Protein AF-A0A0N4XJP0-F1 (afdb_monomer_lite)

Foldseek 3Di:
DDPDQDDDLDPVVLVVVLVCCQVVVDPLVNLLVNLVPDPHPCNVVSLVSSCNSCVVPDDDPPPDPDPVPQDALVNVVVVVDDPPDPPDDDDDDDDDDDDDDDDDDPPVVPPCVVLLCQCQPPDPSSVLSSLVNLLNLCVDPPRLVVSVVSLRRNLSVLLRGDLVRNVSSLVSLLSSCLPDQVSLVVCVVSPVLVVLLVSLLVLLVVLLVCVVVVHDDDPCPCSSSVSSLVSSCSSCPPYPCVVPPLVVCLQNRLLSLLSSLLSCPPDPVCVVSSVSSVVSNCSSCVVPLVSNLVSLVVNLVVDDDPVSNVVSVVVNCCSVCVDPPPPPWDWAADDDDPVCVVVQQFDPPCPRPTCPPPQNDDDVLSVVLSSCVRSVVNVCNPPPPSDDDDDDDDD

Structure (mmCIF, N/CA/C/O backbone):
data_AF-A0A0N4XJP0-F1
#
_entry.id   AF-A0A0N4XJP0-F1
#
loop_
_atom_site.group_PDB
_atom_site.id
_atom_site.type_symbol
_atom_site.label_atom_id
_atom_site.label_alt_id
_atom_site.label_comp_id
_atom_site.label_asym_id
_atom_site.label_entity_id
_atom_site.label_seq_id
_atom_site.pdbx_PDB_ins_code
_atom_site.Cartn_x
_atom_site.Cartn_y
_atom_site.Cartn_z
_atom_site.occupancy
_atom_site.B_iso_or_equiv
_atom_si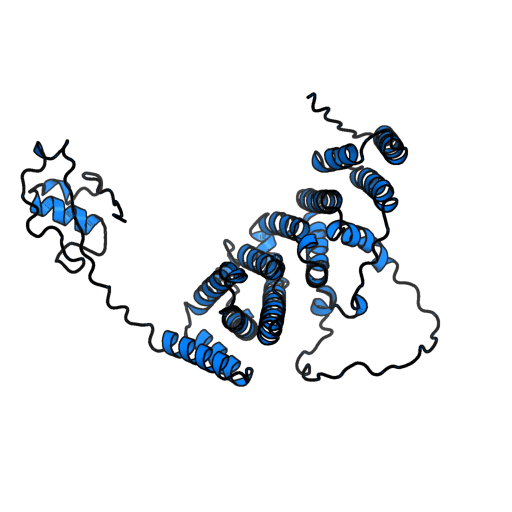te.auth_seq_id
_atom_site.auth_comp_id
_atom_site.auth_asym_id
_atom_site.auth_atom_id
_atom_site.pdbx_PDB_model_num
ATOM 1 N N . MET A 1 1 ? 35.821 16.065 -14.934 1.00 32.31 1 MET A N 1
ATOM 2 C CA . MET A 1 1 ? 35.272 14.860 -15.596 1.00 32.31 1 MET A CA 1
ATOM 3 C C . MET A 1 1 ? 34.193 15.321 -16.576 1.00 32.31 1 MET A C 1
ATOM 5 O O . MET A 1 1 ? 33.153 15.790 -16.135 1.00 32.31 1 MET A O 1
ATOM 9 N N . LEU A 1 2 ? 34.477 15.320 -17.883 1.00 25.28 2 LEU A N 1
ATOM 10 C CA . LEU A 1 2 ? 33.555 15.799 -18.925 1.00 25.28 2 LEU A CA 1
ATOM 11 C C . LEU A 1 2 ? 32.367 14.831 -19.064 1.00 25.28 2 LEU A C 1
ATOM 13 O O . LEU A 1 2 ? 32.528 13.695 -19.505 1.00 25.28 2 LEU A O 1
ATOM 17 N N . LEU A 1 3 ? 31.170 15.272 -18.673 1.00 30.55 3 LEU A N 1
ATOM 18 C CA . LEU A 1 3 ? 29.914 14.556 -18.907 1.00 30.55 3 LEU A CA 1
ATOM 19 C C . LEU A 1 3 ? 29.526 14.717 -20.382 1.00 30.55 3 LEU A C 1
ATOM 21 O O . LEU A 1 3 ? 28.837 15.660 -20.762 1.00 30.55 3 LEU A O 1
ATOM 25 N N . CYS A 1 4 ? 29.994 13.801 -21.227 1.00 38.56 4 CYS A N 1
ATOM 26 C CA . CYS A 1 4 ? 29.589 13.755 -22.627 1.00 38.56 4 CYS A CA 1
ATOM 27 C C . CYS A 1 4 ? 28.118 13.299 -22.708 1.00 38.56 4 CYS A C 1
ATOM 29 O O . CYS A 1 4 ? 27.797 12.142 -22.420 1.00 38.56 4 CYS A O 1
ATOM 31 N N . ARG A 1 5 ? 27.208 14.228 -23.029 1.00 44.69 5 ARG A N 1
ATOM 32 C CA . ARG A 1 5 ? 25.783 13.954 -23.271 1.00 44.69 5 ARG A CA 1
ATOM 33 C C . ARG A 1 5 ? 25.615 13.478 -24.714 1.00 44.69 5 ARG A C 1
ATOM 35 O O . ARG A 1 5 ? 25.768 14.264 -25.640 1.00 44.69 5 ARG A O 1
ATOM 42 N N . LEU A 1 6 ? 25.299 12.199 -24.902 1.00 54.41 6 LEU A N 1
ATOM 43 C CA . LEU A 1 6 ? 24.997 11.624 -26.215 1.00 54.41 6 LEU A CA 1
ATOM 44 C C . LEU A 1 6 ? 23.476 11.599 -26.417 1.00 54.41 6 LEU A C 1
ATOM 46 O O . LEU A 1 6 ? 22.815 10.651 -25.989 1.00 54.41 6 LEU A O 1
ATOM 50 N N . SER A 1 7 ? 22.926 12.636 -27.057 1.00 52.09 7 SER A N 1
ATOM 51 C CA . SER A 1 7 ? 21.592 12.552 -27.664 1.00 52.09 7 SER A CA 1
ATOM 52 C C . SER A 1 7 ? 21.760 12.020 -29.084 1.00 52.09 7 SER A C 1
ATOM 54 O O . SER A 1 7 ? 22.362 12.676 -29.931 1.00 52.09 7 SER A O 1
ATOM 56 N N . LEU A 1 8 ? 21.316 10.788 -29.323 1.00 60.66 8 LEU A N 1
ATOM 57 C CA . LEU A 1 8 ? 21.332 10.167 -30.647 1.00 60.66 8 LEU A CA 1
ATOM 58 C C . LEU A 1 8 ? 19.889 9.942 -31.070 1.00 60.66 8 LEU A C 1
ATOM 60 O O . LEU A 1 8 ? 19.285 8.941 -30.689 1.00 60.66 8 LEU A O 1
ATOM 64 N N . GLU A 1 9 ? 19.358 10.879 -31.844 1.00 60.25 9 GLU A N 1
ATOM 65 C CA . GLU A 1 9 ? 18.017 10.800 -32.437 1.00 60.25 9 GLU A CA 1
ATOM 66 C C . GLU A 1 9 ? 18.035 10.127 -33.820 1.00 60.25 9 GLU A C 1
ATOM 68 O O . GLU A 1 9 ? 16.998 9.966 -34.455 1.00 60.25 9 GLU A O 1
ATOM 73 N N . ASN A 1 10 ? 19.211 9.694 -34.297 1.00 73.19 10 ASN A N 1
ATOM 74 C CA . ASN A 1 10 ? 19.364 9.005 -35.574 1.00 73.19 10 ASN A CA 1
ATOM 75 C C . ASN A 1 10 ? 19.559 7.484 -35.409 1.00 73.19 10 ASN A C 1
ATOM 77 O O . ASN A 1 10 ? 20.236 6.982 -34.505 1.00 73.19 10 ASN A O 1
ATOM 81 N N . GLU A 1 11 ? 18.960 6.733 -36.331 1.00 70.50 11 GLU A N 1
ATOM 82 C CA . GLU A 1 11 ? 18.964 5.267 -36.327 1.00 70.50 11 GLU A CA 1
ATOM 83 C C . GLU A 1 11 ? 20.378 4.702 -36.531 1.00 70.50 11 GLU A C 1
ATOM 85 O O . GLU A 1 11 ? 20.838 3.872 -35.746 1.00 70.50 11 GLU A O 1
ATOM 90 N N . LYS A 1 12 ? 21.128 5.263 -37.491 1.00 75.06 12 LYS A N 1
ATOM 91 C CA . LYS A 1 12 ? 22.519 4.876 -37.789 1.00 75.06 12 LYS A CA 1
ATOM 92 C C . LYS A 1 12 ? 23.477 5.103 -36.614 1.00 75.06 12 LYS A C 1
ATOM 94 O O . LYS A 1 12 ? 24.378 4.299 -36.386 1.00 75.06 12 LYS A O 1
ATOM 99 N N . GLY A 1 13 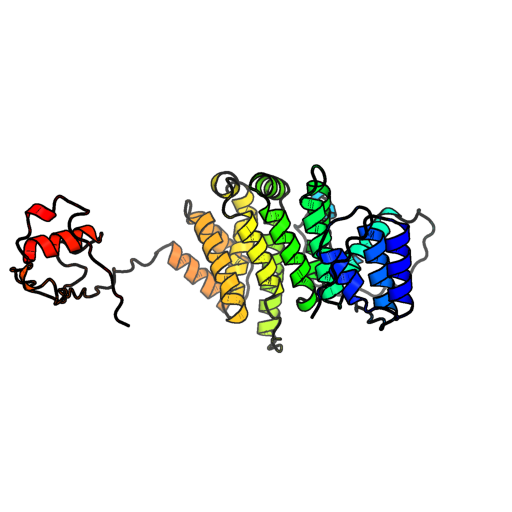? 23.309 6.192 -35.859 1.00 74.75 13 GLY A N 1
ATOM 100 C CA . GLY A 1 13 ? 24.147 6.460 -34.687 1.00 74.75 13 GLY A CA 1
ATOM 101 C C . GLY A 1 13 ? 23.800 5.548 -33.515 1.00 74.75 13 GLY A C 1
ATOM 102 O O . GLY A 1 13 ? 24.696 5.096 -32.805 1.00 74.75 13 GLY A O 1
ATOM 103 N N . THR A 1 14 ? 22.519 5.210 -33.355 1.00 72.19 14 THR A N 1
ATOM 104 C CA . THR A 1 14 ? 22.058 4.231 -32.363 1.00 72.19 14 THR A CA 1
ATOM 105 C C . THR A 1 14 ? 22.598 2.828 -32.643 1.00 72.19 14 THR A C 1
ATOM 107 O O . THR A 1 14 ? 23.049 2.155 -31.716 1.00 72.19 14 THR A O 1
ATOM 110 N N . GLU A 1 15 ? 22.603 2.398 -33.905 1.00 77.19 15 GLU A N 1
ATOM 111 C CA . GLU A 1 15 ? 23.165 1.106 -34.317 1.00 77.19 15 GLU A CA 1
ATOM 112 C C . GLU A 1 15 ? 24.672 1.049 -34.068 1.00 77.19 15 GLU A C 1
ATOM 114 O O . GLU A 1 15 ? 25.140 0.145 -33.376 1.00 77.19 15 GLU A O 1
ATOM 119 N N . LYS A 1 16 ? 25.413 2.082 -34.486 1.00 79.19 16 LYS A N 1
ATOM 120 C CA . LYS A 1 16 ? 26.855 2.185 -34.229 1.00 79.19 16 LYS A CA 1
ATOM 121 C C . LYS A 1 16 ? 27.184 2.204 -32.733 1.00 79.19 16 LYS A C 1
ATOM 123 O O . LYS A 1 16 ? 28.156 1.588 -32.305 1.00 79.19 16 LYS A O 1
ATOM 128 N N . LEU A 1 17 ? 26.374 2.876 -31.910 1.00 76.00 17 LEU A N 1
ATOM 129 C CA . LEU A 1 17 ? 26.543 2.859 -30.455 1.00 76.00 17 LEU A CA 1
ATOM 130 C C . LEU A 1 17 ? 26.298 1.457 -29.873 1.00 76.00 17 LEU A C 1
ATOM 132 O O . LEU A 1 17 ? 27.060 1.018 -29.012 1.00 76.00 17 LEU A O 1
ATOM 136 N N . CYS A 1 18 ? 25.269 0.746 -30.343 1.00 71.88 18 CYS A N 1
ATOM 137 C CA . CYS A 1 18 ? 25.006 -0.631 -29.925 1.00 71.88 18 CYS A CA 1
ATOM 138 C C . CYS A 1 18 ? 26.160 -1.565 -30.315 1.00 71.88 18 CYS A C 1
ATOM 140 O O . CYS A 1 18 ? 26.600 -2.346 -29.479 1.00 71.88 18 CYS A O 1
ATOM 142 N N . GLU A 1 19 ? 26.702 -1.448 -31.529 1.00 78.75 19 GLU A N 1
ATOM 143 C CA . GLU A 1 19 ? 27.877 -2.210 -31.974 1.00 78.75 19 GLU A CA 1
ATOM 144 C C . GLU A 1 19 ? 29.121 -1.925 -31.126 1.00 78.75 19 GLU A C 1
ATOM 146 O O . GLU A 1 19 ? 29.848 -2.845 -30.751 1.00 78.75 19 GLU A O 1
ATOM 151 N N . LEU A 1 20 ? 29.373 -0.661 -30.777 1.00 76.56 20 LEU A N 1
ATOM 152 C CA . LEU A 1 20 ? 30.507 -0.280 -29.929 1.00 76.56 20 LEU A CA 1
ATOM 153 C C . LEU A 1 20 ? 30.385 -0.832 -28.504 1.00 76.56 20 LEU A C 1
ATOM 155 O O . LEU A 1 20 ? 31.395 -1.181 -27.894 1.00 76.56 20 LEU A O 1
ATOM 159 N N . VAL A 1 21 ? 29.163 -0.938 -27.981 1.00 69.81 21 VAL A N 1
ATOM 160 C CA . VAL A 1 21 ? 28.922 -1.561 -26.675 1.00 69.81 21 VAL A CA 1
ATOM 161 C C . VAL A 1 21 ? 29.017 -3.084 -26.746 1.00 69.81 21 VAL A C 1
ATOM 163 O O . VAL A 1 21 ? 29.626 -3.685 -25.867 1.00 69.81 21 VAL A O 1
ATOM 166 N N . LEU A 1 22 ? 28.471 -3.712 -27.790 1.00 70.62 22 LEU A N 1
ATOM 167 C CA . LEU A 1 22 ? 28.541 -5.166 -27.984 1.00 70.62 22 LEU A CA 1
ATOM 168 C C . LEU A 1 22 ? 29.966 -5.651 -28.282 1.00 70.62 22 LEU A C 1
ATOM 170 O O . LEU A 1 22 ? 30.343 -6.737 -27.868 1.00 70.62 22 LEU A O 1
ATOM 174 N N . SER A 1 23 ? 30.781 -4.831 -28.946 1.00 75.50 23 SER A N 1
ATOM 175 C CA . SER A 1 23 ? 32.207 -5.106 -29.176 1.00 75.50 23 SER A CA 1
ATOM 176 C C . SER A 1 23 ? 33.103 -4.787 -27.971 1.00 75.50 23 SER A C 1
ATOM 178 O O . SER A 1 23 ? 34.324 -4.867 -28.085 1.00 75.50 23 SER A O 1
ATOM 180 N N . GLY A 1 24 ? 32.530 -4.383 -26.830 1.00 69.12 24 GLY A N 1
ATOM 181 C CA . GLY A 1 24 ? 33.265 -4.076 -25.599 1.00 69.12 24 GLY A CA 1
ATOM 182 C C . GLY A 1 24 ? 34.097 -2.788 -25.639 1.00 69.12 24 GLY A C 1
ATOM 183 O O . GLY A 1 24 ? 34.740 -2.445 -24.650 1.00 69.12 24 GLY A O 1
ATOM 184 N N . LYS A 1 25 ? 34.071 -2.038 -26.750 1.00 72.44 25 LYS A N 1
ATOM 185 C CA . LYS A 1 25 ? 34.815 -0.777 -26.918 1.00 72.44 25 LYS A CA 1
ATOM 186 C C . LYS A 1 25 ? 34.275 0.346 -26.031 1.00 72.44 25 LYS A C 1
ATOM 188 O O . LYS A 1 25 ? 34.995 1.296 -25.735 1.00 72.44 25 LYS A O 1
ATOM 193 N N . ILE A 1 26 ? 33.008 0.256 -25.626 1.00 71.69 26 ILE A N 1
ATOM 194 C CA . ILE A 1 26 ? 32.336 1.218 -24.749 1.00 71.69 26 ILE A CA 1
ATOM 195 C C . ILE A 1 26 ? 31.566 0.466 -23.657 1.00 71.69 26 ILE A C 1
ATOM 197 O O . ILE A 1 26 ? 30.910 -0.540 -23.915 1.00 71.69 26 ILE A O 1
ATOM 201 N N . SER A 1 27 ? 31.597 0.983 -22.425 1.00 68.56 27 SER A N 1
ATOM 202 C CA . SER A 1 27 ? 30.822 0.425 -21.311 1.00 68.56 27 SER A CA 1
ATOM 203 C C . SER A 1 27 ? 29.313 0.475 -21.588 1.00 68.56 27 SER A C 1
ATOM 205 O O . SER A 1 27 ? 28.777 1.512 -21.984 1.00 68.56 27 SER A O 1
ATOM 207 N N . GLY A 1 28 ? 28.591 -0.602 -21.255 1.00 61.78 28 GLY A N 1
ATOM 208 C CA . GLY A 1 28 ? 27.122 -0.641 -21.308 1.00 61.78 28 GLY A CA 1
ATOM 209 C C . GLY A 1 28 ? 26.433 0.441 -20.463 1.00 61.78 28 GLY A C 1
ATOM 210 O O . GLY A 1 28 ? 25.285 0.799 -20.728 1.00 61.78 28 GLY A O 1
ATOM 211 N N . THR A 1 29 ? 27.152 1.047 -19.510 1.00 63.31 29 THR A N 1
ATOM 212 C CA . THR A 1 29 ? 26.687 2.223 -18.758 1.00 63.31 29 THR A CA 1
ATOM 213 C C . THR A 1 29 ? 26.389 3.431 -19.650 1.00 63.31 29 THR A C 1
ATOM 215 O O . THR A 1 29 ? 25.559 4.257 -19.280 1.00 63.31 29 THR A O 1
ATOM 218 N N . VAL A 1 30 ? 26.997 3.530 -20.837 1.00 67.56 30 VAL A N 1
ATOM 219 C CA . VAL A 1 30 ? 26.732 4.603 -21.808 1.00 67.56 30 VAL A CA 1
ATOM 220 C C . VAL A 1 30 ? 25.359 4.430 -22.461 1.00 67.56 30 VAL A C 1
ATOM 222 O O . VAL A 1 30 ? 24.590 5.391 -22.501 1.00 67.56 30 VAL A O 1
ATOM 225 N N . LEU A 1 31 ? 24.992 3.207 -22.871 1.00 66.75 31 LEU A N 1
ATOM 226 C CA . LEU A 1 31 ? 23.628 2.906 -23.335 1.00 66.75 31 LEU A CA 1
ATOM 227 C C . LEU A 1 31 ? 22.607 3.113 -22.212 1.00 66.75 31 LEU A C 1
ATOM 229 O O . LEU A 1 31 ? 21.573 3.736 -22.439 1.00 66.75 31 LEU A O 1
ATOM 233 N N . ALA A 1 32 ? 22.918 2.674 -20.988 1.00 61.16 32 ALA A N 1
ATOM 234 C CA . ALA A 1 32 ? 22.048 2.891 -19.833 1.00 61.16 32 ALA A CA 1
ATOM 235 C C . ALA A 1 32 ? 21.850 4.388 -19.532 1.00 61.16 32 ALA A C 1
ATOM 237 O O . ALA A 1 32 ? 20.740 4.816 -19.235 1.00 61.16 32 ALA A O 1
ATOM 238 N N . ARG A 1 33 ? 22.905 5.210 -19.629 1.00 66.38 33 ARG A N 1
ATOM 239 C CA . ARG A 1 33 ? 22.818 6.669 -19.454 1.00 66.38 33 ARG A CA 1
ATOM 240 C C . ARG A 1 33 ? 22.010 7.335 -20.562 1.00 66.38 33 ARG A C 1
ATOM 242 O O . ARG A 1 33 ? 21.198 8.192 -20.232 1.00 66.38 33 ARG A O 1
ATOM 249 N N . SER A 1 34 ? 22.172 6.910 -21.817 1.00 68.00 34 SER A N 1
ATOM 250 C CA . SER A 1 34 ? 21.376 7.405 -22.951 1.00 68.00 34 SER A CA 1
ATOM 251 C C . SER A 1 34 ? 19.883 7.104 -22.762 1.00 68.00 34 SER A C 1
ATOM 253 O O . SER A 1 34 ? 19.068 8.017 -22.819 1.00 68.00 34 SER A O 1
ATOM 255 N N . LEU A 1 35 ? 19.533 5.869 -22.379 1.00 63.31 35 LEU A N 1
ATOM 256 C CA . LEU A 1 35 ? 18.159 5.480 -22.018 1.00 63.31 35 LEU A CA 1
ATOM 257 C C . LEU A 1 35 ? 17.602 6.269 -20.820 1.00 63.31 35 LEU A C 1
ATOM 259 O O . LEU A 1 35 ? 16.400 6.484 -20.711 1.00 63.31 35 LEU A O 1
ATOM 263 N N . ASN A 1 36 ? 18.475 6.683 -19.899 1.00 54.69 36 ASN A N 1
ATOM 264 C CA . ASN A 1 36 ? 18.105 7.424 -18.697 1.00 54.69 36 ASN A CA 1
ATOM 265 C C . ASN A 1 36 ? 17.890 8.926 -18.928 1.00 54.69 36 ASN A C 1
ATOM 267 O O . ASN A 1 36 ? 17.395 9.571 -18.004 1.00 54.69 36 ASN A O 1
ATOM 271 N N . THR A 1 37 ? 18.315 9.485 -20.069 1.00 57.78 37 THR A N 1
ATOM 272 C CA . THR A 1 37 ? 18.298 10.940 -20.300 1.00 57.78 37 THR A CA 1
ATOM 273 C C . THR A 1 37 ? 17.119 11.414 -21.148 1.00 57.78 37 THR A C 1
ATOM 275 O O . THR A 1 37 ? 16.624 12.496 -20.851 1.00 57.78 37 THR A O 1
ATOM 278 N N . PHE A 1 38 ? 16.622 10.631 -22.119 1.00 54.50 38 PHE A N 1
ATOM 279 C CA . PHE A 1 38 ? 15.466 11.016 -22.949 1.00 54.50 38 PHE A CA 1
ATOM 280 C C . PHE A 1 38 ? 14.646 9.809 -23.447 1.00 54.50 38 PHE A C 1
ATOM 282 O O . PHE A 1 38 ? 15.232 8.800 -23.842 1.00 54.50 38 PHE A O 1
ATOM 289 N N . PRO A 1 39 ? 13.301 9.899 -23.487 1.00 54.22 39 PRO A N 1
ATOM 290 C CA . PRO A 1 39 ? 12.480 8.993 -24.282 1.00 54.22 39 PRO A CA 1
ATOM 291 C C . PRO A 1 39 ? 12.555 9.390 -25.762 1.00 54.22 39 PRO A C 1
ATOM 293 O O . PRO A 1 39 ? 11.881 10.317 -26.196 1.00 54.22 39 PRO A O 1
ATOM 296 N N . ASP A 1 40 ? 13.389 8.700 -26.535 1.00 64.88 40 ASP A N 1
ATOM 297 C CA . ASP A 1 40 ? 13.474 8.857 -27.994 1.00 64.88 40 ASP A CA 1
ATOM 298 C C . ASP A 1 40 ? 12.789 7.691 -28.722 1.00 64.88 40 ASP A C 1
ATOM 300 O O . ASP A 1 40 ? 12.637 6.612 -28.160 1.00 64.88 40 ASP A O 1
ATOM 304 N N . SER A 1 41 ? 12.386 7.864 -29.983 1.00 65.50 41 SER A N 1
ATOM 305 C CA . SER A 1 41 ? 11.705 6.822 -30.781 1.00 65.50 41 SER A CA 1
ATOM 306 C C . SER A 1 41 ? 12.526 5.535 -30.980 1.00 65.50 41 SER A C 1
ATOM 308 O O . SER A 1 41 ? 11.980 4.502 -31.370 1.00 65.50 41 SER A O 1
ATOM 310 N N . LEU A 1 42 ? 13.827 5.567 -30.675 1.00 66.81 42 LEU A N 1
ATOM 311 C CA . LEU A 1 42 ? 14.784 4.475 -30.845 1.00 66.81 42 LEU A CA 1
ATOM 312 C C . LEU A 1 42 ? 15.105 3.754 -29.524 1.00 66.81 42 LEU A C 1
ATOM 314 O O . LEU A 1 42 ? 15.952 2.850 -29.506 1.00 66.81 42 LEU A O 1
ATOM 318 N N . TRP A 1 43 ? 14.414 4.092 -28.428 1.00 65.62 43 TRP A N 1
ATOM 319 C CA . TRP A 1 43 ? 14.662 3.544 -27.094 1.00 65.62 43 TRP A CA 1
ATOM 320 C C . TRP A 1 43 ? 14.636 2.012 -27.083 1.00 65.62 43 TRP A C 1
ATOM 322 O O . TRP A 1 43 ? 15.471 1.381 -26.438 1.00 65.62 43 TRP A O 1
ATOM 332 N N . GLN A 1 44 ? 13.740 1.395 -27.862 1.00 61.19 44 GLN A N 1
ATOM 333 C CA . GLN A 1 44 ? 13.628 -0.062 -27.965 1.00 61.19 44 GLN A CA 1
ATOM 334 C C . GLN A 1 44 ? 14.902 -0.701 -28.531 1.00 61.19 44 GLN A C 1
ATOM 336 O O . GLN A 1 44 ? 15.350 -1.731 -28.024 1.00 61.19 44 GLN A O 1
ATOM 341 N N . LYS A 1 45 ? 15.516 -0.092 -29.556 1.00 65.69 45 LYS A N 1
ATOM 342 C CA . LYS A 1 45 ? 16.767 -0.583 -30.159 1.00 65.69 45 LYS A CA 1
ATOM 343 C C . LYS A 1 45 ? 17.930 -0.462 -29.172 1.00 65.69 45 LYS A C 1
ATOM 345 O O . LYS A 1 45 ? 18.633 -1.446 -28.943 1.00 65.69 45 LYS A O 1
ATOM 350 N N . LYS A 1 46 ? 18.075 0.699 -28.522 1.00 66.38 46 LYS A N 1
ATOM 351 C CA . LYS A 1 46 ? 19.099 0.950 -27.484 1.00 66.38 46 LYS A CA 1
ATOM 352 C C . LYS A 1 46 ? 18.973 -0.028 -26.317 1.00 66.38 46 LYS A C 1
ATOM 354 O O . LYS A 1 46 ? 19.965 -0.579 -25.844 1.00 66.38 46 LYS A O 1
ATOM 359 N N . PHE A 1 47 ? 17.740 -0.283 -25.890 1.00 62.09 47 PHE A N 1
ATOM 360 C CA . PHE A 1 47 ? 17.433 -1.198 -24.801 1.00 62.09 47 PHE A CA 1
ATOM 361 C C . PHE A 1 47 ? 17.723 -2.658 -25.169 1.00 62.09 47 PHE A C 1
ATOM 363 O O . PHE A 1 47 ? 18.370 -3.367 -24.403 1.00 62.09 47 PHE A O 1
ATOM 370 N N . ARG A 1 48 ? 17.354 -3.101 -26.378 1.00 64.81 48 ARG A N 1
ATOM 371 C CA . ARG A 1 48 ? 17.731 -4.431 -26.892 1.00 64.81 48 ARG A CA 1
ATOM 372 C C . ARG A 1 48 ? 19.250 -4.610 -26.989 1.00 64.81 48 ARG A C 1
ATOM 374 O O . ARG A 1 48 ? 19.746 -5.686 -26.662 1.00 64.81 48 ARG A O 1
ATOM 381 N N . GLY A 1 49 ? 19.988 -3.574 -27.396 1.00 64.38 49 GLY A N 1
ATOM 382 C CA . GLY A 1 49 ? 21.456 -3.577 -27.400 1.00 64.38 49 GLY A CA 1
ATOM 383 C C . GLY A 1 49 ? 22.056 -3.731 -25.998 1.00 64.38 49 GLY A C 1
ATOM 384 O O . GLY A 1 49 ? 22.949 -4.552 -25.796 1.00 64.38 49 GLY A O 1
ATOM 385 N N . LEU A 1 50 ? 21.506 -3.013 -25.011 1.00 62.53 50 LEU A N 1
ATOM 386 C CA . LEU A 1 50 ? 21.877 -3.155 -23.598 1.00 62.53 50 LEU A CA 1
ATOM 387 C C . LEU A 1 50 ? 21.652 -4.592 -23.097 1.00 62.53 50 LEU A C 1
ATOM 389 O O . LEU A 1 50 ? 22.522 -5.152 -22.434 1.00 62.53 50 LEU A O 1
A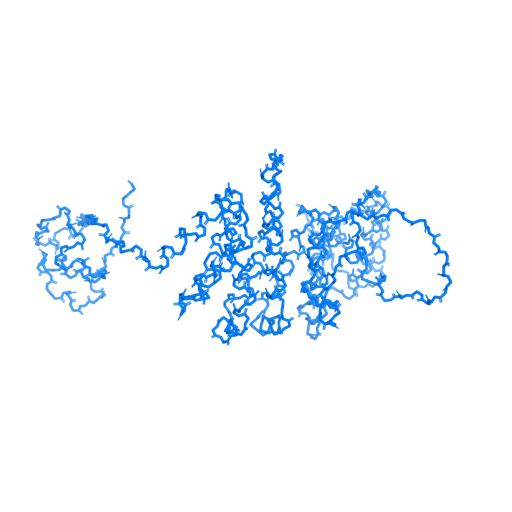TOM 393 N N . LEU A 1 51 ? 20.506 -5.195 -23.432 1.00 58.38 51 LEU A N 1
ATOM 394 C CA . LEU A 1 51 ? 20.164 -6.557 -23.016 1.00 58.38 51 LEU A CA 1
ATOM 395 C C . LEU A 1 51 ? 21.121 -7.598 -23.584 1.00 58.38 51 LEU A C 1
ATOM 397 O O . LEU A 1 51 ? 21.570 -8.457 -22.835 1.00 58.38 51 LEU A O 1
ATOM 401 N N . LYS A 1 52 ? 21.466 -7.509 -24.872 1.00 64.38 52 LYS A N 1
ATOM 402 C CA . LYS A 1 52 ? 22.418 -8.435 -25.505 1.00 64.38 52 LYS A CA 1
ATOM 403 C C . LYS A 1 52 ? 23.779 -8.421 -24.797 1.00 64.38 52 LYS A C 1
ATOM 405 O O . LYS A 1 52 ? 24.271 -9.480 -24.440 1.00 64.38 52 LYS A O 1
ATOM 410 N N . ASN A 1 53 ? 24.308 -7.238 -24.476 1.00 56.69 53 ASN A N 1
ATOM 411 C CA . ASN A 1 53 ? 25.567 -7.102 -23.732 1.00 56.69 53 ASN A CA 1
ATOM 412 C C . ASN A 1 53 ? 25.495 -7.681 -22.299 1.00 56.69 53 ASN A C 1
ATOM 414 O O . ASN A 1 53 ? 26.475 -8.193 -21.773 1.00 56.69 53 ASN A O 1
ATOM 418 N N . GLN A 1 54 ? 24.340 -7.587 -21.633 1.00 51.81 54 GLN A N 1
ATOM 419 C CA . GLN A 1 54 ? 24.172 -8.089 -20.260 1.00 51.81 54 GLN A CA 1
ATOM 420 C C . GLN A 1 54 ? 23.836 -9.588 -20.198 1.00 51.81 54 GLN A C 1
ATOM 422 O O . GLN A 1 54 ? 24.125 -10.229 -19.192 1.00 51.81 54 GLN A O 1
ATOM 427 N N . LEU A 1 55 ? 23.243 -10.156 -21.254 1.00 45.19 55 LEU A N 1
ATOM 428 C CA . LEU A 1 55 ? 22.889 -11.578 -21.349 1.00 45.19 55 LEU A CA 1
ATOM 429 C C . LEU A 1 55 ? 24.104 -12.489 -21.594 1.00 45.19 55 LEU A C 1
ATOM 431 O O . LEU A 1 55 ? 24.059 -13.651 -21.188 1.00 45.19 55 LEU A O 1
ATOM 435 N N . ASP A 1 56 ? 25.194 -11.969 -22.170 1.00 44.53 56 ASP A N 1
ATOM 436 C CA . ASP A 1 56 ? 26.473 -12.693 -22.274 1.00 44.53 56 ASP A CA 1
ATOM 437 C C . ASP A 1 56 ? 27.155 -12.876 -20.896 1.00 44.53 56 ASP A C 1
ATOM 439 O O . ASP A 1 56 ? 27.965 -13.784 -20.699 1.00 44.53 56 ASP A O 1
ATOM 443 N N . CYS A 1 57 ? 26.746 -12.101 -19.883 1.00 35.97 57 CYS A N 1
ATOM 444 C CA . CYS A 1 57 ? 27.184 -12.236 -18.494 1.00 35.97 57 CYS A CA 1
ATOM 445 C C . CYS A 1 57 ? 26.202 -13.091 -17.667 1.00 35.97 57 CYS A C 1
ATOM 447 O O . CYS A 1 57 ? 25.337 -12.575 -16.968 1.00 35.97 57 CYS A O 1
ATOM 449 N N . ARG A 1 58 ? 26.413 -14.416 -17.706 1.00 32.00 58 ARG A N 1
ATOM 450 C CA . ARG A 1 58 ? 25.834 -15.468 -16.835 1.00 32.00 58 ARG A CA 1
ATOM 451 C C . ARG A 1 58 ? 24.298 -15.575 -16.800 1.00 32.00 58 ARG A C 1
ATOM 453 O O . ARG A 1 58 ? 23.588 -14.816 -16.146 1.00 32.00 58 ARG A O 1
ATOM 460 N N . ARG A 1 59 ? 23.800 -16.681 -17.370 1.00 27.97 59 ARG A N 1
ATOM 461 C CA . ARG A 1 59 ? 22.466 -17.240 -17.099 1.00 27.97 59 ARG A CA 1
ATOM 462 C C . ARG A 1 59 ? 22.372 -17.638 -15.623 1.00 27.97 59 ARG A C 1
ATOM 464 O O . ARG A 1 59 ? 22.899 -18.675 -15.235 1.00 27.97 59 ARG A O 1
ATOM 471 N N . VAL A 1 60 ? 21.690 -16.840 -14.807 1.00 27.56 60 VAL A N 1
ATOM 472 C CA . VAL A 1 60 ? 21.155 -17.320 -13.528 1.00 27.56 60 VAL A CA 1
ATOM 473 C C . VAL A 1 60 ? 19.766 -17.890 -13.824 1.00 27.56 60 VAL A C 1
ATOM 475 O O . VAL A 1 60 ? 18.897 -17.131 -14.260 1.00 27.56 60 VAL A O 1
ATOM 478 N N . PRO A 1 61 ? 19.537 -19.205 -13.663 1.00 27.69 61 PRO A N 1
ATOM 479 C CA . PRO A 1 61 ? 18.199 -19.759 -13.760 1.00 27.69 61 PRO A CA 1
ATOM 480 C C . PRO A 1 61 ? 17.398 -19.241 -12.564 1.00 27.69 61 PRO A C 1
ATOM 482 O O . PRO A 1 61 ? 17.679 -19.576 -11.416 1.00 27.69 61 PRO A O 1
ATOM 485 N N . ILE A 1 62 ? 16.419 -18.379 -12.831 1.00 27.83 62 ILE A N 1
ATOM 486 C CA . ILE A 1 62 ? 15.400 -18.023 -11.847 1.00 27.83 62 ILE A CA 1
ATOM 487 C C . ILE A 1 62 ? 14.589 -19.302 -11.647 1.00 27.83 62 ILE A C 1
ATOM 489 O O . ILE A 1 62 ? 13.882 -19.734 -12.558 1.00 27.83 62 ILE A O 1
ATOM 493 N N . ALA A 1 63 ? 14.767 -19.958 -10.501 1.00 25.27 63 ALA A N 1
ATOM 494 C CA . ALA A 1 63 ? 13.957 -21.095 -10.094 1.00 25.27 63 ALA A CA 1
ATOM 495 C C . ALA A 1 63 ? 12.518 -20.603 -9.877 1.00 25.27 63 ALA A C 1
ATOM 497 O O . ALA A 1 63 ? 12.123 -20.226 -8.777 1.00 25.27 63 ALA A O 1
ATOM 498 N N . ASN A 1 64 ? 11.760 -20.543 -10.969 1.00 29.44 64 ASN A N 1
ATOM 499 C CA . ASN A 1 64 ? 10.334 -20.276 -10.969 1.00 29.44 64 ASN A CA 1
ATOM 500 C C . ASN A 1 64 ? 9.647 -21.411 -10.212 1.00 29.44 64 ASN A C 1
ATOM 502 O O . ASN A 1 64 ? 9.524 -22.521 -10.729 1.00 29.44 64 ASN A O 1
ATOM 506 N N . ARG A 1 65 ? 9.155 -21.137 -9.004 1.00 27.84 65 ARG A N 1
ATOM 507 C CA . ARG A 1 65 ? 7.975 -21.860 -8.529 1.00 27.84 65 ARG A CA 1
ATOM 508 C C . ARG A 1 65 ? 6.831 -21.420 -9.451 1.00 27.84 65 ARG A C 1
ATOM 510 O O . ARG A 1 65 ? 6.566 -20.226 -9.522 1.00 27.84 65 ARG A O 1
ATOM 517 N N . CYS A 1 66 ? 6.307 -22.363 -10.241 1.00 30.70 66 CYS A N 1
ATOM 518 C CA . CYS A 1 66 ? 5.225 -22.245 -11.231 1.00 30.70 66 CYS A CA 1
ATOM 519 C C . CYS A 1 66 ? 4.644 -20.832 -11.444 1.00 30.70 66 CYS A C 1
ATOM 521 O O . CYS A 1 66 ? 3.724 -20.407 -10.747 1.00 30.70 66 CYS A O 1
ATOM 523 N N . LEU A 1 67 ? 5.134 -20.132 -12.473 1.00 34.56 67 LEU A N 1
ATOM 524 C CA . LEU A 1 67 ? 4.478 -18.927 -13.002 1.00 34.56 67 LEU A CA 1
ATOM 525 C C . LEU A 1 67 ? 3.127 -19.248 -13.668 1.00 34.56 67 LEU A C 1
ATOM 527 O O . LEU A 1 67 ? 2.310 -18.345 -13.821 1.00 34.56 67 LEU A O 1
ATOM 531 N N . ASP A 1 68 ? 2.889 -20.514 -14.026 1.00 32.97 68 ASP A N 1
ATOM 532 C CA . ASP A 1 68 ? 1.654 -20.980 -14.670 1.00 32.97 68 ASP A CA 1
ATOM 533 C C . ASP A 1 68 ? 0.453 -21.029 -13.706 1.00 32.97 68 ASP A C 1
ATOM 535 O O . ASP A 1 68 ? -0.690 -20.985 -14.154 1.00 32.97 68 ASP A O 1
ATOM 539 N N . ASP A 1 69 ? 0.700 -21.034 -12.390 1.00 35.09 69 ASP A N 1
ATOM 540 C CA . ASP A 1 69 ? -0.347 -21.061 -11.356 1.00 35.09 69 ASP A CA 1
ATOM 541 C C . ASP A 1 69 ? -0.695 -19.653 -10.822 1.00 35.09 69 ASP A C 1
ATOM 543 O O . ASP A 1 69 ? -1.569 -19.488 -9.965 1.00 35.09 69 ASP A O 1
ATOM 547 N N . CYS A 1 70 ? -0.011 -18.605 -11.301 1.00 36.00 70 CYS A N 1
ATOM 548 C CA . CYS A 1 70 ? -0.212 -17.239 -10.821 1.00 36.00 70 CYS A CA 1
ATOM 549 C C . CYS A 1 70 ? -1.327 -16.521 -11.589 1.00 36.00 70 CYS A C 1
ATOM 551 O O . CYS A 1 70 ? -1.131 -16.015 -12.692 1.00 36.00 70 CYS A O 1
ATOM 553 N N . LEU A 1 71 ? -2.492 -16.431 -10.943 1.00 45.12 71 LEU A N 1
ATOM 554 C CA . LEU A 1 71 ? -3.683 -15.720 -11.414 1.00 45.12 71 LEU A CA 1
ATOM 555 C C . LEU A 1 71 ? -3.363 -14.274 -11.824 1.00 45.12 71 LEU A C 1
ATOM 557 O O . LEU A 1 71 ? -2.875 -13.476 -11.016 1.00 45.12 71 LEU A O 1
ATOM 561 N N . THR A 1 72 ? -3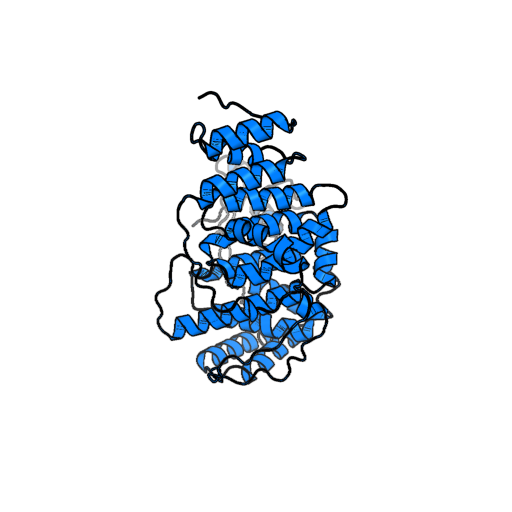.679 -13.908 -13.067 1.00 44.84 72 THR A N 1
ATOM 562 C CA . THR A 1 72 ? -3.491 -12.538 -13.552 1.00 44.84 72 THR A CA 1
ATOM 563 C C . THR A 1 72 ? -4.677 -11.648 -13.171 1.00 44.84 72 THR A C 1
ATOM 565 O O . THR A 1 72 ? -5.799 -12.110 -12.961 1.00 44.84 72 THR A O 1
ATOM 568 N N . PHE A 1 73 ? -4.465 -10.329 -13.128 1.00 37.38 73 PHE A N 1
ATOM 569 C CA . PHE A 1 73 ? -5.561 -9.361 -12.973 1.00 37.38 73 PHE A CA 1
ATOM 570 C C . PHE A 1 73 ? -6.614 -9.486 -14.100 1.00 37.38 73 PHE A C 1
ATOM 572 O O . PHE A 1 73 ? -7.795 -9.232 -13.878 1.00 37.38 73 PHE A O 1
ATOM 579 N N . GLY A 1 74 ? -6.203 -9.952 -15.289 1.00 40.09 74 GLY A N 1
ATOM 580 C CA . GLY A 1 74 ? -7.103 -10.251 -16.407 1.00 40.09 74 GLY A CA 1
ATOM 581 C C . GLY A 1 74 ? -7.996 -11.474 -16.170 1.00 40.09 74 GLY A C 1
ATOM 582 O O . GLY A 1 74 ? -9.173 -11.435 -16.520 1.00 40.09 74 GLY A O 1
ATOM 583 N N . ASP A 1 75 ? -7.483 -12.520 -15.514 1.00 45.25 75 ASP A N 1
ATOM 584 C CA . ASP A 1 75 ? -8.278 -13.707 -15.159 1.00 45.25 75 ASP A CA 1
ATOM 585 C C . ASP A 1 75 ? -9.373 -13.359 -14.140 1.00 45.25 75 ASP A C 1
ATOM 587 O O . ASP A 1 75 ? -10.499 -13.847 -14.248 1.00 45.25 75 ASP A O 1
ATOM 591 N N . TRP A 1 76 ? -9.082 -12.436 -13.217 1.00 40.94 76 TRP A N 1
ATOM 592 C CA . TRP A 1 76 ? -10.057 -11.893 -12.265 1.00 40.94 76 TRP A CA 1
ATOM 593 C C . TRP A 1 76 ? -11.139 -11.033 -12.939 1.00 40.94 76 TRP A C 1
ATOM 595 O O . TRP A 1 76 ? -12.323 -11.261 -12.700 1.00 40.94 76 TRP A O 1
ATOM 605 N N . LEU A 1 77 ? -10.759 -10.103 -13.828 1.00 34.66 77 LEU A N 1
ATOM 606 C CA . LEU A 1 77 ? -11.720 -9.292 -14.596 1.00 34.66 77 LEU A CA 1
ATOM 607 C C . LEU A 1 77 ? -12.647 -10.147 -15.474 1.00 34.66 77 LEU A C 1
ATOM 609 O O . LEU A 1 77 ? -13.781 -9.758 -15.734 1.00 34.66 77 LEU A O 1
ATOM 613 N N . SER A 1 78 ? -12.181 -11.318 -15.914 1.00 37.41 78 SER A N 1
ATOM 614 C CA . SER A 1 78 ? -12.965 -12.239 -16.743 1.00 37.41 78 SER A CA 1
ATOM 615 C C . SER A 1 78 ? -13.995 -13.080 -15.974 1.00 37.41 78 SER A C 1
ATOM 617 O O . SER A 1 78 ? -14.693 -13.882 -16.590 1.00 37.41 78 SER A O 1
ATOM 619 N N . GLY A 1 79 ? -14.094 -12.926 -14.646 1.00 37.31 79 GLY A N 1
ATOM 620 C CA . GLY A 1 79 ? -15.104 -13.606 -13.826 1.00 37.31 79 GLY A CA 1
ATOM 621 C C . GLY A 1 79 ? -14.922 -15.124 -13.704 1.00 37.31 79 GLY A C 1
ATOM 622 O O . GLY A 1 79 ? -15.836 -15.815 -13.274 1.00 37.31 79 GLY A O 1
ATOM 623 N N . LYS A 1 80 ? -13.753 -15.669 -14.060 1.00 37.62 80 LYS A N 1
ATOM 624 C CA . LYS A 1 80 ? -13.486 -17.121 -14.091 1.00 37.62 80 LYS A CA 1
ATOM 625 C C . LYS A 1 80 ? -13.299 -17.786 -12.714 1.00 37.62 80 LYS A C 1
ATOM 627 O O . LYS A 1 80 ? -12.846 -18.927 -12.665 1.00 37.62 80 LYS A O 1
ATOM 632 N N . LEU A 1 81 ? -13.610 -17.112 -11.604 1.00 39.81 81 LEU A N 1
ATOM 633 C CA . LEU A 1 81 ? -13.431 -17.653 -10.251 1.00 39.81 81 LEU A CA 1
ATOM 634 C C . LEU A 1 81 ? -14.584 -17.276 -9.312 1.00 39.81 81 LEU A C 1
ATOM 636 O O . LEU A 1 81 ? -14.682 -16.124 -8.888 1.00 39.81 81 LEU A O 1
ATOM 640 N N . ASP A 1 82 ? -15.354 -18.289 -8.907 1.00 33.91 82 ASP A N 1
ATOM 641 C CA . ASP A 1 82 ? -16.150 -18.293 -7.677 1.00 33.91 82 ASP A CA 1
ATOM 642 C C . ASP A 1 82 ? -15.269 -18.782 -6.519 1.00 33.91 82 ASP A C 1
ATOM 644 O O . ASP A 1 82 ? -14.696 -19.871 -6.560 1.00 33.91 82 ASP A O 1
ATOM 648 N N . PHE A 1 83 ? -15.117 -17.953 -5.487 1.00 39.69 83 PHE A N 1
ATOM 649 C CA . PHE A 1 83 ? -14.110 -18.140 -4.432 1.00 39.69 83 PHE A CA 1
ATOM 650 C C . PHE A 1 83 ? -14.634 -18.825 -3.159 1.00 39.69 83 PHE A C 1
ATOM 652 O O . PHE A 1 83 ? -13.961 -18.811 -2.133 1.00 39.69 83 PHE A O 1
ATOM 659 N N . SER A 1 84 ? -15.817 -19.439 -3.189 1.00 34.59 84 SER A N 1
ATOM 660 C CA . SER A 1 84 ? -16.414 -20.090 -2.012 1.00 34.59 84 SER A CA 1
ATOM 661 C C . SER A 1 84 ? -15.729 -21.397 -1.591 1.00 34.59 84 SER A C 1
ATOM 663 O O . SER A 1 84 ? -16.113 -21.962 -0.574 1.00 34.59 84 SER A O 1
ATOM 665 N N . ASN A 1 85 ? -14.722 -21.888 -2.327 1.00 32.06 85 ASN A N 1
ATOM 666 C CA . ASN A 1 85 ? -14.218 -23.249 -2.130 1.00 32.06 85 ASN A CA 1
ATOM 667 C C . ASN A 1 85 ? -12.686 -23.392 -2.152 1.00 32.06 85 ASN A C 1
ATOM 669 O O . ASN A 1 85 ? -12.142 -24.290 -2.791 1.00 32.06 85 ASN A O 1
ATOM 673 N N . SER A 1 86 ? -11.965 -22.523 -1.440 1.00 29.22 86 SER A N 1
ATOM 674 C CA . SER A 1 86 ? -10.520 -22.683 -1.220 1.00 29.22 86 SER A CA 1
ATOM 675 C C . SER A 1 86 ? -10.187 -23.039 0.232 1.00 29.22 86 SER A C 1
ATOM 677 O O . SER A 1 86 ? -9.367 -22.378 0.859 1.00 29.22 86 SER A O 1
ATOM 679 N N . ASN A 1 87 ? -10.813 -24.102 0.743 1.00 29.00 87 ASN A N 1
ATOM 680 C CA . ASN A 1 87 ? -10.275 -24.929 1.823 1.00 29.00 87 ASN A CA 1
ATOM 681 C C . ASN A 1 87 ? -9.947 -26.303 1.229 1.00 29.00 87 ASN A C 1
ATOM 683 O O . ASN A 1 87 ? -10.755 -27.222 1.271 1.00 29.00 87 ASN A O 1
ATOM 687 N N . SER A 1 88 ? -8.771 -26.455 0.628 1.00 25.47 88 SER A N 1
ATOM 688 C CA . SER A 1 88 ? -8.141 -27.775 0.549 1.00 25.47 88 SER A CA 1
ATOM 689 C C . SER A 1 88 ? -6.637 -27.628 0.386 1.00 25.47 88 SER A C 1
ATOM 691 O O . SER A 1 88 ? -6.087 -27.419 -0.691 1.00 25.47 88 SER A O 1
ATOM 693 N N . SER A 1 89 ? -5.965 -27.763 1.519 1.00 30.45 89 SER A N 1
ATOM 694 C CA . SER A 1 89 ? -4.584 -28.200 1.603 1.00 30.45 89 SER A CA 1
ATOM 695 C C . SER A 1 89 ? -4.498 -29.620 1.033 1.00 30.45 89 SER A C 1
ATOM 697 O O . SER A 1 89 ? -4.712 -30.586 1.758 1.00 30.45 89 SER A O 1
ATOM 699 N N . GLN A 1 90 ? -4.217 -29.783 -0.260 1.00 24.92 90 GLN A N 1
ATOM 700 C CA . GLN A 1 90 ? -3.736 -31.062 -0.789 1.00 24.92 90 GLN A CA 1
ATOM 701 C C . GLN A 1 90 ? -2.569 -30.840 -1.747 1.00 24.92 90 GLN A C 1
ATOM 703 O O . GLN A 1 90 ? -2.662 -30.113 -2.734 1.00 24.92 90 GLN A O 1
ATOM 708 N N . ALA A 1 91 ? -1.453 -31.490 -1.415 1.00 24.84 91 ALA A N 1
ATOM 709 C CA . ALA A 1 91 ? -0.280 -31.612 -2.264 1.00 24.84 91 ALA A CA 1
ATOM 710 C C . ALA A 1 91 ? -0.664 -32.205 -3.636 1.00 24.84 91 ALA A C 1
ATOM 712 O O . ALA A 1 91 ? -1.516 -33.097 -3.695 1.00 24.84 91 ALA A O 1
ATOM 713 N N . PRO A 1 92 ? -0.048 -31.757 -4.745 1.00 27.67 92 PRO A N 1
ATOM 714 C CA . PRO A 1 92 ? -0.427 -32.230 -6.069 1.00 27.67 92 PRO A CA 1
ATOM 715 C C . PRO A 1 92 ? -0.046 -33.712 -6.248 1.00 27.67 92 PRO A C 1
ATOM 717 O O . PRO A 1 92 ? 1.097 -34.085 -5.962 1.00 27.67 92 PRO A O 1
ATOM 720 N N . PRO A 1 93 ? -0.947 -34.578 -6.754 1.00 25.17 93 PRO A N 1
ATOM 721 C CA . PRO A 1 93 ? -0.584 -35.939 -7.101 1.00 25.17 93 PRO A CA 1
ATOM 722 C C . PRO A 1 93 ? 0.196 -35.946 -8.419 1.00 25.17 93 PRO A C 1
ATOM 724 O O . PRO A 1 93 ? -0.197 -35.346 -9.421 1.00 25.17 93 PRO A O 1
ATOM 727 N N . SER A 1 94 ? 1.298 -36.686 -8.422 1.00 33.84 94 SER A N 1
ATOM 728 C CA . SER A 1 94 ? 2.124 -36.962 -9.590 1.00 33.84 94 SER A CA 1
ATOM 729 C C . SER A 1 94 ? 1.326 -37.698 -10.676 1.00 33.84 94 SER A C 1
ATOM 731 O O . SER A 1 94 ? 0.916 -38.847 -10.505 1.00 33.84 94 SER A O 1
ATOM 733 N N . LYS A 1 95 ? 1.127 -37.070 -11.843 1.00 27.92 95 LYS A N 1
ATOM 734 C CA . LYS A 1 95 ? 0.663 -37.769 -13.054 1.00 27.92 95 LYS A CA 1
ATOM 735 C C . LYS A 1 95 ? 1.492 -37.383 -14.280 1.00 27.92 95 LYS A C 1
ATOM 737 O O . LYS A 1 95 ? 1.674 -36.216 -14.600 1.00 27.92 95 LYS A O 1
ATOM 742 N N . LYS A 1 96 ? 2.004 -38.436 -14.929 1.00 25.19 96 LYS A N 1
ATOM 743 C CA . LYS A 1 96 ? 2.835 -38.476 -16.144 1.00 25.19 96 LYS A CA 1
ATOM 744 C C . LYS A 1 96 ? 2.220 -37.696 -17.323 1.00 25.19 96 LYS A C 1
ATOM 746 O O . LYS A 1 96 ? 0.992 -37.640 -17.420 1.00 25.19 96 LYS A O 1
ATOM 751 N N . PRO A 1 97 ? 3.041 -37.185 -18.263 1.00 26.30 97 PRO A N 1
ATOM 752 C CA . PRO A 1 97 ? 2.558 -36.377 -19.377 1.00 26.30 97 PRO A CA 1
ATOM 753 C C . PRO A 1 97 ? 1.769 -37.237 -20.372 1.00 26.30 97 PRO A C 1
ATOM 755 O O . PRO A 1 97 ? 2.268 -38.247 -20.870 1.00 26.30 97 PRO A O 1
ATOM 758 N N . ARG A 1 98 ? 0.528 -36.834 -20.672 1.00 24.03 98 ARG A N 1
ATOM 759 C CA . ARG A 1 98 ? -0.233 -37.329 -21.827 1.00 24.03 98 ARG A CA 1
ATOM 760 C C . ARG A 1 98 ? -0.174 -36.295 -22.947 1.00 24.03 98 ARG A C 1
ATOM 762 O O . ARG A 1 98 ? -0.530 -35.139 -22.757 1.00 24.03 98 ARG A O 1
ATOM 769 N N . LEU A 1 99 ? 0.271 -36.773 -24.101 1.00 34.84 99 LEU A N 1
ATOM 770 C CA . LEU A 1 99 ? 0.352 -36.100 -25.391 1.00 34.84 99 LEU A CA 1
ATOM 771 C C . LEU A 1 99 ? -1.052 -35.678 -25.883 1.00 34.84 99 LEU A C 1
ATOM 773 O O . LEU A 1 99 ? -1.934 -36.529 -25.998 1.00 34.84 99 LEU A O 1
ATOM 777 N N . ARG A 1 100 ? -1.246 -34.388 -26.182 1.00 27.31 100 ARG A N 1
ATOM 778 C CA . ARG A 1 100 ? -2.334 -33.819 -27.010 1.00 27.31 100 ARG A CA 1
ATOM 779 C C . ARG A 1 100 ? -1.743 -32.604 -27.745 1.00 27.31 100 ARG A C 1
ATOM 781 O O . ARG A 1 100 ? -1.369 -31.646 -27.083 1.00 27.31 100 ARG A O 1
ATOM 788 N N . THR A 1 101 ? -1.262 -32.758 -28.982 1.00 25.39 101 THR A N 1
ATOM 789 C CA . THR A 1 101 ? -1.936 -32.460 -30.271 1.00 25.39 101 THR A CA 1
ATOM 790 C C . THR A 1 101 ? -2.626 -31.098 -30.334 1.00 25.39 101 THR A C 1
ATOM 792 O O . THR A 1 101 ? -3.717 -30.931 -29.796 1.00 25.39 101 THR A O 1
ATOM 795 N N . ASP A 1 102 ? -1.945 -30.193 -31.040 1.00 30.98 102 ASP A N 1
ATOM 796 C CA . ASP A 1 102 ? -2.419 -29.066 -31.844 1.00 30.98 102 ASP A CA 1
ATOM 797 C C . ASP A 1 102 ? -3.599 -28.244 -31.328 1.00 30.98 102 ASP A C 1
ATOM 799 O O . ASP A 1 102 ? -4.774 -28.507 -31.580 1.00 30.98 102 ASP A O 1
ATOM 803 N N . THR A 1 103 ? -3.253 -27.107 -30.731 1.00 27.31 103 THR A N 1
ATOM 804 C CA . THR A 1 103 ? -3.960 -25.854 -30.994 1.00 27.31 103 THR A CA 1
ATOM 805 C C . THR A 1 103 ? -2.926 -24.730 -30.954 1.00 27.31 103 THR A C 1
ATOM 807 O O . THR A 1 103 ? -2.080 -24.684 -30.066 1.00 27.31 103 THR A O 1
ATOM 810 N N . THR A 1 104 ? -2.943 -23.906 -31.997 1.00 26.39 104 THR A N 1
ATOM 811 C CA . THR A 1 104 ? -2.080 -22.750 -32.300 1.00 26.39 104 THR A CA 1
ATOM 812 C C . THR A 1 104 ? -1.414 -22.070 -31.089 1.00 26.39 104 THR A C 1
ATOM 814 O O . THR A 1 104 ? -2.122 -21.725 -30.141 1.00 26.39 104 THR A O 1
ATOM 817 N N . PRO A 1 105 ? -0.093 -21.790 -31.116 1.00 31.66 105 PRO A N 1
ATOM 818 C CA . PRO A 1 105 ? 0.564 -21.085 -30.022 1.00 31.66 105 PRO A CA 1
ATOM 819 C C . PRO A 1 105 ? 0.057 -19.637 -29.944 1.00 31.66 105 PRO A C 1
ATOM 821 O O . PRO A 1 105 ? 0.111 -18.897 -30.925 1.00 31.66 105 PRO A O 1
ATOM 824 N N . ASP A 1 106 ? -0.428 -19.249 -28.763 1.00 31.75 106 ASP A N 1
ATOM 825 C CA . ASP A 1 106 ? -0.760 -17.877 -28.358 1.00 31.75 106 ASP A CA 1
ATOM 826 C C . ASP A 1 106 ? 0.475 -16.962 -28.516 1.00 31.75 106 ASP A C 1
ATOM 828 O O . ASP A 1 106 ? 1.240 -16.724 -27.579 1.00 31.75 106 ASP A O 1
ATOM 832 N N . THR A 1 107 ? 0.680 -16.411 -29.710 1.00 31.72 107 THR A N 1
ATOM 833 C CA . THR A 1 107 ? 1.777 -15.481 -30.028 1.00 31.72 107 THR A CA 1
ATOM 834 C C . THR A 1 107 ? 1.723 -14.186 -29.207 1.00 31.72 107 THR A C 1
ATOM 836 O O . THR A 1 107 ? 2.739 -13.513 -29.047 1.00 31.72 107 THR A O 1
ATOM 839 N N . SER A 1 108 ? 0.581 -13.843 -28.598 1.00 35.56 108 SER A N 1
ATOM 840 C CA . SER A 1 108 ? 0.443 -12.630 -27.778 1.00 35.56 108 SER A CA 1
ATOM 841 C C . SER A 1 108 ? 1.145 -12.715 -26.414 1.00 35.56 108 SER A C 1
ATOM 843 O O . SER A 1 108 ? 1.433 -11.675 -25.823 1.00 35.56 108 SER A O 1
ATOM 845 N N . LYS A 1 109 ? 1.418 -13.920 -25.892 1.00 41.12 109 LYS A N 1
ATOM 846 C CA . LYS A 1 109 ? 2.008 -14.107 -24.551 1.00 41.12 109 LYS A CA 1
ATOM 847 C C . LYS A 1 109 ? 3.523 -13.875 -24.526 1.00 41.12 109 LYS A C 1
ATOM 849 O O . LYS A 1 109 ? 4.072 -13.498 -23.493 1.00 41.12 109 LYS A O 1
ATOM 854 N N . GLU A 1 110 ? 4.203 -14.023 -25.662 1.00 39.53 110 GLU A N 1
ATOM 855 C CA . GLU A 1 110 ? 5.658 -13.836 -25.757 1.00 39.53 110 GLU A CA 1
ATOM 856 C C . GLU A 1 110 ? 6.083 -12.363 -25.888 1.00 39.53 110 GLU A C 1
ATOM 858 O O . GLU A 1 110 ? 7.181 -11.996 -25.456 1.00 39.53 110 GLU A O 1
ATOM 863 N N . HIS A 1 111 ? 5.218 -11.494 -26.428 1.00 43.94 111 HIS A N 1
ATOM 864 C CA . HIS A 1 111 ? 5.572 -10.106 -26.756 1.00 43.94 111 HIS A CA 1
ATOM 865 C C . HIS A 1 111 ? 5.872 -9.214 -25.541 1.00 43.94 111 HIS A C 1
ATOM 867 O O . HIS A 1 111 ? 6.683 -8.299 -25.676 1.00 43.94 111 HIS A O 1
ATOM 873 N N . ASP A 1 112 ? 5.310 -9.499 -24.362 1.00 49.97 112 ASP A N 1
ATOM 874 C CA . ASP A 1 112 ? 5.563 -8.729 -23.130 1.00 49.97 112 ASP A CA 1
ATOM 875 C C . ASP A 1 112 ? 6.606 -9.397 -22.213 1.00 49.97 112 ASP A C 1
ATOM 877 O O . ASP A 1 112 ? 7.146 -8.768 -21.299 1.00 49.97 112 ASP A O 1
ATOM 881 N N . ALA A 1 113 ? 6.945 -10.670 -22.456 1.00 62.41 113 ALA A N 1
ATOM 882 C CA . ALA A 1 113 ? 7.816 -11.455 -21.580 1.00 62.41 113 ALA A CA 1
ATOM 883 C C . ALA A 1 113 ? 9.227 -10.857 -21.454 1.00 62.41 113 ALA A C 1
ATOM 885 O O . ALA A 1 113 ? 9.862 -10.952 -20.401 1.00 62.41 113 ALA A O 1
ATOM 886 N N . TRP A 1 114 ? 9.729 -10.207 -22.510 1.00 71.00 114 TRP A N 1
ATOM 887 C CA . TRP A 1 114 ? 11.016 -9.513 -22.451 1.00 71.00 114 TRP A CA 1
ATOM 888 C C . TRP A 1 114 ? 10.974 -8.318 -21.492 1.00 71.00 114 TRP A C 1
ATOM 890 O O . TRP A 1 114 ? 11.945 -8.109 -20.771 1.00 71.00 114 TRP A O 1
ATOM 900 N N . LEU A 1 115 ? 9.865 -7.573 -21.427 1.00 73.81 115 LEU A N 1
ATOM 901 C CA . LEU A 1 115 ? 9.731 -6.407 -20.555 1.00 73.81 115 LEU A CA 1
ATOM 902 C C . LEU A 1 115 ? 9.709 -6.830 -19.081 1.00 73.81 115 LEU A C 1
ATOM 904 O O . LEU A 1 115 ? 10.405 -6.230 -18.262 1.00 73.81 115 LEU A O 1
ATOM 908 N N . TRP A 1 116 ? 9.011 -7.920 -18.749 1.00 76.69 116 TRP A N 1
ATOM 909 C CA . TRP A 1 116 ? 8.997 -8.474 -17.389 1.00 76.69 116 TRP A CA 1
ATOM 910 C C . TRP A 1 116 ? 10.361 -8.990 -16.944 1.00 76.69 116 TRP A C 1
ATOM 912 O O . TRP A 1 116 ? 10.810 -8.672 -15.843 1.00 76.69 116 TRP A O 1
ATOM 922 N N . ARG A 1 117 ? 11.085 -9.677 -17.837 1.00 78.38 117 ARG A N 1
ATOM 923 C CA . ARG A 1 117 ? 12.486 -10.076 -17.600 1.00 78.38 117 ARG A CA 1
ATOM 924 C C . ARG A 1 117 ? 13.398 -8.881 -17.326 1.00 78.38 117 ARG A C 1
ATOM 926 O O . ARG A 1 117 ? 14.411 -9.029 -16.652 1.00 78.38 117 ARG A O 1
ATOM 933 N N . CYS A 1 118 ? 13.051 -7.706 -17.842 1.00 79.62 118 CYS A N 1
ATOM 934 C CA . CYS A 1 118 ? 13.814 -6.486 -17.621 1.00 79.62 118 CYS A CA 1
ATOM 935 C C . CYS A 1 118 ? 13.447 -5.785 -16.317 1.00 79.62 118 CYS A C 1
ATOM 937 O O . CYS A 1 118 ? 14.339 -5.372 -15.579 1.00 79.62 118 CYS A O 1
ATOM 939 N N . LEU A 1 119 ? 12.153 -5.674 -16.017 1.00 81.94 119 LEU A N 1
ATOM 940 C CA . LEU A 1 119 ? 11.661 -5.026 -14.800 1.00 81.94 119 LEU A CA 1
ATOM 941 C C . LEU A 1 119 ? 12.047 -5.790 -13.537 1.00 81.94 119 LEU A C 1
ATOM 943 O O . LEU A 1 119 ? 12.349 -5.158 -12.531 1.00 81.94 119 LEU A O 1
ATOM 947 N N . PHE A 1 120 ? 12.121 -7.118 -13.624 1.00 84.88 120 PHE A N 1
ATOM 948 C CA . PHE A 1 120 ? 12.545 -8.003 -12.537 1.00 84.88 120 PHE A CA 1
ATOM 949 C C . PHE A 1 120 ? 13.921 -8.637 -12.803 1.00 84.88 120 PHE A C 1
ATOM 951 O O . PHE A 1 120 ? 14.233 -9.707 -12.290 1.00 84.88 120 PHE A O 1
ATOM 958 N N . SER A 1 121 ? 14.754 -7.987 -13.625 1.00 80.44 121 SER A N 1
ATOM 959 C CA . SER A 1 121 ? 16.125 -8.434 -13.914 1.00 80.44 121 SER A CA 1
ATOM 960 C C . SER A 1 121 ? 16.992 -8.411 -12.650 1.00 80.44 121 SER A C 1
ATOM 962 O O . SER A 1 121 ? 16.831 -7.486 -11.858 1.00 80.44 121 SER A O 1
ATOM 964 N N . PRO A 1 122 ? 17.997 -9.290 -12.484 1.00 77.50 122 PRO A N 1
ATOM 965 C CA . PRO A 1 122 ? 19.006 -9.161 -11.424 1.00 77.50 122 PRO A CA 1
ATOM 966 C C . PRO A 1 122 ? 19.802 -7.846 -11.493 1.00 77.50 122 PRO A C 1
ATOM 968 O O . PRO A 1 122 ? 20.258 -7.327 -10.472 1.00 77.50 122 PRO A O 1
ATOM 971 N N . TRP A 1 123 ? 19.907 -7.247 -12.682 1.00 78.69 123 TRP A N 1
ATOM 972 C CA . TRP A 1 123 ? 20.709 -6.052 -12.929 1.00 78.69 123 TRP A CA 1
ATOM 973 C C . TRP A 1 123 ? 19.934 -4.763 -12.651 1.00 78.69 123 TRP A C 1
ATOM 975 O O . TRP A 1 123 ? 19.003 -4.404 -13.375 1.00 78.69 123 TRP A O 1
ATOM 985 N N . ILE A 1 124 ? 20.376 -4.009 -11.641 1.00 80.38 124 ILE A N 1
ATOM 986 C CA . ILE A 1 124 ? 19.726 -2.758 -11.219 1.00 80.38 124 ILE A CA 1
ATOM 987 C C . ILE A 1 124 ? 19.610 -1.730 -12.354 1.00 80.38 124 ILE A C 1
ATOM 989 O O . ILE A 1 124 ? 18.575 -1.088 -12.501 1.00 80.38 124 ILE A O 1
ATOM 993 N N . ALA A 1 125 ? 20.628 -1.625 -13.216 1.00 79.56 125 ALA A N 1
ATOM 994 C CA . ALA A 1 125 ? 20.625 -0.700 -14.348 1.00 79.56 125 ALA A CA 1
ATOM 995 C C . ALA A 1 125 ? 19.539 -1.038 -15.385 1.00 79.56 125 ALA A C 1
ATOM 997 O O . ALA A 1 125 ? 18.916 -0.130 -15.934 1.00 79.56 125 ALA A O 1
ATOM 998 N N . VAL A 1 126 ? 19.286 -2.331 -15.620 1.00 78.81 126 VAL A N 1
ATOM 999 C CA . VAL A 1 126 ? 18.242 -2.802 -16.542 1.00 78.81 126 VAL A CA 1
ATOM 1000 C C . VAL A 1 126 ? 16.864 -2.504 -15.960 1.00 78.81 126 VAL A C 1
ATOM 1002 O O . VAL A 1 126 ? 16.031 -1.918 -16.653 1.00 78.81 126 VAL A O 1
ATOM 1005 N N . ARG A 1 127 ? 16.653 -2.813 -14.672 1.00 87.12 127 ARG A N 1
ATOM 1006 C CA . ARG A 1 127 ? 15.400 -2.498 -13.971 1.00 87.12 127 ARG A CA 1
ATOM 1007 C C . ARG A 1 127 ? 15.110 -0.998 -13.974 1.00 87.12 127 ARG A C 1
ATOM 1009 O O . ARG A 1 127 ? 14.003 -0.587 -14.304 1.00 87.12 127 ARG A O 1
ATOM 1016 N N . ALA A 1 128 ? 16.112 -0.178 -13.653 1.00 86.06 128 ALA A N 1
ATOM 1017 C CA . ALA A 1 128 ? 15.989 1.276 -13.611 1.00 86.06 128 ALA A CA 1
ATOM 1018 C C . ALA A 1 128 ? 15.642 1.874 -14.983 1.00 86.06 128 ALA A C 1
ATOM 1020 O O . ALA A 1 128 ? 14.776 2.744 -15.068 1.00 86.06 128 ALA A O 1
ATOM 1021 N N . ALA A 1 129 ? 16.292 1.402 -16.051 1.00 82.12 129 ALA A N 1
ATOM 1022 C CA . ALA A 1 129 ? 15.999 1.844 -17.409 1.00 82.12 129 ALA A CA 1
ATOM 1023 C C . ALA A 1 129 ? 14.587 1.415 -17.848 1.00 82.12 129 ALA A C 1
ATOM 1025 O O . ALA A 1 129 ? 13.826 2.253 -18.327 1.00 82.12 129 ALA A O 1
ATOM 1026 N N . ALA A 1 130 ? 14.198 0.155 -17.613 1.00 85.25 130 ALA A N 1
ATOM 1027 C CA . ALA A 1 130 ? 12.857 -0.344 -17.931 1.00 85.25 130 ALA A CA 1
ATOM 1028 C C . ALA A 1 130 ? 11.757 0.436 -17.190 1.00 85.25 130 ALA A C 1
ATOM 1030 O O . ALA A 1 130 ? 10.781 0.872 -17.797 1.00 85.25 130 ALA A O 1
ATOM 1031 N N . ALA A 1 131 ? 11.947 0.676 -15.891 1.00 90.25 131 ALA A N 1
ATOM 1032 C CA . ALA A 1 131 ? 11.037 1.462 -15.065 1.00 90.25 131 ALA A CA 1
ATOM 1033 C C . ALA A 1 131 ? 10.871 2.899 -15.589 1.00 90.25 131 ALA A C 1
ATOM 1035 O O . ALA A 1 131 ? 9.751 3.393 -15.707 1.00 90.25 131 ALA A O 1
ATOM 1036 N N . LYS A 1 132 ? 11.970 3.566 -15.959 1.00 87.56 132 LYS A N 1
ATOM 1037 C CA . LYS A 1 132 ? 11.925 4.925 -16.519 1.00 87.56 132 LYS A CA 1
ATOM 1038 C C . LYS A 1 132 ? 11.229 4.993 -17.867 1.00 87.56 132 LYS A C 1
ATOM 1040 O O . LYS A 1 132 ? 10.488 5.940 -18.099 1.00 87.56 132 LYS A O 1
ATOM 1045 N N . ILE A 1 133 ? 11.434 3.998 -18.727 1.00 85.25 133 ILE A N 1
ATOM 1046 C CA . ILE A 1 133 ? 10.726 3.911 -20.005 1.00 85.25 133 ILE A CA 1
ATOM 1047 C C . ILE A 1 133 ? 9.215 3.864 -19.762 1.00 85.25 133 ILE A C 1
ATOM 1049 O O . ILE A 1 133 ? 8.487 4.611 -20.402 1.00 85.25 133 ILE A O 1
ATOM 1053 N N . ILE A 1 134 ? 8.737 3.055 -18.809 1.00 87.69 134 ILE A N 1
ATOM 1054 C CA . ILE A 1 134 ? 7.300 2.982 -18.485 1.00 87.69 134 ILE A CA 1
ATOM 1055 C C . ILE A 1 134 ? 6.765 4.341 -18.036 1.00 87.69 134 ILE A C 1
ATOM 1057 O O . ILE A 1 134 ? 5.716 4.772 -18.509 1.00 87.69 134 ILE A O 1
ATOM 1061 N N . VAL A 1 135 ? 7.493 5.033 -17.157 1.00 91.00 135 VAL A N 1
ATOM 1062 C CA . VAL A 1 135 ? 7.110 6.376 -16.696 1.00 91.00 135 VAL A CA 1
ATOM 1063 C C . VAL A 1 135 ? 7.087 7.370 -17.859 1.00 91.00 135 VAL A C 1
ATOM 1065 O O . VAL A 1 135 ? 6.153 8.156 -17.983 1.00 91.00 135 VAL A O 1
ATOM 1068 N N . ALA A 1 136 ? 8.075 7.311 -18.749 1.00 85.69 136 ALA A N 1
ATOM 1069 C CA . ALA A 1 136 ? 8.143 8.193 -19.903 1.00 85.69 136 ALA A CA 1
ATOM 1070 C C . ALA A 1 136 ? 7.033 7.917 -20.928 1.00 85.69 136 ALA A C 1
ATOM 1072 O O . ALA A 1 136 ? 6.475 8.861 -21.481 1.00 85.69 136 ALA A O 1
ATOM 1073 N N . VAL A 1 137 ? 6.672 6.646 -21.143 1.00 81.56 137 VAL A N 1
ATOM 1074 C CA . VAL A 1 137 ? 5.520 6.242 -21.964 1.00 81.56 137 VAL A CA 1
ATOM 1075 C C . VAL A 1 137 ? 4.223 6.751 -21.341 1.00 81.56 137 VAL A C 1
ATOM 1077 O O . VAL A 1 137 ? 3.377 7.274 -22.055 1.00 81.56 137 VAL A O 1
ATOM 1080 N N . ALA A 1 138 ? 4.075 6.669 -20.016 1.00 81.12 138 ALA A N 1
ATOM 1081 C CA . ALA A 1 138 ? 2.895 7.194 -19.331 1.00 81.12 138 ALA A CA 1
ATOM 1082 C C . ALA A 1 138 ? 2.726 8.713 -19.500 1.00 81.12 138 ALA A C 1
ATOM 1084 O O . ALA A 1 138 ? 1.596 9.197 -19.520 1.00 81.12 138 ALA A O 1
ATOM 1085 N N . ALA A 1 139 ? 3.835 9.448 -19.634 1.00 84.12 139 ALA A N 1
ATOM 1086 C CA . ALA A 1 139 ? 3.834 10.890 -19.864 1.00 84.12 139 ALA A CA 1
ATOM 1087 C C . ALA A 1 139 ? 3.460 11.281 -21.306 1.00 84.12 139 ALA A C 1
ATOM 1089 O O . ALA A 1 139 ? 3.117 12.438 -21.547 1.00 84.12 139 ALA A O 1
ATOM 1090 N N . GLN A 1 140 ? 3.508 10.349 -22.267 1.00 78.25 140 GLN A N 1
ATOM 1091 C CA . GLN A 1 140 ? 3.109 10.640 -23.642 1.00 78.25 140 GLN A CA 1
ATOM 1092 C C . GLN A 1 140 ? 1.577 10.703 -23.768 1.00 78.25 140 GLN A C 1
ATOM 1094 O O . GLN A 1 140 ? 0.870 9.826 -23.249 1.00 78.25 140 GLN A O 1
ATOM 1099 N N . PRO A 1 141 ? 1.029 11.690 -24.501 1.00 68.75 141 PRO A N 1
ATOM 1100 C CA . PRO A 1 141 ? -0.410 11.792 -24.716 1.00 68.75 141 PRO A CA 1
ATOM 1101 C C . PRO A 1 141 ? -0.943 10.512 -25.376 1.00 68.75 141 PRO A C 1
ATOM 1103 O O . PRO A 1 141 ? -0.335 9.968 -26.296 1.00 68.75 141 PRO A O 1
ATOM 1106 N N . GLY A 1 142 ? -2.054 9.982 -24.859 1.00 68.31 142 GLY A N 1
ATOM 1107 C CA . GLY A 1 142 ? -2.687 8.748 -25.350 1.00 68.31 142 GLY A CA 1
ATOM 1108 C C . GLY A 1 142 ? -2.050 7.428 -24.887 1.00 68.31 142 GLY A C 1
ATOM 1109 O O . GLY A 1 142 ? -2.678 6.382 -25.024 1.00 68.31 142 GLY A O 1
ATOM 1110 N N . HIS A 1 143 ? -0.863 7.444 -24.273 1.00 71.69 143 HIS A N 1
ATOM 1111 C CA . HIS A 1 143 ? -0.110 6.219 -23.950 1.00 71.69 143 HIS A CA 1
ATOM 1112 C C . HIS A 1 143 ? -0.194 5.788 -22.479 1.00 71.69 143 HIS A C 1
ATOM 1114 O O . HIS A 1 143 ? 0.205 4.678 -22.118 1.00 71.69 143 HIS A O 1
ATOM 1120 N N . LEU A 1 144 ? -0.788 6.623 -21.628 1.00 73.38 144 LEU A N 1
ATOM 1121 C CA . LEU A 1 144 ? -1.032 6.337 -20.216 1.00 73.38 144 LEU A CA 1
ATOM 1122 C C . LEU A 1 144 ? -1.766 5.004 -19.983 1.00 73.38 144 LEU A C 1
ATOM 1124 O O . LEU A 1 144 ? -1.422 4.268 -19.062 1.00 73.38 144 LEU A O 1
ATOM 1128 N N . GLY A 1 145 ? -2.745 4.662 -20.828 1.00 65.56 145 GLY A N 1
ATOM 1129 C CA . GLY A 1 145 ? -3.474 3.393 -20.724 1.00 65.56 145 GLY A CA 1
ATOM 1130 C C . GLY A 1 145 ? -2.574 2.168 -20.912 1.00 65.56 145 GLY A C 1
ATOM 1131 O O . GLY A 1 145 ? -2.687 1.204 -20.158 1.00 65.56 145 GLY A O 1
ATOM 1132 N N . ALA A 1 146 ? -1.627 2.231 -21.852 1.00 67.38 146 ALA A N 1
ATOM 1133 C CA . ALA A 1 146 ? -0.668 1.156 -22.092 1.00 67.38 146 ALA A CA 1
ATOM 1134 C C . ALA A 1 146 ? 0.308 1.002 -20.916 1.00 67.38 146 ALA A C 1
ATOM 1136 O O . ALA A 1 146 ? 0.515 -0.109 -20.433 1.00 67.38 146 ALA A O 1
ATOM 1137 N N . ALA A 1 147 ? 0.844 2.112 -20.396 1.00 73.75 147 ALA A N 1
ATOM 1138 C CA . ALA A 1 147 ? 1.723 2.088 -19.226 1.00 73.75 147 ALA A CA 1
ATOM 1139 C C . ALA A 1 147 ? 1.015 1.527 -17.980 1.00 73.75 147 ALA A C 1
ATOM 1141 O O . ALA A 1 147 ? 1.573 0.691 -17.272 1.00 73.75 147 ALA A O 1
ATOM 1142 N N . VAL A 1 148 ? -0.239 1.927 -17.745 1.00 74.19 148 VAL A N 1
ATOM 1143 C CA . VAL A 1 148 ? -1.066 1.381 -16.661 1.00 74.19 148 VAL A CA 1
ATOM 1144 C C . VAL A 1 148 ? -1.346 -0.109 -16.873 1.00 74.19 148 VAL A C 1
ATOM 1146 O O . VAL A 1 148 ? -1.188 -0.885 -15.937 1.00 74.19 148 VAL A O 1
ATOM 1149 N N . SER A 1 149 ? -1.699 -0.537 -18.089 1.00 72.44 149 SER A N 1
ATOM 1150 C CA . SER A 1 149 ? -1.937 -1.954 -18.396 1.00 72.44 149 SER A CA 1
ATOM 1151 C C . SER A 1 149 ? -0.703 -2.816 -18.142 1.00 72.44 149 SER A C 1
ATOM 1153 O O . SER A 1 149 ? -0.830 -3.926 -17.630 1.00 72.44 149 SER A O 1
ATOM 1155 N N . VAL A 1 150 ? 0.485 -2.317 -18.494 1.00 75.44 150 VAL A N 1
ATOM 1156 C CA . VAL A 1 150 ? 1.756 -2.966 -18.165 1.00 75.44 150 VAL A CA 1
ATOM 1157 C C . VAL A 1 150 ? 1.844 -3.098 -16.645 1.00 75.44 150 VAL A C 1
ATOM 1159 O O . VAL A 1 150 ? 1.847 -4.216 -16.139 1.00 75.44 150 VAL A O 1
ATOM 1162 N N . LEU A 1 151 ? 1.797 -1.998 -15.891 1.00 83.31 151 LEU A N 1
ATOM 1163 C CA . LEU A 1 151 ? 1.910 -2.033 -14.426 1.00 83.31 151 LEU A CA 1
ATOM 1164 C C . LEU A 1 151 ? 0.916 -2.996 -13.757 1.00 83.31 151 LEU A C 1
ATOM 1166 O O . LEU A 1 151 ? 1.322 -3.778 -12.902 1.00 83.31 151 LEU A O 1
ATOM 1170 N N . LEU A 1 152 ? -0.350 -3.009 -14.182 1.00 77.69 152 LEU A N 1
ATOM 1171 C CA . LEU A 1 152 ? -1.373 -3.917 -13.650 1.00 77.69 152 LEU A CA 1
ATOM 1172 C C . LEU A 1 152 ? -1.035 -5.399 -13.872 1.00 77.69 152 LEU A C 1
ATOM 1174 O O . LEU A 1 152 ? -1.265 -6.217 -12.985 1.00 77.69 152 LEU A O 1
ATOM 1178 N N . ARG A 1 153 ? -0.451 -5.751 -15.023 1.00 76.62 153 ARG A N 1
ATOM 1179 C CA . ARG A 1 153 ? 0.033 -7.115 -15.303 1.00 76.62 153 ARG A CA 1
ATOM 1180 C C . ARG A 1 153 ? 1.322 -7.447 -14.547 1.00 76.62 153 ARG A C 1
ATOM 1182 O O . ARG A 1 153 ? 1.543 -8.601 -14.197 1.00 76.62 153 ARG A O 1
ATOM 1189 N N . GLY A 1 154 ? 2.159 -6.446 -14.279 1.00 79.38 154 GLY A N 1
ATOM 1190 C CA . GLY A 1 154 ? 3.412 -6.600 -13.538 1.00 79.38 154 GLY A CA 1
ATOM 1191 C C . GLY A 1 154 ? 3.235 -6.769 -12.029 1.00 79.38 154 GLY A C 1
ATOM 1192 O O . GLY A 1 154 ? 4.094 -7.363 -11.385 1.00 79.38 154 GLY A O 1
ATOM 1193 N N . LEU A 1 155 ? 2.128 -6.286 -11.458 1.00 83.94 155 LEU A N 1
ATOM 1194 C CA . LEU A 1 155 ? 1.867 -6.361 -10.018 1.00 83.94 155 LEU A CA 1
ATOM 1195 C C . LEU A 1 155 ? 1.833 -7.816 -9.492 1.00 83.94 155 LEU A C 1
ATOM 1197 O O . LEU A 1 155 ? 2.596 -8.107 -8.576 1.00 83.94 155 LEU A O 1
ATOM 1201 N N . PRO A 1 156 ? 1.079 -8.768 -10.082 1.00 79.56 156 PRO A N 1
ATOM 1202 C CA . PRO A 1 156 ? 1.164 -10.184 -9.695 1.00 79.56 156 PRO A CA 1
ATOM 1203 C C . PRO A 1 156 ? 2.565 -10.794 -9.861 1.00 79.56 156 PRO A C 1
ATOM 1205 O O . PRO A 1 156 ? 2.981 -11.653 -9.088 1.00 79.56 156 PRO A O 1
ATOM 1208 N N . MET A 1 157 ? 3.335 -10.339 -10.849 1.00 78.25 157 MET A N 1
ATOM 1209 C CA . MET A 1 157 ? 4.705 -10.822 -11.055 1.00 78.25 157 MET A CA 1
ATOM 1210 C C . MET A 1 157 ? 5.644 -10.343 -9.945 1.00 78.25 157 MET A C 1
ATOM 1212 O O . MET A 1 157 ? 6.514 -11.093 -9.504 1.00 78.25 157 MET A O 1
ATOM 1216 N N . ALA A 1 158 ? 5.422 -9.135 -9.424 1.00 85.12 158 ALA A N 1
ATOM 1217 C CA . ALA A 1 158 ? 6.171 -8.614 -8.290 1.00 85.12 158 ALA A CA 1
ATOM 1218 C C . ALA A 1 158 ? 5.943 -9.425 -7.001 1.00 85.12 158 ALA A C 1
ATOM 1220 O O . ALA A 1 158 ? 6.843 -9.453 -6.170 1.00 85.12 158 ALA A O 1
ATOM 1221 N N . SER A 1 159 ? 4.797 -10.110 -6.832 1.00 79.38 159 SER A N 1
ATOM 1222 C CA . SER A 1 159 ? 4.586 -10.994 -5.668 1.00 79.38 159 SER A CA 1
ATOM 1223 C C . SER A 1 159 ? 5.376 -12.301 -5.713 1.00 79.38 159 SER A C 1
ATOM 1225 O O . SER A 1 159 ? 5.570 -12.921 -4.675 1.00 79.38 159 SER A O 1
ATOM 1227 N N . VAL A 1 160 ? 5.841 -12.717 -6.894 1.00 77.94 160 VAL A N 1
ATOM 1228 C CA . VAL A 1 160 ? 6.639 -13.945 -7.070 1.00 77.94 160 VAL A CA 1
ATOM 1229 C C . VAL A 1 160 ? 8.132 -13.624 -7.183 1.00 77.94 160 VAL A C 1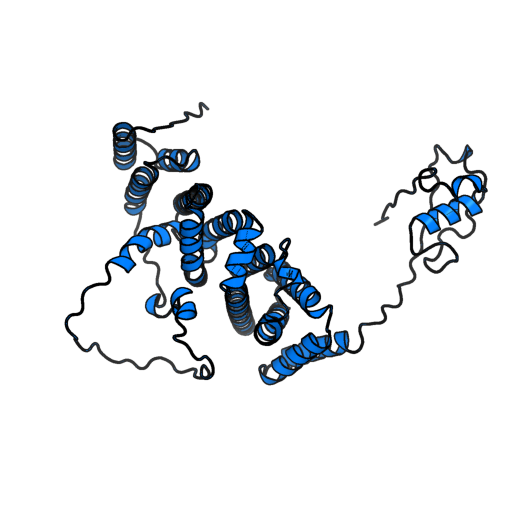
ATOM 1231 O O . VAL A 1 160 ? 8.989 -14.461 -6.903 1.00 77.94 160 VAL A O 1
ATOM 1234 N N . ALA A 1 161 ? 8.465 -12.401 -7.596 1.00 81.06 161 ALA A N 1
ATOM 1235 C CA . ALA A 1 161 ? 9.839 -11.950 -7.717 1.00 81.06 161 ALA A CA 1
ATOM 1236 C C . ALA A 1 161 ? 10.484 -11.696 -6.337 1.00 81.06 161 ALA A C 1
ATOM 1238 O O . ALA A 1 161 ? 9.839 -11.162 -5.434 1.00 81.06 161 ALA A O 1
ATOM 1239 N N . PRO A 1 162 ? 11.789 -11.983 -6.178 1.00 81.06 162 PRO A N 1
ATOM 1240 C CA . PRO A 1 162 ? 12.548 -11.589 -4.997 1.00 81.06 162 PRO A CA 1
ATOM 1241 C C . PRO A 1 162 ? 12.404 -10.089 -4.668 1.00 81.06 162 PRO A C 1
ATOM 1243 O O . PRO A 1 162 ? 12.606 -9.263 -5.568 1.00 81.06 162 PRO A O 1
ATOM 1246 N N . PRO A 1 163 ? 12.154 -9.703 -3.398 1.00 82.12 163 PRO A N 1
ATOM 1247 C CA . PRO A 1 163 ? 11.908 -8.306 -3.015 1.00 82.12 163 PRO A CA 1
ATOM 1248 C C . PRO A 1 163 ? 13.015 -7.323 -3.433 1.00 82.12 163 PRO A C 1
ATOM 1250 O O . PRO A 1 163 ? 12.742 -6.185 -3.803 1.00 82.12 163 PRO A O 1
ATOM 1253 N N . ALA A 1 164 ? 14.276 -7.766 -3.472 1.00 82.62 164 ALA A N 1
ATOM 1254 C CA . ALA A 1 164 ? 15.407 -6.949 -3.930 1.00 82.62 164 ALA A CA 1
ATOM 1255 C C . ALA A 1 164 ? 15.300 -6.496 -5.406 1.00 82.62 164 ALA A C 1
ATOM 1257 O O . ALA A 1 164 ? 15.979 -5.557 -5.836 1.00 82.62 164 ALA A O 1
ATOM 1258 N N . MET A 1 165 ? 14.462 -7.163 -6.205 1.00 86.19 165 MET A N 1
ATOM 1259 C CA . MET A 1 165 ? 14.277 -6.880 -7.629 1.00 86.19 165 MET A CA 1
ATOM 1260 C C . MET A 1 165 ? 13.017 -6.064 -7.935 1.00 86.19 165 MET A C 1
ATOM 1262 O O . MET A 1 165 ? 12.831 -5.681 -9.085 1.00 86.19 165 MET A O 1
ATOM 1266 N N . THR A 1 166 ? 12.177 -5.739 -6.951 1.00 90.12 166 THR A N 1
ATOM 1267 C CA . THR A 1 166 ? 10.883 -5.086 -7.210 1.00 90.12 166 THR A CA 1
ATOM 1268 C C . THR A 1 166 ? 10.897 -3.563 -7.018 1.00 90.12 166 THR A C 1
ATOM 1270 O O . THR A 1 166 ? 10.030 -2.887 -7.570 1.00 90.12 166 THR A O 1
ATOM 1273 N N . ASP A 1 167 ? 11.903 -2.988 -6.339 1.00 90.94 167 ASP A N 1
ATOM 1274 C CA . ASP A 1 167 ? 11.976 -1.545 -6.003 1.00 90.94 167 ASP A CA 1
ATOM 1275 C C . ASP A 1 167 ? 11.735 -0.611 -7.204 1.00 90.94 167 ASP A C 1
ATOM 1277 O O . ASP A 1 167 ? 10.889 0.280 -7.158 1.00 90.94 167 ASP A O 1
ATOM 1281 N N . HIS A 1 168 ? 12.441 -0.826 -8.319 1.00 92.56 168 HIS A N 1
ATOM 1282 C CA . HIS A 1 168 ? 12.298 0.024 -9.505 1.00 92.56 168 HIS A CA 1
ATOM 1283 C C . HIS A 1 168 ? 10.922 -0.103 -10.166 1.00 92.56 168 HIS A C 1
ATOM 1285 O O . HIS A 1 168 ? 10.402 0.894 -10.669 1.00 92.56 168 HIS A O 1
ATOM 1291 N N . PHE A 1 169 ? 10.330 -1.300 -10.147 1.00 94.12 169 PHE A N 1
ATOM 1292 C CA . PHE A 1 169 ? 8.980 -1.523 -10.652 1.00 94.12 169 PHE A CA 1
ATOM 1293 C C . PHE A 1 169 ? 7.957 -0.751 -9.811 1.00 94.12 169 PHE A C 1
ATOM 1295 O O . PHE A 1 169 ? 7.170 0.015 -10.365 1.00 94.12 169 PHE A O 1
ATOM 1302 N N . PHE A 1 170 ? 8.021 -0.863 -8.480 1.00 95.19 170 PHE A N 1
ATOM 1303 C CA . PHE A 1 170 ? 7.126 -0.115 -7.598 1.00 95.19 170 PHE A CA 1
ATOM 1304 C C . PHE A 1 170 ? 7.355 1.395 -7.689 1.00 95.19 170 PHE A C 1
ATOM 1306 O O . PHE A 1 170 ? 6.386 2.145 -7.746 1.00 95.19 170 PHE A O 1
ATOM 1313 N N . ARG A 1 171 ? 8.600 1.868 -7.829 1.00 94.19 171 ARG A N 1
ATOM 1314 C CA . ARG A 1 171 ? 8.878 3.295 -8.067 1.00 94.19 171 ARG A CA 1
ATOM 1315 C C . ARG A 1 171 ? 8.221 3.804 -9.358 1.00 94.19 171 ARG A C 1
ATOM 1317 O O . ARG A 1 171 ? 7.665 4.901 -9.360 1.00 94.19 171 ARG A O 1
ATOM 1324 N N . ALA A 1 172 ? 8.240 3.017 -10.438 1.00 94.25 172 ALA A N 1
ATOM 1325 C CA . ALA A 1 172 ? 7.508 3.353 -11.661 1.00 94.25 172 ALA A CA 1
ATOM 1326 C C . ALA A 1 172 ? 5.990 3.326 -11.447 1.00 94.25 172 ALA A C 1
ATOM 1328 O O . ALA A 1 172 ? 5.303 4.249 -11.882 1.00 94.25 172 ALA A O 1
ATOM 1329 N N . ALA A 1 173 ? 5.469 2.320 -10.737 1.00 94.25 173 ALA A N 1
ATOM 1330 C CA . ALA A 1 173 ? 4.050 2.240 -10.402 1.00 94.25 173 ALA A CA 1
ATOM 1331 C C . ALA A 1 173 ? 3.582 3.480 -9.625 1.00 94.25 173 ALA A C 1
ATOM 1333 O O . ALA A 1 173 ? 2.582 4.093 -9.991 1.00 94.25 173 ALA A O 1
ATOM 1334 N N . HIS A 1 174 ? 4.354 3.906 -8.624 1.00 94.31 174 HIS A N 1
ATOM 1335 C CA . HIS A 1 174 ? 4.104 5.123 -7.858 1.00 94.31 174 HIS A CA 1
ATOM 1336 C C . HIS A 1 174 ? 4.077 6.374 -8.739 1.00 94.31 174 HIS A C 1
ATOM 1338 O O . HIS A 1 174 ? 3.153 7.176 -8.628 1.00 94.31 174 HIS A O 1
ATOM 1344 N N . ALA A 1 175 ? 5.052 6.532 -9.638 1.00 93.56 175 ALA A N 1
ATOM 1345 C CA . ALA A 1 175 ? 5.115 7.692 -10.524 1.00 93.56 175 ALA A CA 1
ATOM 1346 C C . ALA A 1 175 ? 3.919 7.758 -11.492 1.00 93.56 175 ALA A C 1
ATOM 1348 O O . ALA A 1 175 ? 3.342 8.824 -11.685 1.00 93.56 175 ALA A O 1
ATOM 1349 N N . VAL A 1 176 ? 3.509 6.622 -12.068 1.00 89.62 176 VAL A N 1
ATOM 1350 C CA . VAL A 1 176 ? 2.396 6.575 -13.033 1.00 89.62 176 VAL A CA 1
ATOM 1351 C C . VAL A 1 176 ? 1.040 6.725 -12.341 1.00 89.62 176 VAL A C 1
ATOM 1353 O O . VAL A 1 176 ? 0.210 7.521 -12.776 1.00 89.62 176 VAL A O 1
ATOM 1356 N N . ILE A 1 177 ? 0.804 6.003 -11.242 1.00 87.94 177 ILE A N 1
ATOM 1357 C CA . ILE A 1 177 ? -0.463 6.068 -10.490 1.00 87.94 177 ILE A CA 1
ATOM 1358 C C . ILE A 1 177 ? -0.606 7.416 -9.769 1.00 87.94 177 ILE A C 1
ATOM 1360 O O . ILE A 1 177 ? -1.714 7.933 -9.612 1.00 87.94 177 ILE A O 1
ATOM 1364 N N . GLY A 1 178 ? 0.517 8.020 -9.375 1.00 87.50 178 GLY A N 1
ATOM 1365 C CA . GLY A 1 178 ? 0.582 9.358 -8.795 1.00 87.50 178 GLY A CA 1
ATOM 1366 C C . GLY A 1 178 ? 0.313 10.497 -9.784 1.00 87.50 178 GLY A C 1
ATOM 1367 O O . GLY A 1 178 ? 0.157 11.629 -9.339 1.00 87.50 178 GLY A O 1
ATOM 1368 N N . GLY A 1 179 ? 0.207 10.220 -11.090 1.00 80.81 179 GLY A N 1
ATOM 1369 C CA . GLY A 1 179 ? 0.096 11.236 -12.145 1.00 80.81 179 GLY A CA 1
ATOM 1370 C C . GLY A 1 179 ? -1.173 12.101 -12.123 1.00 80.81 179 GLY A C 1
ATOM 1371 O O . GLY A 1 179 ? -1.213 13.125 -12.798 1.00 80.81 179 GLY A O 1
ATOM 1372 N N . GLY A 1 180 ? -2.208 11.733 -11.357 1.00 80.00 180 GLY A N 1
ATOM 1373 C CA . GLY A 1 180 ? -3.358 12.609 -11.112 1.00 80.00 180 GLY A CA 1
ATOM 1374 C C . GLY A 1 180 ? -4.611 11.908 -10.565 1.00 80.00 180 GLY A C 1
ATOM 1375 O O . GLY A 1 180 ? -4.699 10.676 -10.581 1.00 80.00 180 GLY A O 1
ATOM 1376 N N . PRO A 1 181 ? -5.625 12.668 -10.102 1.00 79.31 181 PRO A N 1
ATOM 1377 C CA . PRO A 1 181 ? -6.843 12.106 -9.502 1.00 79.31 181 PRO A CA 1
ATOM 1378 C C . PRO A 1 181 ? -7.674 11.228 -10.453 1.00 79.31 181 PRO A C 1
ATOM 1380 O O . PRO A 1 181 ? -8.309 10.270 -10.013 1.00 79.31 181 PRO A O 1
ATOM 1383 N N . SER A 1 182 ? -7.656 11.521 -11.757 1.00 74.75 182 SER A N 1
ATOM 1384 C CA . SER A 1 182 ? -8.424 10.798 -12.783 1.00 74.75 182 SER A CA 1
ATOM 1385 C C . SER A 1 182 ? -7.961 9.347 -12.966 1.00 74.75 182 SER A C 1
ATOM 1387 O O . SER A 1 182 ? -8.790 8.447 -13.107 1.00 74.75 182 SER A O 1
ATOM 1389 N N . ILE A 1 183 ? -6.649 9.098 -12.895 1.00 78.38 183 ILE A N 1
ATOM 1390 C CA . ILE A 1 183 ? -6.062 7.750 -12.948 1.00 78.38 183 ILE A CA 1
ATOM 1391 C C . ILE A 1 183 ? -6.463 6.954 -11.713 1.00 78.38 183 ILE A C 1
ATOM 1393 O O . ILE A 1 183 ? -6.943 5.829 -11.839 1.00 78.38 183 ILE A O 1
ATOM 1397 N N . LYS A 1 184 ? -6.321 7.554 -10.525 1.00 81.44 184 LYS A N 1
ATOM 1398 C CA . LYS A 1 184 ? -6.704 6.921 -9.256 1.00 81.44 184 LYS A CA 1
ATOM 1399 C C . LYS A 1 184 ? -8.182 6.532 -9.255 1.00 81.44 184 LYS A C 1
ATOM 1401 O O . LYS A 1 184 ? -8.516 5.404 -8.906 1.00 81.44 184 LYS A O 1
ATOM 1406 N N . ALA A 1 185 ? -9.060 7.425 -9.721 1.00 74.44 185 ALA A N 1
ATOM 1407 C CA . ALA A 1 185 ? -10.494 7.163 -9.820 1.00 74.44 185 ALA A CA 1
ATOM 1408 C C . ALA A 1 185 ? -10.834 6.024 -10.794 1.00 74.44 185 ALA A C 1
ATOM 1410 O O . ALA A 1 185 ? -11.718 5.219 -10.490 1.00 74.44 185 ALA A O 1
ATOM 1411 N N . ARG A 1 186 ? -10.127 5.936 -11.930 1.00 71.75 186 ARG A N 1
ATOM 1412 C CA . ARG A 1 186 ? -10.267 4.834 -12.893 1.00 71.75 186 ARG A CA 1
ATOM 1413 C C . ARG A 1 186 ? -9.805 3.513 -12.288 1.00 71.75 186 ARG A C 1
ATOM 1415 O O . ARG A 1 186 ? -10.585 2.577 -12.228 1.00 71.75 186 ARG A O 1
ATOM 1422 N N . LEU A 1 187 ? -8.580 3.456 -11.769 1.00 76.06 187 LEU A N 1
ATOM 1423 C CA . LEU A 1 187 ? -8.017 2.256 -11.139 1.00 76.06 187 LEU A CA 1
ATOM 1424 C C . LEU A 1 187 ? -8.855 1.757 -9.961 1.00 76.06 187 LEU A C 1
ATOM 1426 O O . LEU A 1 187 ? -8.952 0.556 -9.716 1.00 76.06 187 LEU A O 1
ATOM 1430 N N . TYR A 1 188 ? -9.471 2.681 -9.229 1.00 75.94 188 TYR A N 1
ATOM 1431 C CA . TYR A 1 188 ? -10.422 2.323 -8.196 1.00 75.94 188 TYR A CA 1
ATOM 1432 C C . TYR A 1 188 ? -11.672 1.654 -8.776 1.00 75.94 188 TYR A C 1
ATOM 1434 O O . TYR A 1 188 ? -12.078 0.618 -8.260 1.00 75.94 188 TYR A O 1
ATOM 1442 N N . ALA A 1 189 ? -12.266 2.219 -9.834 1.00 68.94 189 ALA A N 1
ATOM 1443 C CA . ALA A 1 189 ? -13.441 1.642 -10.494 1.00 68.94 189 ALA A CA 1
ATOM 1444 C C . ALA A 1 189 ? -13.154 0.243 -11.069 1.00 68.94 189 ALA A C 1
ATOM 1446 O O . ALA A 1 189 ? -13.999 -0.635 -10.961 1.00 68.94 189 ALA A O 1
ATOM 1447 N N . GLU A 1 190 ? -11.937 0.025 -11.570 1.00 67.12 190 GLU A N 1
ATOM 1448 C CA . GLU A 1 190 ? -11.441 -1.279 -12.038 1.00 67.12 190 GLU A CA 1
ATOM 1449 C C . GLU A 1 190 ? -11.127 -2.270 -10.897 1.00 67.12 190 GLU A C 1
ATOM 1451 O O . GLU A 1 190 ? -10.739 -3.402 -11.149 1.00 67.12 190 GLU A O 1
ATOM 1456 N N . GLY A 1 191 ? -11.245 -1.876 -9.623 1.00 72.94 191 GLY A N 1
ATOM 1457 C CA . GLY A 1 191 ? -11.077 -2.793 -8.490 1.00 72.94 191 GLY A CA 1
ATOM 1458 C C . GLY A 1 191 ? -9.634 -3.061 -8.045 1.00 72.94 191 GLY A C 1
ATOM 1459 O O . GLY A 1 191 ? -9.415 -3.946 -7.217 1.00 72.94 191 GLY A O 1
ATOM 1460 N N . LEU A 1 192 ? -8.639 -2.280 -8.491 1.00 79.69 192 LEU A N 1
ATOM 1461 C CA . LEU A 1 192 ? -7.236 -2.476 -8.078 1.00 79.69 192 LEU A CA 1
ATOM 1462 C C . LEU A 1 192 ? -7.051 -2.401 -6.548 1.00 79.69 192 LEU A C 1
ATOM 1464 O O . LEU A 1 192 ? -6.260 -3.144 -5.977 1.00 79.69 192 LEU A O 1
ATOM 1468 N N . HIS A 1 193 ? -7.810 -1.547 -5.863 1.00 78.88 193 HIS A N 1
ATOM 1469 C CA . HIS A 1 193 ? -7.786 -1.437 -4.401 1.00 78.88 193 HIS A CA 1
ATOM 1470 C C . HIS A 1 193 ? -8.221 -2.738 -3.695 1.00 78.88 193 HIS A C 1
ATOM 1472 O O . HIS A 1 193 ? -7.607 -3.126 -2.704 1.00 78.88 193 HIS A O 1
ATOM 1478 N N . VAL A 1 194 ? -9.229 -3.441 -4.230 1.00 77.38 194 VAL A N 1
ATOM 1479 C CA . VAL A 1 194 ? -9.666 -4.758 -3.732 1.00 77.38 194 VAL A CA 1
ATOM 1480 C C . VAL A 1 194 ? -8.532 -5.766 -3.896 1.00 77.38 194 VAL A C 1
ATOM 1482 O O . VAL A 1 194 ? -8.210 -6.504 -2.966 1.00 77.38 194 VAL A O 1
ATOM 1485 N N . TRP A 1 195 ? -7.909 -5.783 -5.078 1.00 83.12 195 TRP A N 1
ATOM 1486 C CA . TRP A 1 195 ? -6.796 -6.679 -5.377 1.00 83.12 195 TRP A CA 1
ATOM 1487 C C . TRP A 1 195 ? -5.600 -6.428 -4.449 1.00 83.12 195 TRP A C 1
ATOM 1489 O O . TRP A 1 195 ? -5.092 -7.372 -3.847 1.00 83.12 195 TRP A O 1
ATOM 1499 N N . LEU A 1 196 ? -5.204 -5.164 -4.260 1.00 84.12 196 LEU A N 1
ATOM 1500 C CA . LEU A 1 196 ? -4.100 -4.784 -3.376 1.00 84.12 196 LEU A CA 1
ATOM 1501 C C . LEU A 1 196 ? -4.343 -5.239 -1.939 1.00 84.12 196 LEU A C 1
ATOM 1503 O O . LEU A 1 196 ? -3.455 -5.831 -1.338 1.00 84.12 196 LEU A O 1
ATOM 1507 N N . ILE A 1 197 ? -5.546 -5.024 -1.403 1.00 83.56 197 ILE A N 1
ATOM 1508 C CA . ILE A 1 197 ? -5.876 -5.426 -0.029 1.00 83.56 197 ILE A CA 1
ATOM 1509 C C . ILE A 1 197 ? -5.817 -6.947 0.134 1.00 83.56 197 ILE A C 1
ATOM 1511 O O . ILE A 1 197 ? -5.309 -7.438 1.138 1.00 83.56 197 ILE A O 1
ATOM 1515 N N . ARG A 1 198 ? -6.255 -7.710 -0.873 1.00 82.12 198 ARG A N 1
ATOM 1516 C CA . ARG A 1 198 ? -6.138 -9.177 -0.862 1.00 82.12 198 ARG A CA 1
ATOM 1517 C C . ARG A 1 198 ? -4.687 -9.650 -0.907 1.00 82.12 198 ARG A C 1
ATOM 1519 O O . ARG A 1 198 ? -4.344 -10.606 -0.219 1.00 82.12 198 ARG A O 1
ATOM 1526 N N . VAL A 1 199 ? -3.840 -9.015 -1.717 1.00 85.00 199 VAL A N 1
ATOM 1527 C CA . VAL A 1 199 ? -2.412 -9.362 -1.797 1.00 85.00 199 VAL A CA 1
ATOM 1528 C C . VAL A 1 199 ? -1.683 -8.994 -0.510 1.00 85.00 199 VAL A C 1
ATOM 1530 O O . VAL A 1 199 ? -0.919 -9.810 -0.006 1.00 85.00 199 VAL A O 1
ATOM 1533 N N . ILE A 1 200 ? -1.978 -7.825 0.062 1.00 88.88 200 ILE A N 1
ATOM 1534 C CA . ILE A 1 200 ? -1.479 -7.405 1.377 1.00 88.88 200 ILE A CA 1
ATOM 1535 C C . ILE A 1 200 ? -1.867 -8.436 2.438 1.00 88.88 200 ILE A C 1
ATOM 1537 O O . ILE A 1 200 ? -0.996 -8.907 3.156 1.00 88.88 200 ILE A O 1
ATOM 1541 N N . TYR A 1 201 ? -3.133 -8.858 2.477 1.00 87.50 201 TYR A N 1
ATOM 1542 C CA . TYR A 1 201 ? -3.593 -9.888 3.407 1.00 87.50 201 TYR A CA 1
ATOM 1543 C C . TYR A 1 201 ? -2.825 -11.207 3.264 1.00 87.50 201 TYR A C 1
ATOM 1545 O O . TYR A 1 201 ? -2.363 -11.760 4.261 1.00 87.50 201 TYR A O 1
ATOM 1553 N N . LYS A 1 202 ? -2.652 -11.701 2.030 1.00 85.94 202 LYS A N 1
ATOM 1554 C CA . LYS A 1 202 ? -1.884 -12.929 1.768 1.00 85.94 202 LYS A CA 1
ATOM 1555 C C . LYS A 1 202 ? -0.440 -12.804 2.244 1.00 85.94 202 LYS A C 1
ATOM 1557 O O . LYS A 1 202 ? 0.081 -13.740 2.841 1.00 85.94 202 LYS A O 1
ATOM 1562 N N . GLU A 1 203 ? 0.181 -11.656 1.994 1.00 87.06 203 GLU A N 1
ATOM 1563 C CA . GLU A 1 203 ? 1.553 -11.394 2.415 1.00 87.06 203 GLU A CA 1
ATOM 1564 C C . GLU A 1 203 ? 1.662 -11.308 3.943 1.00 87.06 203 GLU A C 1
ATOM 1566 O O . GLU A 1 203 ? 2.532 -11.952 4.519 1.00 87.06 203 GLU A O 1
ATOM 1571 N N . CYS A 1 204 ? 0.734 -10.624 4.623 1.00 88.88 204 CYS A N 1
ATOM 1572 C CA . CYS A 1 204 ? 0.674 -10.594 6.086 1.00 88.88 204 CYS A CA 1
ATOM 1573 C C . CYS A 1 204 ? 0.494 -11.995 6.687 1.00 88.88 204 CYS A C 1
ATOM 1575 O O . CYS A 1 204 ? 1.169 -12.335 7.654 1.00 88.88 204 CYS A O 1
ATOM 1577 N N . LYS A 1 205 ? -0.392 -12.818 6.108 1.00 85.81 205 LYS A N 1
ATOM 1578 C CA . LYS A 1 205 ? -0.626 -14.194 6.564 1.00 85.81 205 LYS A CA 1
ATOM 1579 C C . LYS A 1 205 ? 0.627 -15.061 6.400 1.00 85.81 205 LYS A C 1
ATOM 1581 O O . LYS A 1 205 ? 1.028 -15.719 7.352 1.00 85.81 205 LYS A O 1
ATOM 1586 N N . ARG A 1 206 ? 1.282 -15.003 5.233 1.00 85.56 206 ARG A N 1
ATOM 1587 C CA . ARG A 1 206 ? 2.552 -15.703 4.968 1.00 85.56 206 ARG A CA 1
ATOM 1588 C C . ARG A 1 206 ? 3.629 -15.308 5.981 1.00 85.56 206 ARG A C 1
ATOM 1590 O O . ARG A 1 206 ? 4.309 -16.171 6.519 1.00 85.56 206 ARG A O 1
ATOM 1597 N N . MET A 1 207 ? 3.769 -14.010 6.251 1.00 84.31 207 MET A N 1
ATOM 1598 C CA . MET A 1 207 ? 4.741 -13.497 7.222 1.00 84.31 207 MET A CA 1
ATOM 1599 C C . MET A 1 207 ? 4.438 -13.979 8.644 1.00 84.31 207 MET A C 1
ATOM 1601 O O . MET A 1 207 ? 5.353 -14.390 9.347 1.00 84.31 207 MET A O 1
ATOM 1605 N N . HIS A 1 208 ? 3.164 -13.995 9.045 1.00 83.00 208 HIS A N 1
ATOM 1606 C CA . HIS A 1 208 ? 2.748 -14.531 10.341 1.00 83.00 208 HIS A CA 1
ATOM 1607 C C . HIS A 1 208 ? 3.074 -16.028 10.484 1.00 83.00 208 HIS A C 1
ATOM 1609 O O . HIS A 1 208 ? 3.575 -16.452 11.519 1.00 83.00 208 HIS A O 1
ATOM 1615 N N . GLU A 1 209 ? 2.841 -16.832 9.442 1.00 82.31 209 GLU A N 1
ATOM 1616 C CA . GLU A 1 209 ? 3.185 -18.262 9.426 1.00 82.31 209 GLU A CA 1
ATOM 1617 C C . GLU A 1 209 ? 4.708 -18.497 9.492 1.00 82.31 209 GLU A C 1
ATOM 1619 O O . GLU A 1 209 ? 5.163 -19.391 10.204 1.00 82.31 209 GLU A O 1
ATOM 1624 N N . GLU A 1 210 ? 5.505 -17.676 8.801 1.00 80.06 210 GLU A N 1
ATOM 1625 C CA . GLU A 1 210 ? 6.976 -17.738 8.833 1.00 80.06 210 GLU A CA 1
ATOM 1626 C C . GLU A 1 210 ? 7.566 -17.335 10.191 1.00 80.06 210 GLU A C 1
ATOM 1628 O O . GLU A 1 210 ? 8.568 -17.914 10.617 1.00 80.06 210 GLU A O 1
ATOM 1633 N N . GLU A 1 211 ? 6.940 -16.382 10.889 1.00 77.00 211 GLU A N 1
ATOM 1634 C CA . GLU A 1 211 ? 7.312 -15.992 12.254 1.00 77.00 211 GLU A CA 1
ATOM 1635 C C . GLU A 1 211 ? 7.077 -17.129 13.259 1.00 77.00 211 GLU A C 1
ATOM 1637 O O . GLU A 1 211 ? 7.929 -17.383 14.109 1.00 77.00 211 GLU A O 1
ATOM 1642 N N . GLN A 1 212 ? 5.952 -17.844 13.146 1.00 73.69 212 GLN A N 1
ATOM 1643 C CA . GLN A 1 212 ? 5.621 -18.976 14.026 1.00 73.69 212 GLN A CA 1
ATOM 1644 C C . GLN A 1 212 ? 6.572 -20.167 13.839 1.00 73.69 212 GLN A C 1
ATOM 1646 O O . GLN A 1 212 ? 6.740 -20.979 14.744 1.00 73.69 212 GLN A O 1
ATOM 1651 N N . GLN A 1 213 ? 7.202 -20.279 12.667 1.00 74.06 213 GLN A N 1
ATOM 1652 C CA . GLN A 1 213 ? 8.166 -21.334 12.347 1.00 74.06 213 GLN A CA 1
ATOM 1653 C C . GLN A 1 213 ? 9.615 -20.977 12.733 1.00 74.06 213 GLN A C 1
ATOM 1655 O O . GLN A 1 213 ? 10.531 -21.689 12.328 1.00 74.06 213 GLN A O 1
ATOM 1660 N N . GLU A 1 214 ? 9.836 -19.884 13.483 1.00 65.50 214 GLU A N 1
ATOM 1661 C CA . GLU A 1 214 ? 11.162 -19.382 13.900 1.00 65.50 214 GLU A CA 1
ATOM 1662 C C . GLU A 1 214 ? 12.168 -19.275 12.735 1.00 65.50 214 GLU A C 1
ATOM 1664 O O . GLU A 1 214 ? 13.376 -19.485 12.880 1.00 65.50 214 GLU A O 1
ATOM 1669 N N . SER A 1 215 ? 11.672 -18.945 11.540 1.00 65.06 215 SER A N 1
ATOM 1670 C CA . SER A 1 215 ? 12.516 -18.802 10.358 1.00 65.06 215 SER A CA 1
ATOM 1671 C C . SER A 1 215 ? 13.385 -17.546 10.454 1.00 65.06 215 SER A C 1
ATOM 1673 O O . SER A 1 215 ? 12.975 -16.497 10.960 1.00 65.06 215 SER A O 1
ATOM 1675 N N . ARG A 1 216 ? 14.616 -17.632 9.939 1.00 59.38 216 ARG A N 1
ATOM 1676 C CA . ARG A 1 216 ? 15.566 -16.515 9.934 1.00 59.38 216 ARG A CA 1
ATOM 1677 C C . ARG A 1 216 ? 15.002 -15.360 9.097 1.00 59.38 216 ARG A C 1
ATOM 1679 O O . ARG A 1 216 ? 14.856 -15.479 7.885 1.00 59.38 216 ARG A O 1
ATOM 1686 N N . MET A 1 217 ? 14.728 -14.230 9.747 1.00 65.75 217 MET A N 1
ATOM 1687 C CA . MET A 1 217 ? 14.305 -13.001 9.075 1.00 65.75 217 MET A CA 1
ATOM 1688 C C . MET A 1 217 ? 15.483 -12.372 8.318 1.00 65.75 217 MET A C 1
ATOM 1690 O O . MET A 1 217 ? 16.469 -11.941 8.919 1.00 65.75 217 MET A O 1
ATOM 1694 N N . ASP A 1 218 ? 15.374 -12.296 6.995 1.00 67.94 218 ASP A N 1
ATOM 1695 C CA . ASP A 1 218 ? 16.341 -11.596 6.149 1.00 67.94 218 ASP A CA 1
ATOM 1696 C C . ASP A 1 218 ? 16.124 -10.073 6.172 1.00 67.94 218 ASP A C 1
ATOM 1698 O O . ASP A 1 218 ? 15.024 -9.581 6.402 1.00 67.94 218 ASP A O 1
ATOM 1702 N N . HIS A 1 219 ? 17.149 -9.292 5.810 1.00 73.94 219 HIS A N 1
ATOM 1703 C CA . HIS A 1 219 ? 17.074 -7.820 5.724 1.00 73.94 219 HIS A CA 1
ATOM 1704 C C . HIS A 1 219 ? 16.009 -7.292 4.743 1.00 73.94 219 HIS A C 1
ATOM 1706 O O . HIS A 1 219 ? 15.672 -6.112 4.770 1.00 73.94 219 HIS A O 1
ATOM 1712 N N . SER A 1 220 ? 15.499 -8.146 3.849 1.00 77.56 220 SER A N 1
ATOM 1713 C CA . SER A 1 220 ? 14.435 -7.797 2.901 1.00 77.56 220 SER A CA 1
ATOM 1714 C C . SER A 1 220 ? 13.021 -8.091 3.421 1.00 77.56 220 SER A C 1
ATOM 1716 O O . SER A 1 220 ? 12.043 -7.771 2.737 1.00 77.56 220 SER A O 1
ATOM 1718 N N . PHE A 1 221 ? 12.901 -8.651 4.629 1.00 82.94 221 PHE A N 1
ATOM 1719 C CA . PHE A 1 221 ? 11.632 -8.985 5.270 1.00 82.94 221 PHE A CA 1
ATOM 1720 C C . PHE A 1 221 ? 10.704 -7.762 5.334 1.00 82.94 221 PHE A C 1
ATOM 1722 O O . PHE A 1 221 ? 11.116 -6.664 5.703 1.00 82.94 221 PHE A O 1
ATOM 1729 N N . GLY A 1 222 ? 9.455 -7.929 4.895 1.00 86.31 222 GLY A N 1
ATOM 1730 C CA . GLY A 1 222 ? 8.461 -6.852 4.854 1.00 86.31 222 GLY A CA 1
ATOM 1731 C C . GLY A 1 222 ? 8.649 -5.795 3.755 1.00 86.31 222 GLY A C 1
ATOM 1732 O O . GLY A 1 222 ? 7.784 -4.933 3.603 1.00 86.31 222 GLY A O 1
ATOM 1733 N N . THR A 1 223 ? 9.713 -5.853 2.941 1.00 87.75 223 THR A N 1
ATOM 1734 C CA . THR A 1 223 ? 9.949 -4.852 1.877 1.00 87.75 223 THR A CA 1
ATOM 1735 C C . THR A 1 223 ? 8.850 -4.880 0.817 1.00 87.75 223 THR A C 1
ATOM 1737 O O . THR A 1 223 ? 8.344 -3.831 0.424 1.00 87.75 223 THR A O 1
ATOM 1740 N N . LEU A 1 224 ? 8.451 -6.077 0.382 1.00 88.94 224 LEU A N 1
ATOM 1741 C CA . LEU A 1 224 ? 7.395 -6.254 -0.613 1.00 88.94 224 LEU A CA 1
ATOM 1742 C C . LEU A 1 224 ? 6.029 -5.801 -0.073 1.00 88.94 224 LEU A C 1
ATOM 1744 O O . LEU A 1 224 ? 5.320 -5.052 -0.748 1.00 88.94 224 LEU A O 1
ATOM 1748 N N . LEU A 1 225 ? 5.699 -6.192 1.164 1.00 92.06 225 LEU A N 1
ATOM 1749 C CA . LEU A 1 225 ? 4.506 -5.723 1.869 1.00 92.06 225 LEU A CA 1
ATOM 1750 C C . LEU A 1 225 ? 4.455 -4.193 1.898 1.00 92.06 225 LEU A C 1
ATOM 1752 O O . LEU A 1 225 ? 3.444 -3.605 1.517 1.00 92.06 225 LEU A O 1
ATOM 1756 N N . ARG A 1 226 ? 5.555 -3.546 2.301 1.00 92.25 226 ARG A N 1
ATOM 1757 C CA . ARG A 1 226 ? 5.656 -2.084 2.341 1.00 92.25 226 ARG A CA 1
ATOM 1758 C C . ARG A 1 226 ? 5.336 -1.463 0.984 1.00 92.25 226 ARG A C 1
ATOM 1760 O O . ARG A 1 226 ? 4.526 -0.545 0.933 1.00 92.25 226 ARG A O 1
ATOM 1767 N N . SER A 1 227 ? 5.887 -1.990 -0.109 1.00 93.50 227 SER A N 1
ATOM 1768 C CA . SER A 1 227 ? 5.605 -1.472 -1.452 1.00 93.50 227 SER A CA 1
ATOM 1769 C C . SER A 1 227 ? 4.128 -1.586 -1.855 1.00 93.50 227 SER A C 1
ATOM 1771 O O . SER A 1 227 ? 3.586 -0.656 -2.452 1.00 93.50 227 SER A O 1
ATOM 1773 N N . TYR A 1 228 ? 3.439 -2.678 -1.504 1.00 93.56 228 TYR A N 1
ATOM 1774 C CA . TYR A 1 228 ? 1.997 -2.795 -1.758 1.00 93.56 228 TYR A CA 1
ATOM 1775 C C . TYR A 1 228 ? 1.161 -1.850 -0.891 1.00 93.56 228 TYR A C 1
ATOM 1777 O O . TYR A 1 228 ? 0.213 -1.243 -1.392 1.00 93.56 228 TYR A O 1
ATOM 1785 N N . VAL A 1 229 ? 1.511 -1.704 0.390 1.00 92.94 229 VAL A N 1
ATOM 1786 C CA . VAL A 1 229 ? 0.824 -0.788 1.312 1.00 92.94 229 VAL A CA 1
ATOM 1787 C C . VAL A 1 229 ? 1.000 0.663 0.866 1.00 92.94 229 VAL A C 1
ATOM 1789 O O . VAL A 1 229 ? 0.019 1.400 0.795 1.00 92.94 229 VAL A O 1
ATOM 1792 N N . GLU A 1 230 ? 2.215 1.066 0.490 1.00 93.88 230 GLU A N 1
ATOM 1793 C CA . GLU A 1 230 ? 2.499 2.396 -0.058 1.00 93.88 230 GLU A CA 1
ATOM 1794 C C . GLU A 1 230 ? 1.663 2.670 -1.321 1.00 93.88 230 GLU A C 1
ATOM 1796 O O . GLU A 1 230 ? 1.087 3.755 -1.456 1.00 93.88 230 GLU A O 1
ATOM 1801 N N . LEU A 1 231 ? 1.519 1.682 -2.212 1.00 92.75 231 LEU A N 1
ATOM 1802 C CA . LEU A 1 231 ? 0.711 1.804 -3.427 1.00 92.75 231 LEU A CA 1
ATOM 1803 C C . LEU A 1 231 ? -0.791 1.922 -3.127 1.00 92.75 231 LEU A C 1
ATOM 1805 O O . LEU A 1 231 ? -1.481 2.756 -3.721 1.00 92.75 231 LEU A O 1
ATOM 1809 N N . LEU A 1 232 ? -1.295 1.126 -2.177 1.00 90.50 232 LEU A N 1
ATOM 1810 C CA . LEU A 1 232 ? -2.678 1.202 -1.703 1.00 90.50 232 LEU A CA 1
ATOM 1811 C C . LEU A 1 232 ? -2.972 2.580 -1.098 1.00 90.50 232 LEU A C 1
ATOM 1813 O O . LEU A 1 232 ? -3.966 3.220 -1.449 1.00 90.50 232 LEU A O 1
ATOM 1817 N N . CYS A 1 233 ? -2.088 3.068 -0.226 1.00 89.62 233 CYS A N 1
ATOM 1818 C CA . CYS A 1 233 ? -2.213 4.388 0.378 1.00 89.62 233 CYS A CA 1
ATOM 1819 C C . CYS A 1 233 ? -2.158 5.501 -0.675 1.00 89.62 233 CYS A C 1
ATOM 1821 O O . CYS A 1 233 ? -2.970 6.424 -0.603 1.00 89.62 233 CYS A O 1
ATOM 1823 N N . LEU A 1 234 ? -1.264 5.410 -1.668 1.00 90.25 234 LEU A N 1
ATOM 1824 C CA . LEU A 1 234 ? -1.177 6.372 -2.772 1.00 90.25 234 LEU A CA 1
ATOM 1825 C C . LEU A 1 234 ? -2.487 6.447 -3.564 1.00 90.25 234 LEU A C 1
ATOM 1827 O O . LEU A 1 234 ? -2.930 7.542 -3.922 1.00 90.25 234 LEU A O 1
ATOM 1831 N N . MET A 1 235 ? -3.093 5.294 -3.852 1.00 84.06 235 MET A N 1
ATOM 1832 C CA . MET A 1 235 ? -4.354 5.220 -4.585 1.00 84.06 235 MET A CA 1
ATOM 1833 C C . MET A 1 235 ? -5.518 5.840 -3.819 1.00 84.06 235 MET A C 1
ATOM 1835 O O . MET A 1 235 ? -6.309 6.577 -4.406 1.00 84.06 235 MET A O 1
ATOM 1839 N N . LEU A 1 236 ? -5.637 5.522 -2.530 1.00 81.31 236 LEU A N 1
ATOM 1840 C CA . LEU A 1 236 ? -6.787 5.921 -1.724 1.00 81.31 236 LEU A CA 1
ATOM 1841 C C . LEU A 1 236 ? -6.654 7.344 -1.168 1.00 81.31 236 LEU A C 1
ATOM 1843 O O . LEU A 1 236 ? -7.665 8.001 -0.954 1.00 81.31 236 LEU A O 1
ATOM 1847 N N . THR A 1 237 ? -5.434 7.853 -0.983 1.00 77.62 237 THR A N 1
ATOM 1848 C CA . THR A 1 237 ? -5.194 9.188 -0.412 1.00 77.62 237 THR A CA 1
ATOM 1849 C C . THR A 1 237 ? -5.203 10.280 -1.485 1.00 77.62 237 THR A C 1
ATOM 1851 O O . THR A 1 237 ? -4.634 10.125 -2.574 1.00 77.62 237 THR A O 1
ATOM 1854 N N . GLY A 1 238 ? -5.817 11.423 -1.163 1.00 65.56 238 GLY A N 1
ATOM 1855 C CA . GLY A 1 238 ? -5.784 12.621 -2.008 1.00 65.56 238 GLY A CA 1
ATOM 1856 C C . GLY A 1 238 ? -6.594 12.485 -3.300 1.00 65.56 238 GLY A C 1
ATOM 1857 O O . GLY A 1 238 ? -6.240 13.075 -4.318 1.00 65.56 238 GLY A O 1
ATOM 1858 N N . SER A 1 239 ? -7.651 11.668 -3.296 1.00 61.09 239 SER A N 1
ATOM 1859 C CA . SER A 1 239 ? -8.595 11.564 -4.410 1.00 61.09 239 SER A CA 1
ATOM 1860 C C . SER A 1 239 ? -10.035 11.522 -3.892 1.00 61.09 239 SER A C 1
ATOM 1862 O O . SER A 1 239 ? -10.294 10.951 -2.836 1.00 61.09 239 SER A O 1
ATOM 1864 N N . GLY A 1 240 ? -10.998 12.074 -4.645 1.00 58.91 240 GLY A N 1
ATOM 1865 C CA . GLY A 1 240 ? -12.436 12.024 -4.302 1.00 58.91 240 GLY A CA 1
ATOM 1866 C C . GLY A 1 240 ? -13.026 10.603 -4.222 1.00 58.91 240 GLY A C 1
ATOM 1867 O O . GLY A 1 240 ? -14.199 10.417 -3.914 1.00 58.91 240 GLY A O 1
ATOM 1868 N N . VAL A 1 241 ? -12.203 9.587 -4.487 1.00 58.81 241 VAL A N 1
ATOM 1869 C CA . VAL A 1 241 ? -12.472 8.166 -4.258 1.00 58.81 241 VAL A CA 1
ATOM 1870 C C . VAL A 1 241 ? -12.700 7.868 -2.775 1.00 58.81 241 VAL A C 1
ATOM 1872 O O . VAL A 1 241 ? -13.555 7.045 -2.442 1.00 58.81 241 VAL A O 1
ATOM 1875 N N . GLU A 1 242 ? -11.967 8.558 -1.898 1.00 58.06 242 GLU A N 1
ATOM 1876 C CA . GLU A 1 242 ? -11.991 8.339 -0.453 1.00 58.06 242 GLU A CA 1
ATOM 1877 C C . GLU A 1 242 ? -13.371 8.618 0.157 1.00 58.06 242 GLU A C 1
ATOM 1879 O O . GLU A 1 242 ? -13.877 7.845 0.967 1.00 58.06 242 GLU A O 1
ATOM 1884 N N . THR A 1 243 ? -14.021 9.698 -0.269 1.00 54.25 243 THR A N 1
ATOM 1885 C CA . THR A 1 243 ? -15.287 10.154 0.312 1.00 54.25 243 THR A CA 1
ATOM 1886 C C . THR A 1 243 ? -16.522 9.547 -0.352 1.00 54.25 243 THR A C 1
ATOM 1888 O O . THR A 1 243 ? -17.543 9.404 0.319 1.00 54.25 243 THR A O 1
ATOM 1891 N N . MET A 1 244 ? -16.453 9.157 -1.634 1.00 49.50 244 MET A N 1
ATOM 1892 C CA . MET A 1 244 ? -17.625 8.691 -2.396 1.00 49.50 244 MET A CA 1
ATOM 1893 C C . MET A 1 244 ? -17.756 7.169 -2.562 1.00 49.50 244 MET A C 1
ATOM 1895 O O . MET A 1 244 ? -18.881 6.704 -2.738 1.00 49.50 244 MET A O 1
ATOM 1899 N N . LYS A 1 245 ? -16.671 6.373 -2.547 1.00 52.59 245 LYS A N 1
ATOM 1900 C CA . LYS A 1 245 ? -16.732 4.992 -3.087 1.00 52.59 245 LYS A CA 1
ATOM 1901 C C . LYS A 1 245 ? -16.385 3.848 -2.127 1.00 52.59 245 LYS A C 1
ATOM 1903 O O . LYS A 1 245 ? -16.845 2.728 -2.348 1.00 52.59 245 LYS A O 1
ATOM 1908 N N . LEU A 1 246 ? -15.700 4.115 -1.012 1.00 57.28 246 LEU A N 1
ATOM 1909 C CA . LEU A 1 246 ? -15.391 3.094 0.011 1.00 57.28 246 LEU A CA 1
ATOM 1910 C C . LEU A 1 246 ? -16.639 2.498 0.692 1.00 57.28 246 LEU A C 1
ATOM 1912 O O . LEU A 1 246 ? -16.558 1.447 1.320 1.00 57.28 246 LEU A O 1
ATOM 1916 N N . LYS A 1 247 ? -17.810 3.122 0.511 1.00 55.38 247 LYS A N 1
ATOM 1917 C CA . LYS A 1 247 ? -19.099 2.660 1.042 1.00 55.38 247 LYS A CA 1
ATOM 1918 C C . LYS A 1 247 ? -19.601 1.353 0.405 1.00 55.38 247 LYS A C 1
ATOM 1920 O O . LYS A 1 247 ? -20.297 0.609 1.081 1.00 55.38 247 LYS A O 1
ATOM 1925 N N . ALA A 1 248 ? -19.258 1.066 -0.857 1.00 49.12 248 ALA A N 1
ATOM 1926 C CA . ALA A 1 248 ? -19.729 -0.129 -1.579 1.00 49.12 248 ALA A CA 1
ATOM 1927 C C . ALA A 1 248 ? -18.784 -1.335 -1.441 1.00 49.12 248 ALA A C 1
ATOM 1929 O O . ALA A 1 248 ? -19.218 -2.480 -1.439 1.00 49.12 248 ALA A O 1
ATOM 1930 N N . ALA A 1 249 ? -17.484 -1.084 -1.271 1.00 52.72 249 ALA A N 1
ATOM 1931 C CA . ALA A 1 249 ? -16.474 -2.129 -1.091 1.00 52.72 249 ALA A CA 1
ATOM 1932 C C . ALA A 1 249 ? -16.357 -2.623 0.373 1.00 52.72 249 ALA A C 1
ATOM 1934 O O . ALA A 1 249 ? -15.535 -3.471 0.713 1.00 52.72 249 ALA A O 1
ATOM 1935 N N . ARG A 1 250 ? -17.222 -2.074 1.224 1.00 61.78 250 ARG A N 1
ATOM 1936 C CA . ARG A 1 250 ? -17.277 -2.124 2.682 1.00 61.78 250 ARG A CA 1
ATOM 1937 C C . ARG A 1 250 ? -17.305 -3.531 3.279 1.00 61.78 250 ARG A C 1
ATOM 1939 O O . ARG A 1 250 ? -16.562 -3.791 4.215 1.00 61.78 250 ARG A O 1
ATOM 1946 N N . ASP A 1 251 ? -18.076 -4.445 2.700 1.00 57.72 251 ASP A N 1
ATOM 1947 C CA . ASP A 1 251 ? -18.312 -5.752 3.329 1.00 57.72 251 ASP A CA 1
ATOM 1948 C C . ASP A 1 251 ? -17.235 -6.801 2.980 1.00 57.72 251 ASP A C 1
ATOM 1950 O O . ASP A 1 251 ? -16.975 -7.701 3.769 1.00 57.72 251 ASP A O 1
ATOM 1954 N N . HIS A 1 252 ? -16.538 -6.658 1.843 1.00 62.47 252 HIS A N 1
ATOM 1955 C CA . HIS A 1 252 ? -15.535 -7.636 1.376 1.00 62.47 252 HIS A CA 1
ATOM 1956 C C . HIS A 1 252 ? -14.079 -7.185 1.565 1.00 62.47 252 HIS A C 1
ATOM 1958 O O . HIS A 1 252 ? -13.154 -7.980 1.398 1.00 62.47 252 HIS A O 1
ATOM 1964 N N . ILE A 1 253 ? -13.858 -5.903 1.866 1.00 72.31 253 ILE A N 1
ATOM 1965 C CA . ILE A 1 253 ? -12.523 -5.328 2.069 1.00 72.31 253 ILE A CA 1
ATOM 1966 C C . ILE A 1 253 ? -12.162 -5.242 3.550 1.00 72.31 253 ILE A C 1
ATOM 1968 O O . ILE A 1 253 ? -10.994 -5.412 3.904 1.00 72.31 253 ILE A O 1
ATOM 1972 N N . LEU A 1 254 ? -13.144 -4.959 4.409 1.00 79.81 254 LEU A N 1
ATOM 1973 C CA . LEU A 1 254 ? -12.882 -4.589 5.794 1.00 79.81 254 LEU A CA 1
ATOM 1974 C C . LEU A 1 254 ? -12.299 -5.749 6.604 1.00 79.81 254 LEU A C 1
ATOM 1976 O O . LEU A 1 254 ? -11.354 -5.528 7.350 1.00 79.81 254 LEU A O 1
ATOM 1980 N N . VAL A 1 255 ? -12.792 -6.975 6.398 1.00 84.50 255 VAL A N 1
ATOM 1981 C CA . VAL A 1 255 ? -12.262 -8.177 7.065 1.00 84.50 255 VAL A CA 1
ATOM 1982 C C . VAL A 1 255 ? -10.804 -8.453 6.673 1.00 84.50 255 VAL A C 1
ATOM 1984 O O . VAL A 1 255 ? -9.964 -8.455 7.573 1.00 84.50 255 VAL A O 1
ATOM 1987 N N . PRO A 1 256 ? -10.430 -8.592 5.380 1.00 84.75 256 PRO A N 1
ATOM 1988 C CA . PRO A 1 256 ? -9.026 -8.789 5.014 1.00 84.75 256 PRO A CA 1
ATOM 1989 C C . PRO A 1 256 ? -8.112 -7.653 5.481 1.00 84.75 256 PRO A C 1
ATOM 1991 O O . PRO A 1 256 ? -6.985 -7.904 5.909 1.00 84.75 256 PRO A O 1
ATOM 1994 N N . LEU A 1 257 ? -8.579 -6.401 5.421 1.00 84.56 257 LEU A N 1
ATOM 1995 C CA . LEU A 1 257 ? -7.807 -5.248 5.881 1.00 84.56 257 LEU A CA 1
ATOM 1996 C C . LEU A 1 257 ? -7.589 -5.284 7.401 1.00 84.56 257 LEU A C 1
ATOM 1998 O O . LEU A 1 257 ? -6.467 -5.077 7.857 1.00 84.56 257 LEU A O 1
ATOM 2002 N N . PHE A 1 258 ? -8.636 -5.592 8.170 1.00 87.00 258 PHE A N 1
ATOM 2003 C CA . PHE A 1 258 ? -8.567 -5.764 9.619 1.00 87.00 258 PHE A CA 1
ATOM 2004 C C . PHE A 1 258 ? -7.600 -6.892 9.989 1.00 87.00 258 PHE A C 1
ATOM 2006 O O . PHE A 1 258 ? -6.627 -6.661 10.705 1.00 87.00 258 PHE A O 1
ATOM 2013 N N . GLN A 1 259 ? -7.776 -8.086 9.422 1.00 86.88 259 GLN A N 1
ATOM 2014 C CA . GLN A 1 259 ? -6.894 -9.227 9.679 1.00 86.88 259 GLN A CA 1
ATOM 2015 C C . GLN A 1 259 ? -5.431 -8.927 9.310 1.00 86.88 259 GLN A C 1
ATOM 2017 O O . GLN A 1 259 ? -4.520 -9.317 10.036 1.00 86.88 259 GLN A O 1
ATOM 2022 N N . SER A 1 260 ? -5.193 -8.157 8.240 1.00 87.88 260 SER A N 1
ATOM 2023 C CA . SER A 1 260 ? -3.842 -7.707 7.874 1.00 87.88 260 SER A CA 1
ATOM 2024 C C . SER A 1 260 ? -3.178 -6.878 8.978 1.00 87.88 260 SER A C 1
ATOM 2026 O O . SER A 1 260 ? -1.975 -7.002 9.172 1.00 87.88 260 SER A O 1
ATOM 2028 N N . THR A 1 261 ? -3.928 -6.042 9.707 1.00 86.06 261 THR A N 1
ATOM 2029 C CA . THR A 1 261 ? -3.372 -5.265 10.835 1.00 86.06 261 THR A CA 1
ATOM 2030 C C . THR A 1 261 ? -3.039 -6.145 12.037 1.00 86.06 261 THR A C 1
ATOM 2032 O O . THR A 1 261 ? -2.008 -5.946 12.674 1.00 86.06 261 THR A O 1
ATOM 2035 N N . ILE A 1 262 ? -3.866 -7.161 12.290 1.00 85.56 262 ILE A N 1
ATOM 2036 C CA . ILE A 1 262 ? -3.704 -8.109 13.393 1.00 85.56 262 ILE A CA 1
ATOM 2037 C C . ILE A 1 262 ? -2.447 -8.972 13.206 1.00 85.56 262 ILE A C 1
ATOM 2039 O O . ILE A 1 262 ? -1.655 -9.116 14.138 1.00 85.56 262 ILE A O 1
ATOM 2043 N N . PHE A 1 263 ? -2.215 -9.490 11.995 1.00 83.06 263 PHE A N 1
ATOM 2044 C CA . PHE A 1 263 ? -1.062 -10.350 11.704 1.00 83.06 263 PHE A CA 1
ATOM 2045 C C . PHE A 1 263 ? 0.299 -9.646 11.827 1.00 83.06 263 PHE A C 1
ATOM 2047 O O . PHE A 1 263 ? 1.292 -10.309 12.104 1.00 83.06 263 PHE A O 1
ATOM 2054 N N . LEU A 1 264 ? 0.364 -8.318 11.671 1.00 80.50 264 LEU A N 1
ATOM 2055 C CA . LEU A 1 264 ? 1.625 -7.557 11.663 1.00 80.50 264 LEU A CA 1
ATOM 2056 C C . LEU A 1 264 ? 2.098 -7.085 13.050 1.00 80.50 264 LEU A C 1
ATOM 2058 O O . LEU A 1 264 ? 3.093 -6.369 13.141 1.00 80.50 264 LEU A O 1
ATOM 2062 N N . LYS A 1 265 ? 1.405 -7.429 14.144 1.00 66.38 265 LYS A N 1
ATOM 2063 C CA . LYS A 1 265 ? 1.664 -6.837 15.473 1.00 66.38 265 LYS A CA 1
ATOM 2064 C C . LYS A 1 265 ? 3.041 -7.161 16.072 1.00 66.38 265 LYS A C 1
ATOM 2066 O O . LYS A 1 265 ? 3.478 -6.461 16.983 1.00 66.38 265 LYS A O 1
ATOM 2071 N N . ARG A 1 266 ? 3.717 -8.216 15.608 1.00 65.56 266 ARG A N 1
ATOM 2072 C CA . ARG A 1 266 ? 4.917 -8.763 16.266 1.00 65.56 266 ARG A CA 1
ATOM 2073 C C . ARG A 1 266 ? 6.244 -8.353 15.626 1.00 65.56 266 ARG A C 1
ATOM 2075 O O . ARG A 1 266 ? 7.289 -8.587 16.230 1.00 65.56 266 ARG A O 1
ATOM 2082 N N . THR A 1 267 ? 6.237 -7.683 14.473 1.00 68.44 267 THR A N 1
ATOM 2083 C CA . THR A 1 267 ? 7.467 -7.407 13.718 1.00 68.44 267 THR A CA 1
ATOM 2084 C C . THR A 1 267 ? 7.756 -5.918 13.545 1.00 68.44 267 THR A C 1
ATOM 2086 O O . THR A 1 267 ? 7.157 -5.208 12.742 1.00 68.44 267 THR A O 1
ATOM 2089 N N . ARG A 1 268 ? 8.803 -5.438 14.232 1.00 73.62 268 ARG A N 1
ATOM 2090 C CA . ARG A 1 268 ? 9.293 -4.047 14.129 1.00 73.62 268 ARG A CA 1
ATOM 2091 C C . ARG A 1 268 ? 9.605 -3.624 12.685 1.00 73.62 268 ARG A C 1
ATOM 2093 O O . ARG A 1 268 ? 9.461 -2.454 12.344 1.00 73.62 268 ARG A O 1
ATOM 2100 N N . ALA A 1 269 ? 10.001 -4.571 11.830 1.00 74.19 269 ALA A N 1
ATOM 2101 C CA . ALA A 1 269 ? 10.293 -4.337 10.413 1.00 74.19 269 ALA A CA 1
ATOM 2102 C C . ALA A 1 269 ? 9.063 -3.903 9.586 1.00 74.19 269 ALA A C 1
ATOM 2104 O O . ALA A 1 269 ? 9.224 -3.242 8.562 1.00 74.19 269 ALA A O 1
ATOM 2105 N N . VAL A 1 270 ? 7.844 -4.237 10.025 1.00 85.12 270 VAL A N 1
ATOM 2106 C CA . VAL A 1 270 ? 6.586 -3.928 9.318 1.00 85.12 270 VAL A CA 1
ATOM 2107 C C . VAL A 1 270 ? 5.720 -2.890 10.026 1.00 85.12 270 VAL A C 1
ATOM 2109 O O . VAL A 1 270 ? 4.635 -2.573 9.539 1.00 85.12 270 VAL A O 1
ATOM 2112 N N . GLU A 1 271 ? 6.201 -2.299 11.120 1.00 85.75 271 GLU A N 1
ATOM 2113 C CA . GLU A 1 271 ? 5.427 -1.359 11.93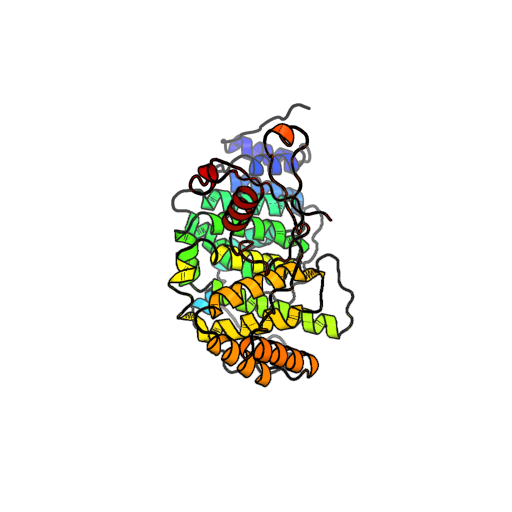9 1.00 85.75 271 GLU A CA 1
ATOM 2114 C C . GLU A 1 271 ? 4.915 -0.154 11.128 1.00 85.75 271 GLU A C 1
ATOM 2116 O O . GLU A 1 271 ? 3.763 0.254 11.250 1.00 85.75 271 GLU A O 1
ATOM 2121 N N . ALA A 1 272 ? 5.724 0.369 10.200 1.00 87.50 272 ALA A N 1
ATOM 2122 C CA . ALA A 1 272 ? 5.309 1.463 9.319 1.00 87.50 272 ALA A CA 1
ATOM 2123 C C . ALA A 1 272 ? 4.143 1.071 8.386 1.00 87.50 272 ALA A C 1
ATOM 2125 O O . ALA A 1 272 ? 3.219 1.866 8.157 1.00 87.50 272 ALA A O 1
ATOM 2126 N N . SER A 1 273 ? 4.169 -0.159 7.863 1.00 91.31 273 SER A N 1
ATOM 2127 C CA . SER A 1 273 ? 3.093 -0.725 7.042 1.00 91.31 273 SER A CA 1
ATOM 2128 C C . SER A 1 273 ? 1.835 -0.925 7.881 1.00 91.31 273 SER A C 1
ATOM 2130 O O . SER A 1 273 ? 0.757 -0.489 7.478 1.00 91.31 273 SER A O 1
ATOM 2132 N N . ARG A 1 274 ? 1.982 -1.488 9.085 1.00 89.56 274 ARG A N 1
ATOM 2133 C CA . ARG A 1 274 ? 0.892 -1.685 10.042 1.00 89.56 274 ARG A CA 1
ATOM 2134 C C . ARG A 1 274 ? 0.209 -0.368 10.406 1.00 89.56 274 ARG A C 1
ATOM 2136 O O . ARG A 1 274 ? -0.991 -0.235 10.185 1.00 89.56 274 ARG A O 1
ATOM 2143 N N . CYS A 1 275 ? 0.964 0.632 10.861 1.00 89.19 275 CYS A N 1
ATOM 2144 C CA . CYS A 1 275 ? 0.439 1.959 11.186 1.00 89.19 275 CYS A CA 1
ATOM 2145 C C . CYS A 1 275 ? -0.315 2.590 10.005 1.00 89.19 275 CYS A C 1
ATOM 2147 O O . CYS A 1 275 ? -1.299 3.307 10.190 1.00 89.19 275 CYS A O 1
ATOM 2149 N N . SER A 1 276 ? 0.134 2.337 8.772 1.00 89.94 276 SER A N 1
ATOM 2150 C CA . SER A 1 276 ? -0.525 2.849 7.568 1.00 89.94 276 SER A CA 1
ATOM 2151 C C . SER A 1 276 ? -1.850 2.157 7.269 1.00 89.94 276 SER A C 1
ATOM 2153 O O . SER A 1 276 ? -2.825 2.839 6.942 1.00 89.94 276 SER A O 1
ATOM 2155 N N . LEU A 1 277 ? -1.913 0.838 7.449 1.00 89.56 277 LEU A N 1
ATOM 2156 C CA . LEU A 1 277 ? -3.150 0.070 7.339 1.00 89.56 277 LEU A CA 1
ATOM 2157 C C . LEU A 1 277 ? -4.137 0.418 8.459 1.00 89.56 277 LEU A C 1
ATOM 2159 O O . LEU A 1 277 ? -5.313 0.616 8.172 1.00 89.56 277 LEU A O 1
ATOM 2163 N N . GLU A 1 278 ? -3.677 0.595 9.700 1.00 86.94 278 GLU A N 1
ATOM 2164 C CA . GLU A 1 278 ? -4.527 1.028 10.816 1.00 86.94 278 GLU A CA 1
ATOM 2165 C C . GLU A 1 278 ? -5.102 2.431 10.589 1.00 86.94 278 GLU A C 1
ATOM 2167 O O . GLU A 1 278 ? -6.295 2.653 10.791 1.00 86.94 278 GLU A O 1
ATOM 2172 N N . ARG A 1 279 ? -4.287 3.384 10.113 1.00 85.81 279 ARG A N 1
ATOM 2173 C CA . ARG A 1 279 ? -4.774 4.721 9.733 1.00 85.81 279 ARG A CA 1
ATOM 2174 C C . ARG A 1 279 ? -5.842 4.640 8.643 1.00 85.81 279 ARG A C 1
ATOM 2176 O O . ARG A 1 279 ? -6.834 5.362 8.711 1.00 85.81 279 ARG A O 1
ATOM 2183 N N . LEU A 1 280 ? -5.654 3.777 7.645 1.00 84.12 280 LEU A N 1
ATOM 2184 C CA . LEU A 1 280 ? -6.644 3.562 6.590 1.00 84.12 280 LEU A CA 1
ATOM 2185 C C . LEU A 1 280 ? -7.934 2.939 7.143 1.00 84.12 280 LEU A C 1
ATOM 2187 O O . LEU A 1 280 ? -9.021 3.416 6.833 1.00 84.12 280 LEU A O 1
ATOM 2191 N N . LEU A 1 281 ? -7.808 1.916 7.986 1.00 83.50 281 LEU A N 1
ATOM 2192 C CA . LEU A 1 281 ? -8.919 1.229 8.633 1.00 83.50 281 LEU A CA 1
ATOM 2193 C C . LEU A 1 281 ? -9.761 2.200 9.468 1.00 83.50 281 LEU A C 1
ATOM 2195 O O . LEU A 1 281 ? -10.966 2.285 9.250 1.00 83.50 281 LEU A O 1
ATOM 2199 N N . ARG A 1 282 ? -9.118 3.008 10.325 1.00 80.88 282 ARG A N 1
ATOM 2200 C CA . ARG A 1 282 ? -9.784 4.050 11.126 1.00 80.88 282 ARG A CA 1
ATOM 2201 C C . ARG A 1 282 ? -10.509 5.067 10.249 1.00 80.88 282 ARG A C 1
ATOM 2203 O O . ARG A 1 282 ? -11.635 5.433 10.556 1.00 80.88 282 ARG A O 1
ATOM 2210 N N . ARG A 1 283 ? -9.912 5.498 9.131 1.00 78.56 283 ARG A N 1
ATOM 2211 C CA . ARG A 1 283 ? -10.566 6.422 8.180 1.00 78.56 283 ARG A CA 1
ATOM 2212 C C . ARG A 1 283 ? -11.815 5.810 7.541 1.00 78.56 283 ARG A C 1
ATOM 2214 O O . ARG A 1 283 ? -12.802 6.517 7.358 1.00 78.56 283 ARG A O 1
ATOM 2221 N N . ILE A 1 284 ? -11.790 4.513 7.225 1.00 76.12 284 ILE A N 1
ATOM 2222 C CA . ILE A 1 284 ? -12.936 3.791 6.648 1.00 76.12 284 ILE A CA 1
ATOM 2223 C C . ILE A 1 284 ? -14.041 3.583 7.695 1.00 76.12 284 ILE A C 1
ATOM 2225 O O . ILE A 1 284 ? -15.220 3.736 7.373 1.00 76.12 284 ILE A O 1
ATOM 2229 N N . SER A 1 285 ? -13.678 3.266 8.941 1.00 76.25 285 SER A N 1
ATOM 2230 C CA . SER A 1 285 ? -14.628 2.967 10.020 1.00 76.25 285 SER A CA 1
ATOM 2231 C C . SER A 1 285 ? -15.099 4.187 10.817 1.00 76.25 285 SER A C 1
ATOM 2233 O O . SER A 1 285 ? -16.061 4.065 11.569 1.00 76.25 285 SER A O 1
ATOM 2235 N N . ALA A 1 286 ? -14.486 5.366 10.649 1.00 75.69 286 ALA A N 1
ATOM 2236 C CA . ALA A 1 286 ? -14.766 6.564 11.453 1.00 75.69 286 ALA A CA 1
ATOM 2237 C C . ALA A 1 286 ? -16.248 6.977 11.488 1.00 75.69 286 ALA A C 1
ATOM 2239 O O . ALA A 1 286 ? -16.704 7.549 12.471 1.00 75.69 286 ALA A O 1
ATOM 2240 N N . LYS A 1 287 ? -17.005 6.706 10.418 1.00 71.56 287 LYS A N 1
ATOM 2241 C CA . LYS A 1 287 ? -18.427 7.080 10.317 1.00 71.56 287 LYS A CA 1
ATOM 2242 C C . LYS A 1 287 ? -19.398 6.004 10.813 1.00 71.56 287 LYS A C 1
ATOM 2244 O O . LYS A 1 287 ? -20.585 6.286 10.919 1.00 71.56 287 LYS A O 1
ATOM 2249 N N . ASP A 1 288 ? -18.931 4.779 11.039 1.00 76.62 288 ASP A N 1
ATOM 2250 C CA . ASP A 1 288 ? -19.770 3.629 11.403 1.00 76.62 288 ASP A CA 1
ATOM 2251 C C . ASP A 1 288 ? -18.892 2.584 12.128 1.00 76.62 288 ASP A C 1
ATOM 2253 O O . ASP A 1 288 ? -18.384 1.639 11.508 1.00 76.62 288 ASP A O 1
ATOM 2257 N N . PRO A 1 289 ? -18.656 2.771 13.442 1.00 77.00 289 PRO A N 1
ATOM 2258 C CA . PRO A 1 289 ? -17.792 1.897 14.240 1.00 77.00 289 PRO A CA 1
ATOM 2259 C C . PRO A 1 289 ? -18.327 0.461 14.338 1.00 77.00 289 PRO A C 1
ATOM 2261 O O . PRO A 1 289 ? -17.549 -0.485 14.473 1.00 77.00 289 PRO A O 1
ATOM 2264 N N . LEU A 1 290 ? -19.641 0.264 14.169 1.00 80.75 290 LEU A N 1
ATOM 2265 C CA . LEU A 1 290 ? -20.259 -1.064 14.143 1.00 80.75 290 LEU A CA 1
ATOM 2266 C C . LEU A 1 290 ? -19.745 -1.917 12.979 1.00 80.75 290 LEU A C 1
ATOM 2268 O O . LEU A 1 290 ? -19.732 -3.142 13.083 1.00 80.75 290 LEU A O 1
ATOM 2272 N N . MET A 1 291 ? -19.286 -1.308 11.881 1.00 78.31 291 MET A N 1
ATOM 2273 C CA . MET A 1 291 ? -18.649 -2.064 10.801 1.00 78.31 291 MET A CA 1
ATOM 2274 C C . MET A 1 291 ? -17.348 -2.718 11.236 1.00 78.31 291 MET A C 1
ATOM 2276 O O . MET A 1 291 ? -17.105 -3.878 10.912 1.00 78.31 291 MET A O 1
ATOM 2280 N N . LEU A 1 292 ? -16.510 -1.961 11.947 1.00 80.94 292 LEU A N 1
ATOM 2281 C CA . LEU A 1 292 ? -15.234 -2.459 12.439 1.00 80.94 292 LEU A CA 1
ATOM 2282 C C . LEU A 1 292 ? -15.477 -3.609 13.415 1.00 80.94 292 LEU A C 1
ATOM 2284 O O . LEU A 1 292 ? -14.829 -4.645 13.314 1.00 80.94 292 LEU A O 1
ATOM 2288 N N . MET A 1 293 ? -16.498 -3.470 14.264 1.00 83.75 293 MET A N 1
ATOM 2289 C CA . MET A 1 293 ? -16.928 -4.529 15.170 1.00 83.75 293 MET A CA 1
ATOM 2290 C C . MET A 1 293 ? -17.424 -5.777 14.424 1.00 83.75 293 MET A C 1
ATOM 2292 O O . MET A 1 293 ? -17.030 -6.886 14.767 1.00 83.75 293 MET A O 1
ATOM 2296 N N . ARG A 1 294 ? -18.222 -5.628 13.356 1.00 83.44 294 ARG A N 1
ATOM 2297 C CA . ARG A 1 294 ? -18.651 -6.763 12.512 1.00 83.44 294 ARG A CA 1
ATOM 2298 C C . ARG A 1 294 ? -17.472 -7.473 11.855 1.00 83.44 294 ARG A C 1
ATOM 2300 O O . ARG A 1 294 ? -17.429 -8.698 11.876 1.00 83.44 294 ARG A O 1
ATOM 2307 N N . ALA A 1 295 ? -16.518 -6.723 11.305 1.00 84.62 295 ALA A N 1
ATOM 2308 C CA . ALA A 1 295 ? -15.325 -7.303 10.695 1.00 84.62 295 ALA A CA 1
ATOM 2309 C C . ALA A 1 295 ? -14.444 -8.024 11.726 1.00 84.62 295 ALA A C 1
ATOM 2311 O O . ALA A 1 295 ? -13.903 -9.089 11.430 1.00 84.62 295 ALA A O 1
ATOM 2312 N N . ALA A 1 296 ? -14.340 -7.484 12.942 1.00 86.06 296 ALA A N 1
ATOM 2313 C CA . ALA A 1 296 ? -13.638 -8.122 14.046 1.00 86.06 296 ALA A CA 1
ATOM 2314 C C . ALA A 1 296 ? -14.318 -9.435 14.468 1.00 86.06 296 ALA A C 1
ATOM 2316 O O . ALA A 1 296 ? -13.653 -10.464 14.537 1.00 86.06 296 ALA A O 1
ATOM 2317 N N . VAL A 1 297 ? -15.645 -9.441 14.642 1.00 87.06 297 VAL A N 1
ATOM 2318 C CA . VAL A 1 297 ? -16.414 -10.658 14.966 1.00 87.06 297 VAL A CA 1
ATOM 2319 C C . VAL A 1 297 ? -16.298 -11.712 13.860 1.00 87.06 297 VAL A C 1
ATOM 2321 O O . VAL A 1 297 ? -16.032 -12.870 14.155 1.00 87.06 297 VAL A O 1
ATOM 2324 N N . GLN A 1 298 ? -16.408 -11.322 12.586 1.00 86.88 298 GLN A N 1
ATOM 2325 C CA . GLN A 1 298 ? -16.181 -12.234 11.455 1.00 86.88 298 GLN A CA 1
ATOM 2326 C C . GLN A 1 298 ? -14.750 -12.791 11.431 1.00 86.88 298 GLN A C 1
ATOM 2328 O O . GLN A 1 298 ? -14.527 -13.916 10.995 1.00 86.88 298 GLN A O 1
ATOM 2333 N N . SER A 1 299 ? -13.774 -12.019 11.910 1.00 86.12 299 SER A N 1
ATOM 2334 C CA . SER A 1 299 ? -12.381 -12.461 11.985 1.00 86.12 299 SER A CA 1
ATOM 2335 C C . SER A 1 299 ? -12.121 -13.437 13.133 1.00 86.12 299 SER A C 1
ATOM 2337 O O . SER A 1 299 ? -11.203 -14.241 13.004 1.00 86.12 299 SER A O 1
ATOM 2339 N N . LEU A 1 300 ? -12.907 -13.391 14.219 1.00 86.06 300 LEU A N 1
ATOM 2340 C CA . LEU A 1 300 ? -12.815 -14.359 15.322 1.00 86.06 300 LEU A CA 1
ATOM 2341 C C . LEU A 1 300 ? -13.161 -15.777 14.863 1.00 86.06 300 LEU A C 1
ATOM 2343 O O . LEU A 1 300 ? -12.489 -16.717 15.269 1.00 86.06 300 LEU A O 1
ATOM 2347 N N . ASP A 1 301 ? -14.163 -15.916 13.993 1.00 81.00 301 ASP A N 1
ATOM 2348 C CA . ASP A 1 301 ? -14.603 -17.216 13.466 1.00 81.00 301 ASP A CA 1
ATOM 2349 C C . ASP A 1 301 ? -13.558 -17.855 12.531 1.00 81.00 301 ASP A C 1
ATOM 2351 O O . ASP A 1 301 ? -13.450 -19.071 12.419 1.00 81.00 301 ASP A O 1
ATOM 2355 N N . ALA A 1 302 ? -12.737 -17.030 11.873 1.00 80.25 302 ALA A N 1
ATOM 2356 C CA . ALA A 1 302 ? -11.761 -17.480 10.882 1.00 80.25 302 ALA A CA 1
ATOM 2357 C C . ALA A 1 302 ? -10.364 -17.797 11.452 1.00 80.25 302 ALA A C 1
ATOM 2359 O O . ALA A 1 302 ? -9.514 -18.305 10.718 1.00 80.25 302 ALA A O 1
ATOM 2360 N N . ILE A 1 303 ? -10.083 -17.436 12.707 1.00 81.44 303 ILE A N 1
ATOM 2361 C CA . ILE A 1 303 ? -8.749 -17.544 13.311 1.00 81.44 303 ILE A CA 1
ATOM 2362 C C . ILE A 1 303 ? -8.807 -18.474 14.514 1.00 81.44 303 ILE A C 1
ATOM 2364 O O . ILE A 1 303 ? -9.537 -18.206 15.459 1.00 81.44 303 ILE A O 1
ATOM 2368 N N . GLU A 1 304 ? -7.982 -19.519 14.506 1.00 80.44 304 GLU A N 1
ATOM 2369 C CA . GLU A 1 304 ? -7.920 -20.519 15.583 1.00 80.44 304 GLU A CA 1
ATOM 2370 C C . GLU A 1 304 ? -6.915 -20.159 16.696 1.00 80.44 304 GLU A C 1
ATOM 2372 O O . GLU A 1 304 ? -7.037 -20.640 17.820 1.00 80.44 304 GLU A O 1
ATOM 2377 N N . ASP A 1 305 ? -5.921 -19.304 16.418 1.00 83.62 305 ASP A N 1
ATOM 2378 C CA . ASP A 1 305 ? -4.902 -18.920 17.405 1.00 83.62 305 ASP A CA 1
ATOM 2379 C C . ASP A 1 305 ? -5.491 -18.045 18.523 1.00 83.62 305 ASP A C 1
ATOM 2381 O O . ASP A 1 305 ? -5.854 -16.887 18.302 1.00 83.62 305 ASP A O 1
ATOM 2385 N N . LEU A 1 306 ? -5.506 -18.582 19.747 1.00 83.88 306 LEU A N 1
ATOM 2386 C CA . LEU A 1 306 ? -6.028 -17.932 20.955 1.00 83.88 306 LEU A CA 1
ATOM 2387 C C . LEU A 1 306 ? -5.381 -16.568 21.235 1.00 83.88 306 LEU A C 1
ATOM 2389 O O . LEU A 1 306 ? -6.063 -15.642 21.671 1.00 83.88 306 LEU A O 1
ATOM 2393 N N . ASN A 1 307 ? -4.081 -16.409 20.965 1.00 82.56 307 ASN A N 1
ATOM 2394 C CA . ASN A 1 307 ? -3.396 -15.131 21.187 1.00 82.56 307 ASN A CA 1
ATOM 2395 C C . ASN A 1 307 ? -3.887 -14.057 20.208 1.00 82.56 307 ASN A C 1
ATOM 2397 O O . ASN A 1 307 ? -4.088 -12.897 20.577 1.00 82.56 307 ASN A O 1
ATOM 2401 N N . THR A 1 308 ? -4.090 -14.447 18.952 1.00 82.88 308 THR A N 1
ATOM 2402 C CA . THR A 1 308 ? -4.634 -13.588 17.905 1.00 82.88 308 THR A CA 1
ATOM 2403 C C . THR A 1 308 ? -6.109 -13.271 18.165 1.00 82.88 308 THR A C 1
ATOM 2405 O O . THR A 1 308 ? -6.503 -12.111 18.050 1.00 82.88 308 THR A O 1
ATOM 2408 N N . GLN A 1 309 ? -6.907 -14.249 18.610 1.00 86.69 309 GLN A N 1
ATOM 2409 C CA . GLN A 1 309 ? -8.293 -14.033 19.042 1.00 86.69 309 GLN A CA 1
ATOM 2410 C C . GLN A 1 309 ? -8.382 -13.043 20.211 1.00 86.69 309 GLN A C 1
ATOM 2412 O O . GLN A 1 309 ? -9.157 -12.089 20.144 1.00 86.69 309 GLN A O 1
ATOM 2417 N N . ALA A 1 310 ? -7.552 -13.203 21.248 1.00 85.69 310 ALA A N 1
ATOM 2418 C CA . ALA A 1 310 ? -7.494 -12.273 22.377 1.00 85.69 310 ALA A CA 1
ATOM 2419 C C . ALA A 1 310 ? -7.170 -10.842 21.920 1.00 85.69 310 ALA A C 1
ATOM 2421 O O . ALA A 1 310 ? -7.740 -9.873 22.426 1.00 85.69 310 ALA A O 1
ATOM 2422 N N . HIS A 1 311 ? -6.302 -10.693 20.914 1.00 82.06 311 HIS A N 1
ATOM 2423 C CA . HIS A 1 311 ? -6.026 -9.381 20.346 1.00 82.06 311 HIS A CA 1
ATOM 2424 C C . HIS A 1 311 ? -7.232 -8.791 19.603 1.00 82.06 311 HIS A C 1
ATOM 2426 O O . HIS A 1 311 ? -7.515 -7.607 19.772 1.00 82.06 311 HIS A O 1
ATOM 2432 N N . ILE A 1 312 ? -7.962 -9.593 18.825 1.00 86.44 312 ILE A N 1
ATOM 2433 C CA . ILE A 1 312 ? -9.187 -9.140 18.152 1.00 86.44 312 ILE A CA 1
ATOM 2434 C C . ILE A 1 312 ? -10.230 -8.682 19.174 1.00 86.44 312 ILE A C 1
ATOM 2436 O O . ILE A 1 312 ? -10.841 -7.632 18.986 1.00 86.44 312 ILE A O 1
ATOM 2440 N N . VAL A 1 313 ? -10.392 -9.424 20.274 1.00 85.94 313 VAL A N 1
ATOM 2441 C CA . VAL A 1 313 ? -11.277 -9.036 21.382 1.00 85.94 313 VAL A CA 1
ATOM 2442 C C . VAL A 1 313 ? -10.845 -7.705 21.994 1.00 85.94 313 VAL A C 1
ATOM 2444 O O . VAL A 1 313 ? -11.697 -6.851 22.207 1.00 85.94 313 VAL A O 1
ATOM 2447 N N . SER A 1 314 ? -9.544 -7.478 22.207 1.00 83.81 314 SER A N 1
ATOM 2448 C CA . SER A 1 314 ? -9.034 -6.175 22.663 1.00 83.81 314 SER A CA 1
ATOM 2449 C C . SER A 1 314 ? -9.444 -5.040 21.720 1.00 83.81 314 SER A C 1
ATOM 2451 O O . SER A 1 314 ? -9.963 -4.042 22.196 1.00 83.81 314 SER A O 1
ATOM 2453 N N . VAL A 1 315 ? -9.346 -5.214 20.397 1.00 81.94 315 VAL A N 1
ATOM 2454 C CA . VAL A 1 315 ? -9.801 -4.174 19.453 1.00 81.94 315 VAL A CA 1
ATOM 2455 C C . VAL A 1 315 ? -11.319 -3.957 19.518 1.00 81.94 315 VAL A C 1
ATOM 2457 O O . VAL A 1 315 ? -11.787 -2.831 19.367 1.00 81.94 315 VAL A O 1
ATOM 2460 N N . ILE A 1 316 ? -12.112 -5.009 19.749 1.00 83.75 316 ILE A N 1
ATOM 2461 C CA . ILE A 1 316 ? -13.565 -4.877 19.956 1.00 83.75 316 ILE A CA 1
ATOM 2462 C C . ILE A 1 316 ? -13.854 -4.071 21.227 1.00 83.75 316 ILE A C 1
ATOM 2464 O O . ILE A 1 316 ? -14.706 -3.185 21.196 1.00 83.75 316 ILE A O 1
ATOM 2468 N N . LEU A 1 317 ? -13.143 -4.352 22.321 1.00 82.56 317 LEU A N 1
ATOM 2469 C CA . LEU A 1 317 ? -13.277 -3.620 23.580 1.00 82.56 317 LEU A CA 1
ATOM 2470 C C . LEU A 1 317 ? -12.889 -2.147 23.414 1.00 82.56 317 LEU A C 1
ATOM 2472 O O . LEU A 1 317 ? -13.643 -1.296 23.871 1.00 82.56 317 LEU A O 1
ATOM 2476 N N . ASP A 1 318 ? -11.818 -1.847 22.676 1.00 79.62 318 ASP A N 1
ATOM 2477 C CA . ASP A 1 318 ? -11.397 -0.471 22.372 1.00 79.62 318 ASP A CA 1
ATOM 2478 C C . ASP A 1 318 ? -12.445 0.293 21.541 1.00 79.62 318 ASP A C 1
ATOM 2480 O O . ASP A 1 318 ? -12.557 1.511 21.625 1.00 79.62 318 ASP A O 1
ATOM 2484 N N . VAL A 1 319 ? -13.224 -0.399 20.702 1.00 77.62 319 VAL A N 1
ATOM 2485 C CA . VAL A 1 319 ? -14.318 0.219 19.930 1.00 77.62 319 VAL A CA 1
ATOM 2486 C C . VAL A 1 319 ? -15.578 0.400 20.779 1.00 77.62 319 VAL A C 1
ATOM 2488 O O . VAL A 1 319 ? -16.293 1.387 20.604 1.00 77.62 319 VAL A O 1
ATOM 2491 N N . LEU A 1 320 ? -15.877 -0.555 21.663 1.00 77.19 320 LEU A N 1
ATOM 2492 C CA . LEU A 1 320 ? -17.048 -0.532 22.547 1.00 77.19 320 LEU A CA 1
ATOM 2493 C C . LEU A 1 320 ? -16.897 0.469 23.690 1.00 77.19 320 LEU A C 1
ATOM 2495 O O . LEU A 1 320 ? -17.867 1.114 24.083 1.00 77.19 320 LEU A O 1
ATOM 2499 N N . ASN A 1 321 ? -15.685 0.576 24.214 1.00 72.19 321 ASN A N 1
ATOM 2500 C CA . ASN A 1 321 ? -15.293 1.507 25.246 1.00 72.19 321 ASN A CA 1
ATOM 2501 C C . ASN A 1 321 ? -14.015 2.197 24.760 1.00 72.19 321 ASN A C 1
ATOM 2503 O O . ASN A 1 321 ? -12.931 1.827 25.217 1.00 72.19 321 ASN A O 1
ATOM 2507 N N . PRO A 1 322 ? -14.118 3.137 23.794 1.00 66.62 322 PRO A N 1
ATOM 2508 C CA . PRO A 1 322 ? -12.978 3.963 23.434 1.00 66.62 322 PRO A CA 1
ATOM 2509 C C . PRO A 1 322 ? -12.563 4.611 24.731 1.00 66.62 322 PRO A C 1
ATOM 2511 O O . PRO A 1 322 ? -13.377 5.339 25.297 1.00 66.62 322 PRO A O 1
ATOM 2514 N N . GLU A 1 323 ? -11.387 4.234 25.243 1.00 57.53 323 GLU A N 1
ATOM 2515 C CA . GLU A 1 323 ? -10.888 4.719 26.522 1.00 57.53 323 GLU A CA 1
ATOM 2516 C C . GLU A 1 323 ? -11.287 6.187 26.622 1.00 57.53 323 GLU A C 1
ATOM 2518 O O . GLU A 1 323 ? -10.923 6.991 25.752 1.00 57.53 323 GLU A O 1
ATOM 2523 N N . GLN A 1 324 ? -12.112 6.529 27.618 1.00 52.00 324 GLN A N 1
ATOM 2524 C CA . GLN A 1 324 ? -12.122 7.893 28.109 1.00 52.00 324 GLN A CA 1
ATOM 2525 C C . GLN A 1 324 ? -10.686 8.085 28.564 1.00 52.00 324 GLN A C 1
ATOM 2527 O O . GLN A 1 324 ? -10.339 7.739 29.687 1.00 52.00 324 GLN A O 1
ATOM 2532 N N . LYS A 1 325 ? -9.809 8.492 27.644 1.00 52.72 325 LYS A N 1
ATOM 2533 C CA . LYS A 1 325 ? -8.522 9.038 28.003 1.00 52.72 325 LYS A CA 1
ATOM 2534 C C . LYS A 1 325 ? -8.909 10.254 28.807 1.00 52.72 325 LYS A C 1
ATOM 2536 O O . LYS A 1 325 ? -9.272 11.275 28.228 1.00 52.72 325 LYS A O 1
ATOM 2541 N N . GLU A 1 326 ? -8.964 10.077 30.123 1.00 54.88 326 GLU A N 1
ATOM 2542 C CA . GLU A 1 326 ? -8.838 11.177 31.053 1.00 54.88 326 GLU A CA 1
ATOM 2543 C C . GLU A 1 326 ? -7.678 11.992 30.493 1.00 54.88 326 GLU A C 1
ATOM 2545 O O . GLU A 1 326 ? -6.598 11.442 30.256 1.00 54.88 326 GLU A O 1
ATOM 2550 N N . GLU A 1 327 ? -7.955 13.228 30.081 1.00 58.12 327 GLU A N 1
ATOM 2551 C CA . GLU A 1 327 ? -6.911 14.119 29.599 1.00 58.12 327 GLU A CA 1
ATOM 2552 C C . GLU A 1 327 ? -5.858 14.142 30.705 1.00 58.12 327 GLU A C 1
ATOM 2554 O O . GLU A 1 327 ? -6.146 14.606 31.808 1.00 58.12 327 GLU A O 1
ATOM 2559 N N . GLU A 1 328 ? -4.697 13.519 30.465 1.00 62.47 328 GLU A N 1
ATOM 2560 C CA . GLU A 1 328 ? -3.655 13.445 31.483 1.00 62.47 328 GLU A CA 1
ATOM 2561 C C . GLU A 1 328 ? -3.326 14.881 31.882 1.00 62.47 328 GLU A C 1
ATOM 2563 O O . GLU A 1 328 ? -2.925 15.689 31.043 1.00 62.47 328 GLU A O 1
ATOM 2568 N N . GLU A 1 329 ? -3.553 15.215 33.151 1.00 72.88 329 GLU A N 1
ATOM 2569 C CA . GLU A 1 329 ? -3.315 16.551 33.678 1.00 72.88 329 GLU A CA 1
ATOM 2570 C C . GLU A 1 329 ? -1.815 16.861 33.572 1.00 72.88 329 GLU A C 1
ATOM 2572 O O . GLU A 1 329 ? -0.998 16.402 34.371 1.00 72.88 329 GLU A O 1
ATOM 2577 N N . PHE A 1 330 ? -1.429 17.637 32.562 1.00 81.12 330 PHE A N 1
ATOM 2578 C CA . PHE A 1 330 ? -0.060 18.121 32.399 1.00 81.12 330 PHE A CA 1
ATOM 2579 C C . PHE A 1 330 ? 0.077 19.556 32.906 1.00 81.12 330 PHE A C 1
ATOM 2581 O O . PHE A 1 330 ? -0.909 20.294 32.984 1.00 81.12 330 PHE A O 1
ATOM 2588 N N . HIS A 1 331 ? 1.306 19.951 33.248 1.00 85.62 331 HIS A N 1
ATOM 2589 C CA . HIS A 1 331 ? 1.612 21.304 33.704 1.00 85.62 331 HIS A CA 1
ATOM 2590 C C . HIS A 1 331 ? 2.197 22.152 32.565 1.00 85.62 331 HIS A C 1
ATOM 2592 O O . HIS A 1 331 ? 3.002 21.669 31.770 1.00 85.62 331 HIS A O 1
ATOM 2598 N N . ILE A 1 332 ? 1.798 23.419 32.495 1.00 86.31 332 ILE A N 1
ATOM 2599 C CA . ILE A 1 332 ? 2.224 24.407 31.506 1.00 86.31 332 ILE A CA 1
ATOM 2600 C C . ILE A 1 332 ? 3.103 25.433 32.216 1.00 86.31 332 ILE A C 1
ATOM 2602 O O . ILE A 1 332 ? 2.635 26.174 33.082 1.00 86.31 332 ILE A O 1
ATOM 2606 N N . GLN A 1 333 ? 4.378 25.478 31.836 1.00 87.06 333 GLN A N 1
ATOM 2607 C CA . GLN A 1 333 ? 5.325 26.480 32.308 1.00 87.06 333 GLN A CA 1
ATOM 2608 C C . GLN A 1 333 ? 5.391 27.635 31.309 1.00 87.06 333 GLN A C 1
ATOM 2610 O O . GLN A 1 333 ? 5.688 27.429 30.134 1.00 87.06 333 GLN A O 1
ATOM 2615 N N . ILE A 1 334 ? 5.104 28.848 31.778 1.00 86.06 334 ILE A N 1
ATOM 2616 C CA . ILE A 1 334 ? 5.161 30.068 30.967 1.00 86.06 334 ILE A CA 1
ATOM 2617 C C . ILE A 1 334 ? 6.370 30.887 31.403 1.00 86.06 334 ILE A C 1
ATOM 2619 O O . ILE A 1 334 ? 6.473 31.286 32.561 1.00 86.06 334 ILE A O 1
ATOM 2623 N N . GLU A 1 335 ? 7.280 31.161 30.479 1.00 84.19 335 GLU A N 1
ATOM 2624 C CA . GLU A 1 335 ? 8.465 31.981 30.728 1.00 84.19 335 GLU A CA 1
ATOM 2625 C C . GLU A 1 335 ? 8.328 33.316 29.999 1.00 84.19 335 GLU A C 1
ATOM 2627 O O . GLU A 1 335 ? 7.823 33.374 28.877 1.00 84.19 335 GLU A O 1
ATOM 2632 N N . LYS A 1 336 ? 8.745 34.401 30.655 1.00 84.00 336 LYS A N 1
ATOM 2633 C CA . LYS A 1 336 ? 8.834 35.712 30.011 1.00 84.00 336 LYS A CA 1
ATOM 2634 C C . LYS A 1 336 ? 10.152 35.781 29.248 1.00 84.00 336 LYS A C 1
ATOM 2636 O O . LYS A 1 336 ? 11.170 35.301 29.739 1.00 84.00 336 LYS A O 1
ATOM 2641 N N . ASP A 1 337 ? 10.137 36.392 28.067 1.00 81.56 337 ASP A N 1
ATOM 2642 C CA . ASP A 1 337 ? 11.381 36.724 27.374 1.00 81.56 337 ASP A CA 1
ATOM 2643 C C . ASP A 1 337 ? 12.132 37.786 28.202 1.00 81.56 337 ASP A C 1
ATOM 2645 O O . ASP A 1 337 ? 11.557 38.853 28.446 1.00 81.56 337 ASP A O 1
ATOM 2649 N N . PRO A 1 338 ? 13.393 37.544 28.614 1.00 79.12 338 PRO A N 1
ATOM 2650 C CA . PRO A 1 338 ? 14.190 38.507 29.372 1.00 79.12 338 PRO A CA 1
ATOM 2651 C C . PRO A 1 338 ? 14.283 39.892 28.718 1.00 79.12 338 PRO A C 1
ATOM 2653 O O . PRO A 1 338 ? 14.388 40.896 29.416 1.00 79.12 338 PRO A O 1
ATOM 2656 N N . ALA A 1 339 ? 14.223 39.974 27.385 1.00 80.25 339 ALA A N 1
ATOM 2657 C CA . ALA A 1 339 ? 14.254 41.244 26.660 1.00 80.25 339 ALA A CA 1
ATOM 2658 C C . ALA A 1 339 ? 12.931 42.029 26.742 1.00 80.25 339 ALA A C 1
ATOM 2660 O O . ALA A 1 339 ? 12.894 43.208 26.385 1.00 80.25 339 ALA A O 1
ATOM 2661 N N . GLN A 1 340 ? 11.843 41.384 27.174 1.00 73.50 340 GLN A N 1
ATOM 2662 C CA . GLN A 1 340 ? 10.496 41.953 27.227 1.00 73.50 340 GLN A CA 1
ATOM 2663 C C . GLN A 1 340 ? 9.910 42.016 28.648 1.00 73.50 340 GLN A C 1
ATOM 2665 O O . GLN A 1 340 ? 8.794 42.509 28.818 1.00 73.50 340 GLN A O 1
ATOM 2670 N N . GLU A 1 341 ? 10.640 41.561 29.673 1.00 74.94 341 GLU A N 1
ATOM 2671 C CA . GLU A 1 341 ? 10.166 41.537 31.065 1.00 74.94 341 GLU A CA 1
ATOM 2672 C C . GLU A 1 341 ? 9.735 42.916 31.579 1.00 74.94 341 GLU A C 1
ATOM 2674 O O . GLU A 1 341 ? 8.707 43.016 32.252 1.00 74.94 341 GLU A O 1
ATOM 2679 N N . ASP A 1 342 ? 10.444 43.979 31.187 1.00 76.00 342 ASP A N 1
ATOM 2680 C CA . ASP A 1 342 ? 10.143 45.363 31.582 1.00 76.00 342 ASP A CA 1
ATOM 2681 C C . ASP A 1 342 ? 8.768 45.851 31.081 1.00 76.00 342 ASP A C 1
ATOM 2683 O O . ASP A 1 342 ? 8.151 46.735 31.685 1.00 76.00 342 ASP A O 1
ATOM 2687 N N . PHE A 1 343 ? 8.260 45.260 29.993 1.00 71.56 343 PHE A N 1
ATOM 2688 C CA . PHE A 1 343 ? 6.956 45.585 29.406 1.00 71.56 343 PHE A CA 1
ATOM 2689 C C . PHE A 1 343 ? 5.819 44.705 29.956 1.00 71.56 343 PHE A C 1
ATOM 2691 O O . PHE A 1 343 ? 4.646 45.003 29.732 1.00 71.56 343 PHE A O 1
ATOM 2698 N N . LEU A 1 344 ? 6.145 43.641 30.699 1.00 75.94 344 LEU A N 1
ATOM 2699 C CA . LEU A 1 344 ? 5.207 42.661 31.251 1.00 75.94 344 LEU A CA 1
ATOM 2700 C C . LEU A 1 344 ? 5.117 42.812 32.777 1.00 75.94 344 LEU A C 1
ATOM 2702 O O . LEU A 1 344 ? 5.621 41.973 33.528 1.00 75.94 344 LEU A O 1
ATOM 2706 N N . GLN A 1 345 ? 4.463 43.878 33.242 1.00 71.81 345 GLN A N 1
ATOM 2707 C CA . GLN A 1 345 ? 4.501 44.312 34.648 1.00 71.81 345 GLN A CA 1
ATOM 2708 C C . GLN A 1 345 ? 3.730 43.411 35.634 1.00 71.81 345 GLN A C 1
ATOM 2710 O O . GLN A 1 345 ? 4.069 43.377 36.820 1.00 71.81 345 GLN A O 1
ATOM 2715 N N . GLY A 1 346 ? 2.720 42.658 35.182 1.00 73.06 346 GLY A N 1
ATOM 2716 C CA . GLY A 1 346 ? 1.941 41.790 36.075 1.00 73.06 346 GLY A CA 1
ATOM 2717 C C . GLY A 1 346 ? 2.618 40.454 36.426 1.00 73.06 346 GLY A C 1
ATOM 2718 O O . GLY A 1 346 ? 3.650 40.053 35.867 1.00 73.06 346 GLY A O 1
ATOM 2719 N N . ARG A 1 347 ? 2.049 39.764 37.420 1.00 70.75 347 ARG A N 1
ATOM 2720 C CA . ARG A 1 347 ? 2.633 38.573 38.054 1.00 70.75 347 ARG A CA 1
ATOM 2721 C C . ARG A 1 347 ? 1.892 37.315 37.601 1.00 70.75 347 ARG A C 1
ATOM 2723 O O . ARG A 1 347 ? 0.720 37.149 37.912 1.00 70.75 347 ARG A O 1
ATOM 2730 N N . MET A 1 348 ? 2.605 36.399 36.946 1.00 78.88 348 MET A N 1
ATOM 2731 C CA . MET A 1 348 ? 2.110 35.067 36.559 1.00 78.88 348 MET A CA 1
ATOM 2732 C C . MET A 1 348 ? 2.083 34.130 37.777 1.00 78.88 348 MET A C 1
ATOM 2734 O O . MET A 1 348 ? 2.899 33.217 37.914 1.00 78.88 348 MET A O 1
ATOM 2738 N N . THR A 1 349 ? 1.211 34.433 38.740 1.00 76.75 349 THR A N 1
ATOM 2739 C CA . THR A 1 349 ? 1.065 33.649 39.970 1.00 76.75 349 THR A CA 1
ATOM 2740 C C . THR A 1 349 ? 0.419 32.300 39.656 1.00 76.75 349 THR A C 1
ATOM 2742 O O . THR A 1 349 ? -0.590 32.227 38.960 1.00 76.75 349 THR A O 1
ATOM 2745 N N . GLY A 1 350 ? 1.006 31.214 40.167 1.00 78.31 350 GLY A N 1
ATOM 2746 C CA . GLY A 1 350 ? 0.532 29.851 39.892 1.00 78.31 350 GLY A CA 1
ATOM 2747 C C . GLY A 1 350 ? 1.236 29.139 38.734 1.00 78.31 350 GLY A C 1
ATOM 2748 O O . GLY A 1 350 ? 0.826 28.046 38.378 1.00 78.31 350 GLY A O 1
ATOM 2749 N N . ASN A 1 351 ? 2.303 29.716 38.180 1.00 83.06 351 ASN A N 1
ATOM 2750 C CA . ASN A 1 351 ? 3.197 29.041 37.239 1.00 83.06 351 ASN A CA 1
ATOM 2751 C C . ASN A 1 351 ? 4.134 28.052 37.983 1.00 83.06 351 ASN A C 1
ATOM 2753 O O . ASN A 1 351 ? 4.759 28.474 38.963 1.00 83.06 351 ASN A O 1
ATOM 2757 N N . PRO A 1 352 ? 4.294 26.784 37.551 1.00 88.69 352 PRO A N 1
ATOM 2758 C CA . PRO A 1 352 ? 3.650 26.138 36.406 1.00 88.69 352 PRO A CA 1
ATOM 2759 C C . PRO A 1 352 ? 2.178 25.800 36.667 1.00 88.69 352 PRO A C 1
ATOM 2761 O O . PRO A 1 352 ? 1.825 25.263 37.715 1.00 88.69 352 PRO A O 1
ATOM 2764 N N . TYR A 1 353 ? 1.337 26.097 35.681 1.00 88.75 353 TYR A N 1
ATOM 2765 C CA . TYR A 1 353 ? -0.112 25.953 35.773 1.00 88.75 353 TYR A CA 1
ATOM 2766 C C . TYR A 1 353 ? -0.573 24.551 35.377 1.00 88.75 353 TYR A C 1
ATOM 2768 O O . TYR A 1 353 ? 0.096 23.892 34.589 1.00 88.75 353 TYR A O 1
ATOM 2776 N N . LYS A 1 354 ? -1.742 24.103 35.833 1.00 87.94 354 LYS A N 1
ATOM 2777 C CA . LYS A 1 354 ? -2.345 22.842 35.373 1.00 87.94 354 LYS A CA 1
ATOM 2778 C C . LYS A 1 354 ? -3.105 23.064 34.067 1.00 87.94 354 LYS A C 1
ATOM 2780 O O . LYS A 1 354 ? -3.784 24.071 33.907 1.00 87.94 354 LYS A O 1
ATOM 2785 N N . SER A 1 355 ? -3.065 22.105 33.148 1.00 84.31 355 SER A N 1
ATOM 2786 C CA . SER A 1 355 ? -3.860 22.127 31.902 1.00 84.31 355 SER A CA 1
ATOM 2787 C C . SER A 1 355 ? -5.371 22.262 32.142 1.00 84.31 355 SER A C 1
ATOM 2789 O O . SER A 1 355 ? -6.082 22.791 31.291 1.00 84.31 355 SER A O 1
ATOM 2791 N N . THR A 1 356 ? -5.852 21.859 33.321 1.00 83.56 356 THR A N 1
ATOM 2792 C CA . THR A 1 356 ? -7.246 22.006 33.760 1.00 83.56 356 THR A CA 1
ATOM 2793 C C . THR A 1 356 ? -7.556 23.347 34.438 1.00 83.56 356 THR A C 1
ATOM 2795 O O . THR A 1 356 ? -8.707 23.582 34.811 1.00 83.56 356 THR A O 1
ATOM 2798 N N . ASP A 1 357 ? -6.566 24.223 34.646 1.00 85.56 357 ASP A N 1
ATOM 2799 C CA . ASP A 1 357 ? -6.799 25.527 35.269 1.00 85.56 357 ASP A CA 1
ATOM 2800 C C . ASP A 1 357 ? -7.657 26.426 34.369 1.00 85.56 357 ASP A C 1
ATOM 2802 O O . ASP A 1 357 ? -7.580 26.417 33.135 1.00 85.56 357 ASP A O 1
ATOM 2806 N N . VAL A 1 358 ? -8.489 27.250 35.010 1.00 81.50 358 VAL A N 1
ATOM 2807 C CA . VAL A 1 358 ? -9.447 28.119 34.321 1.00 81.50 358 VAL A CA 1
ATOM 2808 C C . VAL A 1 358 ? -8.718 29.067 33.364 1.00 81.50 358 VAL A C 1
ATOM 2810 O O . VAL A 1 358 ? -7.970 29.955 33.778 1.00 81.50 358 VAL A O 1
ATOM 2813 N N . GLY A 1 359 ? -8.999 28.907 32.069 1.00 82.25 359 GLY A N 1
ATOM 2814 C CA . GLY A 1 359 ? -8.460 29.746 31.003 1.00 82.25 359 GLY A CA 1
ATOM 2815 C C . GLY A 1 359 ? -7.185 29.228 30.335 1.00 82.25 359 GLY A C 1
ATOM 2816 O O . GLY A 1 359 ? -6.590 30.005 29.600 1.00 82.25 359 GLY A O 1
ATOM 2817 N N . LEU A 1 360 ? -6.767 27.974 30.553 1.00 85.00 360 LEU A N 1
ATOM 2818 C CA . LEU A 1 360 ? -5.599 27.373 29.883 1.00 85.00 360 LEU A CA 1
ATOM 2819 C C . LEU A 1 360 ? -5.900 26.406 28.734 1.00 85.00 360 LEU A C 1
ATOM 2821 O O . LEU A 1 360 ? -4.976 25.818 28.173 1.00 85.00 360 LEU A O 1
ATOM 2825 N N . GLY A 1 361 ? -7.155 26.285 28.311 1.00 77.88 361 GLY A N 1
ATOM 2826 C CA . GLY A 1 361 ? -7.485 25.447 27.167 1.00 77.88 361 GLY A CA 1
ATOM 2827 C C . GLY A 1 361 ? -8.902 25.635 26.631 1.00 77.88 361 GLY A C 1
ATOM 2828 O O . GLY A 1 361 ? -9.725 26.286 27.284 1.00 77.88 361 GLY A O 1
ATOM 2829 N N . PRO A 1 362 ? -9.189 25.035 25.457 1.00 76.31 362 PRO A N 1
ATOM 2830 C CA . PRO A 1 362 ? -8.314 24.114 24.712 1.00 76.31 362 PRO A CA 1
ATOM 2831 C C . PRO A 1 362 ? -7.397 24.773 23.658 1.00 76.31 362 PRO A C 1
ATOM 2833 O O . PRO A 1 362 ? -6.677 24.065 22.955 1.00 76.31 362 PRO A O 1
ATOM 2836 N N . LEU A 1 363 ? -7.422 26.098 23.477 1.00 82.44 363 LEU A N 1
ATOM 2837 C CA . LEU A 1 363 ? -6.686 26.788 22.409 1.00 82.44 363 LEU A CA 1
ATOM 2838 C C . LEU A 1 363 ? -5.494 27.593 22.953 1.00 82.44 363 LEU A C 1
ATOM 2840 O O . LEU A 1 363 ? -5.550 28.155 24.040 1.00 82.44 363 LEU A O 1
ATOM 2844 N N . MET A 1 364 ? -4.445 27.784 22.137 1.00 82.56 364 MET A N 1
ATOM 2845 C CA . MET A 1 364 ? -3.316 28.686 22.465 1.00 82.56 364 MET A CA 1
ATOM 2846 C C . MET A 1 364 ? -3.763 30.127 22.767 1.00 82.56 364 MET A C 1
ATOM 2848 O O . MET A 1 364 ? -3.105 30.851 23.511 1.00 82.56 364 MET A O 1
ATOM 2852 N N . ARG A 1 365 ? -4.913 30.535 22.221 1.00 85.44 365 ARG A N 1
ATOM 2853 C CA . ARG A 1 365 ? -5.556 31.820 22.516 1.00 85.44 365 ARG A CA 1
ATOM 2854 C C . ARG A 1 365 ? -5.983 31.935 23.977 1.00 85.44 365 ARG A C 1
ATOM 2856 O O . ARG A 1 365 ? -5.909 33.021 24.539 1.00 85.44 365 ARG A O 1
ATOM 2863 N N . ASP A 1 366 ? -6.412 30.838 24.591 1.00 87.38 366 ASP A N 1
ATOM 2864 C CA . ASP A 1 366 ? -6.830 30.824 25.991 1.00 87.38 366 ASP A CA 1
ATOM 2865 C C . ASP A 1 366 ? -5.617 31.085 26.889 1.00 87.38 366 ASP A C 1
ATOM 2867 O O . ASP A 1 366 ? -5.661 31.983 27.730 1.00 87.38 366 ASP A O 1
ATOM 2871 N N . ILE A 1 367 ? -4.488 30.433 26.583 1.00 88.44 367 ILE A N 1
ATOM 2872 C CA . ILE A 1 367 ? -3.189 30.671 27.228 1.00 88.44 367 ILE A CA 1
ATOM 2873 C C . ILE A 1 367 ? -2.743 32.130 27.042 1.00 88.44 367 ILE A C 1
ATOM 2875 O O . ILE A 1 367 ? -2.430 32.792 28.030 1.00 88.44 367 ILE A O 1
ATOM 2879 N N . LYS A 1 368 ? -2.788 32.672 25.814 1.00 87.75 368 LYS A N 1
ATOM 2880 C CA . LYS A 1 368 ? -2.514 34.100 25.536 1.00 87.75 368 LYS A CA 1
ATOM 2881 C C . LYS A 1 368 ? -3.377 35.003 26.420 1.00 87.75 368 LYS A C 1
ATOM 2883 O O . LYS A 1 368 ? -2.868 35.878 27.109 1.00 87.75 368 LYS A O 1
ATOM 2888 N N . ASN A 1 369 ? -4.683 34.750 26.459 1.00 88.25 369 ASN A N 1
ATOM 2889 C CA . ASN A 1 369 ? -5.624 35.537 27.248 1.00 88.25 369 ASN A CA 1
ATOM 2890 C C . ASN A 1 369 ? -5.369 35.404 28.756 1.00 88.25 369 ASN A C 1
ATOM 2892 O O . ASN A 1 369 ? -5.554 36.375 29.487 1.00 88.25 369 ASN A O 1
ATOM 2896 N N . LYS A 1 370 ? -4.934 34.235 29.244 1.00 87.94 370 LYS A N 1
ATOM 2897 C CA . LYS A 1 370 ? -4.504 34.056 30.638 1.00 87.94 370 LYS A CA 1
ATOM 2898 C C . LYS A 1 370 ? -3.272 34.900 30.945 1.00 87.94 370 LYS A C 1
ATOM 2900 O O . LYS A 1 370 ? -3.297 35.610 31.945 1.00 87.94 370 LYS A O 1
ATOM 2905 N N . ILE A 1 371 ? -2.269 34.895 30.064 1.00 87.00 371 ILE A N 1
ATOM 2906 C CA . ILE A 1 371 ? -1.078 35.743 30.196 1.00 87.00 371 ILE A CA 1
ATOM 2907 C C . ILE A 1 371 ? -1.495 37.212 30.238 1.00 87.00 371 ILE A C 1
ATOM 2909 O O . ILE A 1 371 ? -1.163 37.888 31.200 1.00 87.00 371 ILE A O 1
ATOM 2913 N N . CYS A 1 372 ? -2.298 37.684 29.279 1.00 87.69 372 CYS A N 1
ATOM 2914 C CA . CYS A 1 372 ? -2.748 39.076 29.233 1.00 87.69 372 CYS A CA 1
ATOM 2915 C C . CYS A 1 372 ? -3.529 39.506 30.486 1.00 87.69 372 CYS A C 1
ATOM 2917 O O . CYS A 1 372 ? -3.409 40.653 30.908 1.00 87.69 372 CYS A O 1
ATOM 2919 N N . ARG A 1 373 ? -4.318 38.613 31.101 1.00 86.62 373 ARG A N 1
ATOM 2920 C CA . ARG A 1 373 ? -4.994 38.902 32.379 1.00 86.62 373 ARG A CA 1
ATOM 2921 C C . ARG A 1 373 ? -4.003 38.999 33.536 1.00 86.62 373 ARG A C 1
ATOM 2923 O O . ARG A 1 373 ? -4.093 39.935 34.321 1.00 86.62 373 ARG A O 1
ATOM 2930 N N . ASP A 1 374 ? -3.063 38.063 33.621 1.00 86.56 374 ASP A N 1
ATOM 2931 C CA . ASP A 1 374 ? -2.078 37.998 34.706 1.00 86.56 374 ASP A CA 1
ATOM 2932 C C . ASP A 1 374 ? -1.007 39.101 34.592 1.00 86.56 374 ASP A C 1
ATOM 2934 O O . ASP A 1 374 ? -0.422 39.510 35.597 1.00 86.56 374 ASP A O 1
ATOM 2938 N N . THR A 1 375 ? -0.750 39.600 33.377 1.00 85.19 375 THR A N 1
ATOM 2939 C CA . THR A 1 375 ? 0.201 40.685 33.088 1.00 85.19 375 THR A CA 1
ATOM 2940 C C . THR A 1 375 ? -0.447 42.064 32.941 1.00 85.19 375 THR A C 1
ATOM 2942 O O . THR A 1 375 ? 0.262 43.019 32.635 1.00 85.19 375 THR A O 1
ATOM 2945 N N . GLU A 1 376 ? -1.760 42.180 33.175 1.00 83.44 376 GLU A N 1
ATOM 2946 C CA . GLU A 1 376 ? -2.561 43.413 33.044 1.00 83.44 376 GLU A CA 1
ATOM 2947 C C . GLU A 1 376 ? -2.613 44.008 31.615 1.00 83.44 376 GLU A C 1
ATOM 2949 O O . GLU A 1 376 ? -3.018 45.151 31.403 1.00 83.44 376 GLU A O 1
ATOM 2954 N N . MET A 1 377 ? -2.297 43.212 30.590 1.00 82.06 377 MET A N 1
ATOM 2955 C CA . MET A 1 377 ? -2.353 43.586 29.170 1.00 82.06 377 MET A CA 1
ATOM 2956 C C . MET A 1 377 ? -3.745 43.368 28.558 1.00 82.06 377 MET A C 1
ATOM 2958 O O . MET A 1 377 ? -3.904 42.744 27.508 1.00 82.06 377 MET A O 1
ATOM 2962 N N . ILE A 1 378 ? -4.779 43.889 29.217 1.00 81.69 378 ILE A N 1
ATOM 2963 C CA . ILE A 1 378 ? -6.192 43.661 28.867 1.00 81.69 378 ILE A CA 1
ATOM 2964 C C . ILE A 1 378 ? -6.508 44.061 27.415 1.00 81.69 378 ILE A C 1
ATOM 2966 O O . ILE A 1 378 ? -7.281 43.379 26.745 1.00 81.69 378 ILE A O 1
ATOM 2970 N N . ALA A 1 379 ? -5.857 45.108 26.898 1.00 80.56 379 ALA A N 1
ATOM 2971 C CA . ALA A 1 379 ? -6.049 45.597 25.531 1.00 80.56 379 ALA A CA 1
ATOM 2972 C C . ALA A 1 379 ? -5.639 44.592 24.432 1.00 80.56 379 ALA A C 1
ATOM 2974 O O . ALA A 1 379 ? -6.122 44.699 23.311 1.00 80.56 379 ALA A O 1
ATOM 2975 N N . LEU A 1 380 ? -4.781 43.611 24.740 1.00 79.38 380 LEU A N 1
ATOM 2976 C CA . LEU A 1 380 ? -4.314 42.599 23.780 1.00 79.38 380 LEU A CA 1
ATOM 2977 C C . LEU A 1 380 ? -5.161 41.319 23.781 1.00 79.38 380 LEU A C 1
ATOM 2979 O O . LEU A 1 380 ? -4.934 40.427 22.965 1.00 79.38 380 LEU A O 1
ATOM 2983 N N . MET A 1 381 ? -6.148 41.199 24.675 1.00 78.38 381 MET A N 1
ATOM 2984 C CA . MET A 1 381 ? -7.010 40.013 24.698 1.00 78.38 381 MET A CA 1
ATOM 2985 C C . MET A 1 381 ? -7.868 39.909 23.432 1.00 78.38 381 MET A C 1
ATOM 2987 O O . MET A 1 381 ? -8.040 38.814 22.899 1.00 78.38 381 MET A O 1
ATOM 2991 N N . GLU A 1 382 ? -8.371 41.046 22.940 1.00 77.06 382 GLU A N 1
ATOM 2992 C CA . GLU A 1 382 ? -9.240 41.122 21.757 1.00 77.06 382 GLU A CA 1
ATOM 2993 C C . GLU A 1 382 ? -8.466 41.034 20.430 1.00 77.06 382 GLU A C 1
ATOM 2995 O O . GLU A 1 382 ? -9.060 40.728 19.396 1.00 77.06 382 GLU A O 1
ATOM 3000 N N . ASP A 1 383 ? -7.145 41.251 20.454 1.00 82.12 383 ASP A N 1
ATOM 3001 C CA . ASP A 1 383 ? -6.275 41.145 19.282 1.00 82.12 383 ASP A CA 1
ATOM 3002 C C . ASP A 1 383 ? -5.511 39.813 19.280 1.00 82.12 383 ASP A C 1
ATOM 3004 O O . ASP A 1 383 ? -4.563 39.589 20.037 1.00 82.12 383 ASP A O 1
ATOM 3008 N N . ASP A 1 384 ? -5.922 38.894 18.408 1.00 71.06 384 ASP A N 1
ATOM 3009 C CA . ASP A 1 384 ? -5.281 37.585 18.251 1.00 71.06 384 ASP A CA 1
ATOM 3010 C C . ASP A 1 384 ? -3.875 37.639 17.650 1.00 71.06 384 ASP A C 1
ATOM 3012 O O . ASP A 1 384 ? -3.127 36.679 17.818 1.00 71.06 384 ASP A O 1
ATOM 3016 N N . ASN A 1 385 ? -3.486 38.762 17.042 1.00 74.44 385 ASN A N 1
ATOM 3017 C CA . ASN A 1 385 ? -2.153 38.956 16.473 1.00 74.44 385 ASN A CA 1
ATOM 3018 C C . ASN A 1 385 ? -1.268 39.883 17.322 1.00 74.44 385 ASN A C 1
ATOM 3020 O O . ASN A 1 385 ? -0.092 40.054 17.015 1.00 74.44 385 ASN A O 1
ATOM 3024 N N . GLY A 1 386 ? -1.817 40.492 18.377 1.00 72.44 386 GLY A N 1
ATOM 3025 C CA . GLY A 1 386 ? -1.111 41.477 19.200 1.00 72.44 386 GLY A CA 1
ATOM 3026 C C . GLY A 1 386 ? -0.047 40.880 20.128 1.00 72.44 386 GLY A C 1
ATOM 3027 O O . GLY A 1 386 ? 0.818 41.605 20.615 1.00 72.44 386 GLY A O 1
ATOM 3028 N N . MET A 1 387 ? -0.096 39.567 20.374 1.00 76.75 387 MET A N 1
ATOM 3029 C CA . MET A 1 387 ? 0.885 38.838 21.178 1.00 76.75 387 MET A CA 1
ATOM 3030 C C . MET A 1 387 ? 1.063 37.417 20.642 1.00 76.75 387 MET A C 1
ATOM 3032 O O . MET A 1 387 ? 0.121 36.624 20.631 1.00 76.75 387 MET A O 1
ATOM 3036 N N . GLU A 1 388 ? 2.287 37.084 20.238 1.00 78.00 388 GLU A N 1
ATOM 3037 C CA . GLU A 1 388 ? 2.644 35.737 19.800 1.00 78.00 388 GLU A CA 1
ATOM 3038 C C . GLU A 1 388 ? 3.154 34.909 20.985 1.00 78.00 388 GLU A C 1
ATOM 3040 O O . GLU A 1 388 ? 4.047 35.328 21.720 1.00 78.00 388 GLU A O 1
ATOM 3045 N N . VAL A 1 389 ? 2.596 33.710 21.166 1.00 73.88 389 VAL A N 1
ATOM 3046 C CA . VAL A 1 389 ? 3.049 32.743 22.175 1.00 73.88 389 VAL A CA 1
ATOM 3047 C C . VAL A 1 389 ? 3.731 31.590 21.448 1.00 73.88 389 VAL A C 1
ATOM 3049 O O . VAL A 1 389 ? 3.087 30.845 20.709 1.00 73.88 389 VAL A O 1
ATOM 3052 N N . SER A 1 390 ? 5.040 31.446 21.650 1.00 73.19 390 SER A N 1
ATOM 3053 C CA . SER A 1 390 ? 5.826 30.355 21.066 1.00 73.19 390 SER A CA 1
ATOM 3054 C C . SER A 1 390 ? 5.814 29.134 21.982 1.00 73.19 390 SER A C 1
ATOM 3056 O O . SER A 1 390 ? 6.066 29.248 23.179 1.00 73.19 390 SER A O 1
ATOM 3058 N N . PHE A 1 391 ? 5.536 27.958 21.421 1.00 71.12 391 PHE A N 1
ATOM 3059 C CA . PHE A 1 391 ? 5.541 26.701 22.166 1.00 71.12 391 PHE A CA 1
ATOM 3060 C C . PHE A 1 391 ? 6.915 26.032 22.066 1.00 71.12 391 PHE A C 1
ATOM 3062 O O . PHE A 1 391 ? 7.346 25.659 20.974 1.00 71.12 391 PHE A O 1
ATOM 3069 N N . TRP A 1 392 ? 7.577 25.845 23.208 1.00 67.75 392 TRP A N 1
ATOM 3070 C CA . TRP A 1 392 ? 8.820 25.084 23.315 1.00 67.75 392 TRP A CA 1
ATOM 3071 C C . TRP A 1 392 ? 8.572 23.839 24.161 1.00 67.75 392 TRP A C 1
ATOM 3073 O O . TRP A 1 392 ? 8.226 23.933 25.335 1.00 67.75 392 TRP A O 1
ATOM 3083 N N . GLN A 1 393 ? 8.738 22.659 23.565 1.00 55.59 393 GLN A N 1
ATOM 3084 C CA . GLN A 1 393 ? 8.634 21.402 24.297 1.00 55.59 393 GLN A CA 1
ATOM 3085 C C . GLN A 1 393 ? 9.967 21.138 25.010 1.00 55.59 393 GLN A C 1
ATOM 3087 O O . GLN A 1 393 ? 10.947 20.747 24.373 1.00 55.59 393 GLN A O 1
ATOM 3092 N N . LEU A 1 394 ? 10.015 21.387 26.321 1.00 46.88 394 LEU A N 1
ATOM 3093 C CA . LEU A 1 394 ? 11.133 20.966 27.170 1.00 46.88 394 LEU A CA 1
ATOM 3094 C C . LEU A 1 394 ? 11.173 19.428 27.175 1.00 46.88 394 LEU A C 1
ATOM 3096 O O . LEU A 1 394 ? 10.158 18.783 27.439 1.00 46.88 394 LEU A O 1
ATOM 3100 N N . SER A 1 395 ? 12.314 18.865 26.764 1.00 36.12 395 SER A N 1
ATOM 3101 C CA . SER A 1 395 ? 12.548 17.414 26.653 1.00 36.12 395 SER A CA 1
ATOM 3102 C C . SER A 1 395 ? 12.875 16.771 27.990 1.00 36.12 395 SER A C 1
ATOM 3104 O O . SER A 1 395 ? 13.588 17.430 28.780 1.00 36.12 395 SER A O 1
#

pLDDT: mean 70.22, std 18.96, range [24.03, 95.19]

Sequence (395 aa):
MLLCRLSLENEKGTEKLCELVLSGKISGTVLARSLNTFPDSLWQKKFRGLLKNQLDCRRVPIANRCLDDCLTFGDWLSGKLDFSNSNSSQAPPSKKPRLRTDTTPDTSKEHDAWLWRCLFSPWIAVRAAAAKIIVAVAAQPGHLGAAVSVLLRGLPMASVAPPAMTDHFFRAAHAVIGGGPSIKARLYAEGLHVWLIRVIYKECKRMHEEEQQESRMDHSFGTLLRSYVELLCLMLTGSGVETMKLKAARDHILVPLFQSTIFLKRTRAVEASRCSLERLLRRISAKDPLMLMRAAVQSLDAIEDLNTQAHIVSVILDVLNPEQKEEEEFHIQIEKDPAQEDFLQGRMTGNPYKSTDVGLGPLMRDIKNKICRDTEMIALMEDDNGMEVSFWQLS

Radius of gyration: 29.38 Å; chains: 1; bounding box: 56×84×78 Å

Organism: Nippostrongylus brasiliensis (NCBI:txid27835)

InterPro domains:
  IPR025704 E3 ubiquitin ligase UBR4, C-terminal [PF13764] (348-389)
  IPR045189 E3 ubiquitin ligase UBR4-like [PTHR21725] (101-389)

Secondary structure (DSSP, 8-state):
---------SHHHHHHHHHHHHTTSS-HHHHHHHHHH---TTHHHHHHHHHHHHHTS-------S-GGG---HHHHHTT----TT-----PPP--PPPP-------TTTTTTHHHHHHHT-S-HHHHHHHHHHHHHHHHSTTTHHHHHHHHHHHHHHHHHS-GGGTHHHHHHHHHHHTT-HHHHHHHHHTTHHHHHHHHHHHHHHHHHHHHHTT----TTTTHHHHHHHHHHHHHHTTSTHHHHTTTTSHHHHHHHHHHHHHHTTT-GGGHHHHHHHHHHHHHHHTT-HHHHHHHHHHHHHH---HHHHHHHHHHHHHHHS---------EE-----TTTGGG--S--TTPSEETTSTT--SSHHHHHHHHHHHTT-GGGSS-TTSS--------